Protein AF-A0A3A9F382-F1 (afdb_monomer_lite)

Radius of gyration: 26.16 Å; chains: 1; bounding box: 58×75×78 Å

Structure (mmCIF, N/CA/C/O backbone):
data_AF-A0A3A9F382-F1
#
_entry.id   AF-A0A3A9F382-F1
#
loop_
_atom_site.group_PDB
_atom_site.id
_atom_site.type_symbol
_atom_site.label_atom_id
_atom_site.label_alt_id
_atom_site.label_comp_id
_atom_site.label_asym_id
_atom_site.label_entity_id
_atom_site.label_seq_id
_atom_site.pdbx_PDB_ins_code
_atom_site.Cartn_x
_atom_site.Cartn_y
_atom_site.Cartn_z
_atom_site.occupancy
_atom_site.B_iso_or_equiv
_atom_site.auth_seq_id
_atom_site.auth_comp_id
_atom_site.auth_asym_id
_atom_site.auth_atom_id
_atom_site.pdbx_PDB_model_num
ATOM 1 N N . MET A 1 1 ? 11.138 -53.926 -37.192 1.00 39.09 1 MET A N 1
ATOM 2 C CA . MET A 1 1 ? 11.124 -53.086 -35.972 1.00 39.09 1 MET A CA 1
ATOM 3 C C . MET A 1 1 ? 12.358 -52.190 -35.957 1.00 39.09 1 MET A C 1
ATOM 5 O O . MET A 1 1 ? 13.451 -52.668 -35.675 1.00 39.09 1 MET A O 1
ATOM 9 N N . ARG A 1 2 ? 12.206 -50.919 -36.352 1.00 31.75 2 ARG A N 1
ATOM 10 C CA . ARG A 1 2 ? 13.275 -49.907 -36.337 1.00 31.75 2 ARG A CA 1
ATOM 11 C C . ARG A 1 2 ? 13.433 -49.368 -34.910 1.00 31.75 2 ARG A C 1
ATOM 13 O O . ARG A 1 2 ? 12.451 -48.949 -34.311 1.00 31.75 2 ARG A O 1
ATOM 20 N N . LYS A 1 3 ? 14.656 -49.398 -34.372 1.00 33.12 3 LYS A N 1
ATOM 21 C CA . LYS A 1 3 ? 15.021 -48.751 -33.103 1.00 33.12 3 LYS A CA 1
ATOM 22 C C . LYS A 1 3 ? 15.317 -47.274 -33.376 1.00 33.12 3 LYS A C 1
ATOM 24 O O . LYS A 1 3 ? 16.364 -46.959 -33.934 1.00 33.12 3 LYS A O 1
ATOM 29 N N . GLU A 1 4 ? 14.416 -46.381 -32.983 1.00 32.94 4 GLU A N 1
ATOM 30 C CA . GLU A 1 4 ? 14.684 -44.941 -32.945 1.00 32.94 4 GLU A CA 1
ATOM 31 C C . GLU A 1 4 ? 15.533 -44.599 -31.712 1.00 32.94 4 GLU A C 1
ATOM 33 O O . GLU A 1 4 ? 15.104 -44.751 -30.568 1.00 32.94 4 GLU A O 1
ATOM 38 N N . LYS A 1 5 ? 16.764 -44.131 -31.943 1.00 34.81 5 LYS A N 1
ATOM 39 C CA . LYS A 1 5 ? 17.595 -43.487 -30.919 1.00 34.81 5 LYS A CA 1
ATOM 40 C C . LYS A 1 5 ? 17.147 -42.029 -30.779 1.00 34.81 5 LYS A C 1
ATOM 42 O O . LYS A 1 5 ? 17.460 -41.208 -31.636 1.00 34.81 5 LYS A O 1
ATOM 47 N N . LYS A 1 6 ? 16.464 -41.689 -29.682 1.00 36.97 6 LYS A N 1
ATOM 48 C CA . LYS A 1 6 ? 16.246 -40.291 -29.275 1.00 36.97 6 LYS A CA 1
ATOM 49 C C . LYS A 1 6 ? 17.584 -39.665 -28.857 1.00 36.97 6 LYS A C 1
ATOM 51 O O . LYS A 1 6 ? 18.116 -39.980 -27.796 1.00 36.97 6 LYS A O 1
ATOM 56 N N . GLN A 1 7 ? 18.130 -38.780 -29.692 1.00 31.56 7 GLN A N 1
ATOM 57 C CA . GLN A 1 7 ? 19.218 -37.873 -29.317 1.00 31.56 7 GLN A CA 1
ATOM 58 C C . GLN A 1 7 ? 18.668 -36.780 -28.392 1.00 31.56 7 GLN A C 1
ATOM 60 O O . GLN A 1 7 ? 18.007 -35.845 -28.838 1.00 31.56 7 GLN A O 1
ATOM 65 N N . TYR A 1 8 ? 18.972 -36.864 -27.099 1.00 33.50 8 TYR A N 1
ATOM 66 C CA . TYR A 1 8 ? 18.832 -35.725 -26.196 1.00 33.50 8 TYR A CA 1
ATOM 67 C C . TYR A 1 8 ? 20.001 -34.756 -26.435 1.00 33.50 8 TYR A C 1
ATOM 69 O O . TYR A 1 8 ? 21.132 -35.020 -26.027 1.00 33.50 8 TYR A O 1
ATOM 77 N N . LYS A 1 9 ? 19.740 -33.618 -27.097 1.00 33.84 9 LYS A N 1
ATOM 78 C CA . LYS A 1 9 ? 20.671 -32.478 -27.138 1.00 33.84 9 LYS A CA 1
ATOM 79 C C . LYS A 1 9 ? 20.792 -31.888 -25.730 1.00 33.84 9 LYS A C 1
ATOM 81 O O . LYS A 1 9 ? 19.919 -31.157 -25.268 1.00 33.84 9 LYS A O 1
ATOM 86 N N . LYS A 1 10 ? 21.888 -32.205 -25.044 1.00 35.81 10 LYS A N 1
ATOM 87 C CA . LYS A 1 10 ? 22.281 -31.599 -23.768 1.00 35.81 10 LYS A CA 1
ATOM 88 C C . LYS A 1 10 ? 22.707 -30.146 -24.048 1.00 35.81 10 LYS A C 1
ATOM 90 O O . LYS A 1 10 ? 23.798 -29.922 -24.562 1.00 35.81 10 LYS A O 1
ATOM 95 N N . LYS A 1 11 ? 21.841 -29.156 -23.779 1.00 40.72 11 LYS A N 1
ATOM 96 C CA . LYS A 1 11 ? 22.229 -27.729 -23.788 1.00 40.72 11 LYS A CA 1
ATOM 97 C C . LYS A 1 11 ? 23.266 -27.521 -22.677 1.00 40.72 11 LYS A C 1
ATOM 99 O O . LYS A 1 11 ? 22.921 -27.576 -21.499 1.00 40.72 11 LYS A O 1
ATOM 104 N N . VAL A 1 12 ? 24.529 -27.339 -23.057 1.00 43.97 12 VAL A N 1
ATOM 105 C CA . VAL A 1 12 ? 25.628 -27.005 -22.141 1.00 43.97 12 VAL A CA 1
ATOM 106 C C . VAL A 1 12 ? 25.361 -25.604 -21.587 1.00 43.97 12 VAL A C 1
ATOM 108 O O . VAL A 1 12 ? 25.237 -24.653 -22.353 1.00 43.97 12 VAL A O 1
ATOM 111 N N . ARG A 1 13 ? 25.195 -25.487 -20.265 1.00 46.59 13 ARG A N 1
ATOM 112 C CA . ARG A 1 13 ? 25.086 -24.201 -19.564 1.00 46.59 13 ARG A CA 1
ATOM 113 C C . ARG A 1 13 ? 26.490 -23.791 -19.130 1.00 46.59 13 ARG A C 1
ATOM 115 O O . ARG A 1 13 ? 27.157 -24.577 -18.464 1.00 46.59 13 ARG A O 1
ATOM 122 N N . ILE A 1 14 ? 26.918 -22.596 -19.519 1.00 59.16 14 ILE A N 1
ATOM 123 C CA . ILE A 1 14 ? 28.206 -22.017 -19.125 1.00 59.16 14 ILE A CA 1
ATOM 124 C C . ILE A 1 14 ? 27.934 -21.105 -17.923 1.00 59.16 14 ILE A C 1
ATOM 126 O O . ILE A 1 14 ? 27.094 -20.208 -18.015 1.00 59.16 14 ILE A O 1
ATOM 130 N N . GLY A 1 15 ? 28.574 -21.388 -16.787 1.00 50.38 15 GLY A N 1
ATOM 131 C CA . GLY A 1 15 ? 28.553 -20.518 -15.606 1.00 50.38 15 GLY A CA 1
ATOM 132 C C . GLY A 1 15 ? 29.630 -19.436 -15.711 1.00 50.38 15 GLY A C 1
ATOM 133 O O . GLY A 1 15 ? 30.665 -19.673 -16.329 1.00 50.38 15 GLY A O 1
ATOM 134 N N . MET A 1 16 ? 29.383 -18.258 -15.134 1.00 63.12 16 MET A N 1
ATOM 135 C CA . MET A 1 16 ? 30.290 -17.104 -15.222 1.00 63.12 16 MET A CA 1
ATOM 136 C C . MET A 1 16 ? 31.222 -16.988 -14.006 1.00 63.12 16 MET A C 1
ATOM 138 O O . MET A 1 16 ? 30.769 -17.132 -12.870 1.00 63.12 16 MET A O 1
ATOM 142 N N . ASP A 1 17 ? 32.487 -16.631 -14.247 1.00 66.00 17 ASP A N 1
ATOM 143 C CA . ASP A 1 17 ? 33.391 -16.011 -13.261 1.00 66.00 17 ASP A CA 1
ATOM 144 C C . ASP A 1 17 ? 33.376 -14.467 -13.393 1.00 66.00 17 ASP A C 1
ATOM 146 O O . ASP A 1 17 ? 32.700 -13.926 -14.269 1.00 66.00 17 ASP A O 1
ATOM 150 N N . LYS A 1 18 ? 34.102 -13.734 -12.530 1.00 62.97 18 LYS A N 1
ATOM 151 C CA . LYS A 1 18 ? 34.102 -12.252 -12.530 1.00 62.97 18 LYS A CA 1
ATOM 152 C C . LYS A 1 18 ? 34.530 -11.633 -13.872 1.00 62.97 18 LYS A C 1
ATOM 154 O O . LYS A 1 18 ? 33.854 -10.730 -14.344 1.00 62.97 18 LYS A O 1
ATOM 159 N N . SER A 1 19 ? 35.582 -12.146 -14.517 1.00 66.62 19 SER A N 1
ATOM 160 C CA . SER A 1 19 ? 36.062 -11.615 -15.807 1.00 66.62 19 SER A CA 1
ATOM 161 C C . SER A 1 19 ? 35.053 -11.835 -16.938 1.00 66.62 19 SER A C 1
ATOM 163 O O . SER A 1 19 ? 34.968 -11.026 -17.861 1.00 66.62 19 SER A O 1
ATOM 165 N N . ASN A 1 20 ? 34.282 -12.922 -16.874 1.00 77.12 20 ASN A N 1
ATOM 166 C CA . ASN A 1 20 ? 33.217 -13.206 -17.831 1.00 77.12 20 ASN A CA 1
ATOM 167 C C . ASN A 1 20 ? 31.971 -12.329 -17.608 1.00 77.12 20 ASN A C 1
ATOM 169 O O . ASN A 1 20 ? 31.192 -12.137 -18.541 1.00 77.12 20 ASN A O 1
ATOM 173 N N . ILE A 1 21 ? 31.771 -11.783 -16.400 1.00 81.25 21 ILE A N 1
ATOM 174 C CA . ILE A 1 21 ? 30.672 -10.850 -16.086 1.00 81.25 21 ILE A CA 1
ATOM 175 C C . ILE A 1 21 ? 30.902 -9.488 -16.726 1.00 81.25 21 ILE A C 1
ATOM 177 O O . ILE A 1 21 ? 30.007 -8.988 -17.404 1.00 81.25 21 ILE A O 1
ATOM 181 N N . ASP A 1 22 ? 32.102 -8.934 -16.606 1.00 82.75 22 ASP A N 1
ATOM 182 C CA . ASP A 1 22 ? 32.398 -7.622 -17.185 1.00 82.75 22 ASP A CA 1
ATOM 183 C C . ASP A 1 22 ? 32.289 -7.658 -18.719 1.00 82.75 22 ASP A C 1
ATOM 185 O O . ASP A 1 22 ? 31.658 -6.797 -19.333 1.00 82.75 22 ASP A O 1
ATOM 189 N N . GLN A 1 23 ? 32.807 -8.718 -19.352 1.00 84.38 23 GLN A N 1
ATOM 190 C CA . GLN A 1 23 ? 32.670 -8.921 -20.800 1.00 84.38 23 GLN A CA 1
ATOM 191 C C . GLN A 1 23 ? 31.211 -9.060 -21.244 1.00 84.38 23 GLN A C 1
ATOM 193 O O . GLN A 1 23 ? 30.838 -8.562 -22.307 1.00 84.38 23 GLN A O 1
ATOM 198 N N . TYR A 1 24 ? 30.380 -9.717 -20.436 1.00 88.94 24 TYR A N 1
ATOM 199 C CA . TYR A 1 24 ? 28.956 -9.860 -20.708 1.00 88.94 24 TYR A CA 1
ATOM 200 C C . TYR A 1 24 ? 28.228 -8.512 -20.707 1.00 88.94 24 TYR A C 1
ATOM 202 O O . TYR A 1 24 ? 27.457 -8.235 -21.626 1.00 88.94 24 TYR A O 1
ATOM 210 N N . TYR A 1 25 ? 28.505 -7.652 -19.725 1.00 89.12 25 TYR A N 1
ATOM 211 C CA . TYR A 1 25 ? 27.927 -6.308 -19.682 1.00 89.12 25 TYR A CA 1
ATOM 212 C C . TYR A 1 25 ? 28.421 -5.417 -20.814 1.00 89.12 25 TYR A C 1
ATOM 214 O O . TYR A 1 25 ? 27.612 -4.730 -21.432 1.00 89.12 25 TYR A O 1
ATOM 222 N N . ILE A 1 26 ? 29.709 -5.486 -21.158 1.00 89.94 26 ILE A N 1
ATOM 223 C CA . ILE A 1 26 ? 30.255 -4.771 -22.319 1.00 89.94 26 ILE A CA 1
ATOM 224 C C . ILE A 1 26 ? 29.498 -5.169 -23.592 1.00 89.94 26 ILE A C 1
ATOM 226 O O . ILE A 1 26 ? 29.071 -4.304 -24.352 1.00 89.94 26 ILE A O 1
ATOM 230 N N . GLN A 1 27 ? 29.282 -6.468 -23.818 1.00 91.88 27 GLN A N 1
ATOM 231 C CA . GLN A 1 27 ? 28.540 -6.936 -24.991 1.00 91.88 27 GLN A CA 1
ATOM 232 C C . GLN A 1 27 ? 27.078 -6.473 -24.978 1.00 91.88 27 GLN A C 1
ATOM 234 O O . GLN A 1 27 ? 26.568 -6.074 -26.023 1.00 91.88 27 GLN A O 1
ATOM 239 N N . LEU A 1 28 ? 26.413 -6.481 -23.819 1.00 93.31 28 LEU A N 1
ATOM 240 C CA . LEU A 1 28 ? 25.053 -5.951 -23.684 1.00 93.31 28 LEU A CA 1
ATOM 241 C C . LEU A 1 28 ? 24.973 -4.454 -23.995 1.00 93.31 28 LEU A C 1
ATOM 243 O O . LEU A 1 28 ? 24.086 -4.052 -24.744 1.00 93.31 28 LEU A O 1
ATOM 247 N N . ASN A 1 29 ? 25.905 -3.655 -23.475 1.00 92.75 29 ASN A N 1
ATOM 248 C CA . ASN A 1 29 ? 25.962 -2.216 -23.733 1.00 92.75 29 ASN A CA 1
ATOM 249 C C . ASN A 1 29 ? 26.204 -1.932 -25.219 1.00 92.75 29 ASN A C 1
ATOM 251 O O . ASN A 1 29 ? 25.512 -1.107 -25.797 1.00 92.75 29 ASN A O 1
ATOM 255 N N . ILE A 1 30 ? 27.093 -2.686 -25.879 1.00 92.31 30 ILE A N 1
ATOM 256 C CA . ILE A 1 30 ? 27.321 -2.555 -27.328 1.00 92.31 30 ILE A CA 1
ATOM 257 C C . ILE A 1 30 ? 26.041 -2.841 -28.125 1.00 92.31 30 ILE A C 1
ATOM 259 O O . ILE A 1 30 ? 25.757 -2.153 -29.106 1.00 92.31 30 ILE A O 1
ATOM 263 N N . VAL A 1 31 ? 25.281 -3.875 -27.746 1.00 93.00 31 VAL A N 1
ATOM 264 C CA . VAL A 1 31 ? 24.005 -4.193 -28.409 1.00 93.00 31 VAL A CA 1
ATOM 265 C C . VAL A 1 31 ? 22.984 -3.079 -28.182 1.00 93.00 31 VAL A C 1
ATOM 267 O O . VAL A 1 31 ? 22.268 -2.721 -29.111 1.00 93.00 31 VAL A O 1
ATOM 270 N N . GLU A 1 32 ? 22.924 -2.529 -26.971 1.00 94.00 32 GLU A N 1
ATOM 271 C CA . GLU A 1 32 ? 22.009 -1.447 -26.611 1.00 94.00 32 GLU A CA 1
ATOM 272 C C . GLU A 1 32 ? 22.332 -0.124 -27.316 1.00 94.00 32 GLU A C 1
ATOM 274 O O . GLU A 1 32 ? 21.436 0.498 -27.878 1.00 94.00 32 GLU A O 1
ATOM 279 N N . GLU A 1 33 ? 23.598 0.292 -27.338 1.00 92.69 33 GLU A N 1
ATOM 280 C CA . GLU A 1 33 ? 24.049 1.520 -28.007 1.00 92.69 33 GLU A CA 1
ATOM 281 C C . GLU A 1 33 ? 23.762 1.479 -29.510 1.00 92.69 33 GLU A C 1
ATOM 283 O O . GLU A 1 33 ? 23.368 2.477 -30.108 1.00 92.69 33 GLU A O 1
ATOM 288 N N . LYS A 1 34 ? 23.915 0.301 -30.122 1.00 92.81 34 LYS A N 1
ATOM 289 C CA . LYS A 1 34 ? 23.673 0.092 -31.554 1.00 92.81 34 LYS A CA 1
ATOM 290 C C . LYS A 1 34 ? 22.247 -0.343 -31.858 1.00 92.81 34 LYS A C 1
ATOM 292 O O . LYS A 1 34 ? 21.963 -0.721 -32.994 1.00 92.81 34 LYS A O 1
ATOM 297 N N . LEU A 1 35 ? 21.347 -0.329 -30.874 1.00 91.75 35 LEU A N 1
ATOM 298 C CA . LEU A 1 35 ? 20.021 -0.908 -31.038 1.00 91.75 35 LEU A CA 1
ATOM 299 C C . LEU A 1 35 ? 19.233 -0.212 -32.146 1.00 91.75 35 LEU A C 1
ATOM 301 O O . LEU A 1 35 ? 18.530 -0.901 -32.873 1.00 91.75 35 LEU A O 1
ATOM 305 N N . GLU A 1 36 ? 19.377 1.104 -32.323 1.00 88.50 36 GLU A N 1
ATOM 306 C CA . GLU A 1 36 ? 18.728 1.874 -33.397 1.00 88.50 36 GLU A CA 1
ATOM 307 C C . GLU A 1 36 ? 19.277 1.527 -34.791 1.00 88.50 36 GLU A C 1
ATOM 309 O O . GLU A 1 36 ? 18.514 1.395 -35.749 1.00 88.50 36 GLU A O 1
ATOM 314 N N . GLU A 1 37 ? 20.578 1.260 -34.892 1.00 89.62 37 GLU A N 1
ATOM 315 C CA . GLU A 1 37 ? 21.277 0.971 -36.152 1.00 89.62 37 GLU A CA 1
ATOM 316 C C . GLU A 1 37 ? 21.161 -0.498 -36.583 1.00 89.62 37 GLU A C 1
ATOM 318 O O . GLU A 1 37 ? 21.146 -0.813 -37.773 1.00 89.62 37 GLU A O 1
ATOM 323 N N . LEU A 1 38 ? 21.087 -1.420 -35.620 1.00 89.81 38 LEU A N 1
ATOM 324 C CA . LEU A 1 38 ? 21.036 -2.854 -35.884 1.00 89.81 38 LEU A CA 1
ATOM 325 C C . LEU A 1 38 ? 19.691 -3.269 -36.485 1.00 89.81 38 LEU A C 1
ATOM 327 O O . LEU A 1 38 ? 18.623 -2.897 -35.999 1.00 89.81 38 LEU A O 1
ATOM 331 N N . ASP A 1 39 ? 19.734 -4.135 -37.493 1.00 92.06 39 ASP A N 1
ATOM 332 C CA . ASP A 1 39 ? 18.554 -4.885 -37.916 1.00 92.06 39 ASP A CA 1
ATOM 333 C C . ASP A 1 39 ? 17.955 -5.694 -36.737 1.00 92.06 39 ASP A C 1
ATOM 335 O O . ASP A 1 39 ? 18.671 -6.181 -35.853 1.00 92.06 39 ASP A O 1
ATOM 339 N N . LYS A 1 40 ? 16.623 -5.840 -36.738 1.00 91.81 40 LYS A N 1
ATOM 340 C CA . LYS A 1 40 ? 15.856 -6.509 -35.677 1.00 91.81 40 LYS A CA 1
ATOM 341 C C . LYS A 1 40 ? 16.264 -7.975 -35.524 1.00 91.81 40 LYS A C 1
ATOM 343 O O . LYS A 1 40 ? 16.400 -8.450 -34.395 1.00 91.81 40 LYS A O 1
ATOM 348 N N . GLU A 1 41 ? 16.474 -8.704 -36.621 1.00 92.25 41 GLU A N 1
ATOM 349 C CA . GLU A 1 41 ? 16.884 -10.113 -36.559 1.00 92.25 41 GLU A CA 1
ATOM 350 C C . GLU A 1 41 ? 18.291 -10.240 -35.978 1.00 92.25 41 GLU A C 1
ATOM 352 O O . GLU A 1 41 ? 18.541 -11.083 -35.111 1.00 92.25 41 GLU A O 1
ATOM 357 N N . ARG A 1 42 ? 19.207 -9.359 -36.393 1.00 92.81 42 ARG A N 1
ATOM 358 C CA . ARG A 1 42 ? 20.579 -9.352 -35.889 1.00 92.81 42 ARG A CA 1
ATOM 359 C C . ARG A 1 42 ? 20.646 -9.035 -34.397 1.00 92.81 42 ARG A C 1
ATOM 361 O O . ARG A 1 42 ? 21.372 -9.720 -33.674 1.00 92.81 42 ARG A O 1
ATOM 368 N N . ALA A 1 43 ? 19.889 -8.044 -33.929 1.00 93.56 43 ALA A N 1
ATOM 369 C CA . ALA A 1 43 ? 19.806 -7.708 -32.509 1.00 93.56 43 ALA A CA 1
ATOM 370 C C . ALA A 1 43 ? 19.263 -8.887 -31.681 1.00 93.56 43 ALA A C 1
ATOM 372 O O . ALA A 1 43 ? 19.840 -9.232 -30.648 1.00 93.56 43 ALA A O 1
ATOM 373 N N . ASN A 1 44 ? 18.222 -9.571 -32.172 1.00 94.38 44 ASN A N 1
ATOM 374 C CA . ASN A 1 44 ? 17.693 -10.777 -31.530 1.00 94.38 44 ASN A CA 1
ATOM 375 C C . ASN A 1 44 ? 18.729 -11.896 -31.436 1.00 94.38 44 ASN A C 1
ATOM 377 O O . ASN A 1 44 ? 18.917 -12.454 -30.362 1.00 94.38 44 ASN A O 1
ATOM 381 N N . GLN A 1 45 ? 19.444 -12.193 -32.524 1.00 94.69 45 GLN A N 1
ATOM 382 C CA . GLN A 1 45 ? 20.474 -13.236 -32.520 1.00 94.69 45 GLN A CA 1
ATOM 383 C C . GLN A 1 45 ? 21.574 -12.964 -31.487 1.00 94.69 45 GLN A C 1
ATOM 385 O O . GLN A 1 45 ? 22.014 -13.886 -30.800 1.00 94.69 45 GLN A O 1
ATOM 390 N N . LEU A 1 46 ? 22.021 -11.709 -31.371 1.00 94.56 46 LEU A N 1
ATOM 391 C CA . LEU A 1 46 ? 23.030 -11.315 -30.385 1.00 94.56 46 LEU A CA 1
ATOM 392 C C . LEU A 1 46 ? 22.493 -11.460 -28.956 1.00 94.56 46 LEU A C 1
ATOM 394 O O . LEU A 1 46 ? 23.166 -12.039 -28.102 1.00 94.56 46 LEU A O 1
ATOM 398 N N . LEU A 1 47 ? 21.260 -11.012 -28.699 1.00 95.50 47 LEU A N 1
ATOM 399 C CA . LEU A 1 47 ? 20.628 -11.186 -27.392 1.00 95.50 47 LEU A CA 1
ATOM 400 C C . LEU A 1 47 ? 20.401 -12.662 -27.051 1.00 95.50 47 LEU A C 1
ATOM 402 O O . LEU A 1 47 ? 20.656 -13.050 -25.916 1.00 95.50 47 LEU A O 1
ATOM 406 N N . ASP A 1 48 ? 19.998 -13.506 -27.997 1.00 94.81 48 ASP A N 1
ATOM 407 C CA . ASP A 1 48 ? 19.803 -14.942 -27.768 1.00 94.81 48 ASP A CA 1
ATOM 408 C C . ASP A 1 48 ? 21.111 -15.648 -27.394 1.00 94.81 48 ASP A C 1
ATOM 410 O O . ASP A 1 48 ? 21.129 -16.508 -26.509 1.00 94.81 48 ASP A O 1
ATOM 414 N N . GLN A 1 49 ? 22.224 -15.263 -28.026 1.00 93.19 49 GLN A N 1
ATOM 415 C CA . GLN A 1 49 ? 23.554 -15.755 -27.661 1.00 93.19 49 GLN A CA 1
ATOM 416 C C . GLN A 1 49 ? 23.912 -15.354 -26.228 1.00 93.19 49 GLN A C 1
ATOM 418 O O . GLN A 1 49 ? 24.302 -16.206 -25.428 1.00 93.19 49 GLN A O 1
ATOM 423 N N . LEU A 1 50 ? 23.706 -14.083 -25.877 1.00 93.38 50 LEU A N 1
ATOM 424 C CA . LEU A 1 50 ? 23.944 -13.572 -24.527 1.00 93.38 50 LEU A CA 1
ATOM 425 C C . LEU A 1 50 ? 23.017 -14.229 -23.495 1.00 93.38 50 LEU A C 1
ATOM 427 O O . LEU A 1 50 ? 23.437 -14.541 -22.384 1.00 93.38 50 LEU A O 1
ATOM 431 N N . PHE A 1 51 ? 21.770 -14.533 -23.851 1.00 93.25 51 PHE A N 1
ATOM 432 C CA . PHE A 1 51 ? 20.818 -15.178 -22.948 1.00 93.25 51 PHE A CA 1
ATOM 433 C C . PHE A 1 51 ? 21.275 -16.569 -22.496 1.00 93.25 51 PHE A C 1
ATOM 435 O O . PHE A 1 51 ? 20.882 -17.038 -21.422 1.00 93.25 51 PHE A O 1
ATOM 442 N N . MET A 1 52 ? 22.083 -17.264 -23.301 1.00 91.81 52 MET A N 1
ATOM 443 C CA . MET A 1 52 ? 22.594 -18.596 -22.966 1.00 91.81 52 MET A CA 1
ATOM 444 C C . MET A 1 52 ? 23.591 -18.581 -21.800 1.00 91.81 52 MET A C 1
ATOM 446 O O . MET A 1 52 ? 23.770 -19.616 -21.151 1.00 91.81 52 MET A O 1
ATOM 450 N N . ILE A 1 53 ? 24.184 -17.425 -21.502 1.00 87.94 53 ILE A N 1
ATOM 451 C CA . ILE A 1 53 ? 25.093 -17.217 -20.376 1.00 87.94 53 ILE A CA 1
ATOM 452 C C . ILE A 1 53 ? 24.256 -17.026 -19.101 1.00 87.94 53 ILE A C 1
ATOM 454 O O . ILE A 1 53 ? 23.335 -16.208 -19.071 1.00 87.94 53 ILE A O 1
ATOM 458 N N . LYS A 1 54 ? 24.520 -17.823 -18.053 1.00 86.62 54 LYS A N 1
ATOM 459 C CA . LYS A 1 54 ? 23.714 -17.836 -16.817 1.00 86.62 54 LYS A CA 1
ATOM 460 C C . LYS A 1 54 ? 24.555 -17.481 -15.578 1.00 86.62 54 LYS A C 1
ATOM 462 O O . LYS A 1 54 ? 25.697 -17.932 -15.486 1.00 86.62 54 LYS A O 1
ATOM 467 N N . PRO A 1 55 ? 23.976 -16.773 -14.584 1.00 88.38 55 PRO A N 1
ATOM 468 C CA . PRO A 1 55 ? 22.596 -16.263 -14.531 1.00 88.38 55 PRO A CA 1
ATOM 469 C C . PRO A 1 55 ? 22.365 -15.063 -15.468 1.00 88.38 55 PRO A C 1
ATOM 471 O O . PRO A 1 55 ? 23.271 -14.268 -15.690 1.00 88.38 55 PRO A O 1
ATOM 474 N N . VAL A 1 56 ? 21.146 -14.930 -16.007 1.00 90.81 56 VAL A N 1
ATOM 475 C CA . VAL A 1 56 ? 20.780 -13.784 -16.865 1.00 90.81 56 VAL A CA 1
ATOM 476 C C . VAL A 1 56 ? 20.647 -12.545 -15.994 1.00 90.81 56 VAL A C 1
ATOM 478 O O . VAL A 1 56 ? 19.925 -12.577 -14.997 1.00 90.81 56 VAL A O 1
ATOM 481 N N . ARG A 1 57 ? 21.332 -11.465 -16.367 1.00 91.38 57 ARG A N 1
ATOM 482 C CA . ARG A 1 57 ? 21.310 -10.204 -15.617 1.00 91.38 57 ARG A CA 1
ATOM 483 C C . ARG A 1 57 ? 20.123 -9.341 -16.026 1.00 91.38 57 ARG A C 1
ATOM 485 O O . ARG A 1 57 ? 19.645 -9.440 -17.154 1.00 91.38 57 ARG A O 1
ATOM 492 N N . LEU A 1 58 ? 19.693 -8.459 -15.123 1.00 94.12 58 LEU A N 1
ATOM 493 C CA . LEU A 1 58 ? 18.590 -7.520 -15.353 1.00 94.12 58 LEU A CA 1
ATOM 494 C C . LEU A 1 58 ? 18.785 -6.713 -16.644 1.00 94.12 58 LEU A C 1
ATOM 496 O O . LEU A 1 58 ? 17.863 -6.615 -17.449 1.00 94.12 58 LEU A O 1
ATOM 500 N N . LYS A 1 59 ? 20.018 -6.256 -16.896 1.00 94.31 59 LYS A N 1
ATOM 501 C CA . LYS A 1 59 ? 20.401 -5.532 -18.114 1.00 94.31 59 LYS A CA 1
ATOM 502 C C . LYS A 1 59 ? 19.959 -6.228 -19.403 1.00 94.31 59 LYS A C 1
ATOM 504 O O . LYS A 1 59 ? 19.448 -5.568 -20.298 1.00 94.31 59 LYS A O 1
ATOM 509 N N . TRP A 1 60 ? 20.074 -7.555 -19.497 1.00 96.12 60 TRP A N 1
ATOM 510 C CA . TRP A 1 60 ? 19.629 -8.286 -20.690 1.00 96.12 60 TRP A CA 1
ATOM 511 C C . TRP A 1 60 ? 18.133 -8.090 -20.957 1.00 96.12 60 TRP A C 1
ATOM 513 O O . TRP A 1 60 ? 17.735 -7.838 -22.094 1.00 96.12 60 TRP A O 1
ATOM 523 N N . TYR A 1 61 ? 17.306 -8.159 -19.908 1.00 97.06 61 TYR A N 1
ATOM 524 C CA . TYR A 1 61 ? 15.863 -7.949 -20.025 1.00 97.06 61 TYR A CA 1
ATOM 525 C C . TYR A 1 61 ? 15.543 -6.508 -20.436 1.00 97.06 61 TYR A C 1
ATOM 527 O O . TYR A 1 61 ? 14.654 -6.302 -21.255 1.00 97.06 61 TYR A O 1
ATOM 535 N N . LEU A 1 62 ? 16.303 -5.522 -19.953 1.00 96.62 62 LEU A N 1
ATOM 536 C CA . LEU A 1 62 ? 16.141 -4.122 -20.359 1.00 96.62 62 LEU A CA 1
ATOM 537 C C . LEU A 1 62 ? 16.417 -3.921 -21.849 1.00 96.62 62 LEU A C 1
ATOM 539 O O . LEU A 1 62 ? 15.576 -3.372 -22.561 1.00 96.62 62 LEU A O 1
ATOM 543 N N . VAL A 1 63 ? 17.548 -4.433 -22.346 1.00 96.56 63 VAL A N 1
ATOM 544 C CA . VAL A 1 63 ? 17.899 -4.331 -23.771 1.00 96.56 63 VAL A CA 1
ATOM 545 C C . VAL A 1 63 ? 16.880 -5.079 -24.635 1.00 96.56 63 VAL A C 1
ATOM 547 O O . VAL A 1 63 ? 16.459 -4.574 -25.676 1.00 96.56 63 VAL A O 1
ATOM 550 N N . LYS A 1 64 ? 16.401 -6.248 -24.185 1.00 97.44 64 LYS A N 1
ATOM 551 C CA . LYS A 1 64 ? 15.336 -6.977 -24.885 1.00 97.44 64 LYS A CA 1
ATOM 552 C C . LYS A 1 64 ? 14.010 -6.207 -24.892 1.00 97.44 64 LYS A C 1
ATOM 554 O O . LYS A 1 64 ? 13.346 -6.190 -25.924 1.00 97.44 64 LYS A O 1
ATOM 559 N N . GLY A 1 65 ? 13.645 -5.540 -23.798 1.00 97.00 65 GLY A N 1
ATOM 560 C CA . GLY A 1 65 ? 12.455 -4.688 -23.730 1.00 97.00 65 GLY A CA 1
ATOM 561 C C . GLY A 1 65 ? 12.530 -3.498 -24.694 1.00 97.00 65 GLY A C 1
ATOM 562 O O . GLY A 1 65 ? 11.576 -3.234 -25.423 1.00 97.00 65 GLY A O 1
ATOM 563 N N . LYS A 1 66 ? 13.693 -2.841 -24.791 1.00 96.06 66 LYS A N 1
ATOM 564 C CA . LYS A 1 66 ? 13.945 -1.794 -25.799 1.00 96.06 66 LYS A CA 1
ATOM 565 C C . LYS A 1 66 ? 13.834 -2.339 -27.227 1.00 96.06 66 LYS A C 1
ATOM 567 O O . LYS A 1 66 ? 13.207 -1.714 -28.080 1.00 96.06 66 LYS A O 1
ATOM 572 N N . LEU A 1 67 ? 14.361 -3.541 -27.486 1.00 96.88 67 LEU A N 1
ATOM 573 C CA . LEU A 1 67 ? 14.215 -4.196 -28.791 1.00 96.88 67 LEU A CA 1
ATOM 574 C C . LEU A 1 67 ? 12.747 -4.501 -29.115 1.00 96.88 67 LEU A C 1
ATOM 576 O O . LEU A 1 67 ? 12.328 -4.303 -30.250 1.00 96.88 67 LEU A O 1
ATOM 580 N N . MET A 1 68 ? 11.954 -4.937 -28.134 1.00 96.75 68 MET A N 1
ATOM 581 C CA . MET A 1 68 ? 10.518 -5.173 -28.317 1.00 96.75 68 MET A CA 1
ATOM 582 C C . MET A 1 68 ? 9.773 -3.894 -28.729 1.00 96.75 68 MET A C 1
ATOM 584 O O . MET A 1 68 ? 8.923 -3.953 -29.617 1.00 96.75 68 MET A O 1
ATOM 588 N N . LEU A 1 69 ? 10.119 -2.732 -28.161 1.00 94.38 69 LEU A N 1
ATOM 589 C CA . LEU A 1 69 ? 9.578 -1.449 -28.631 1.00 94.38 69 LEU A CA 1
ATOM 590 C C . LEU A 1 69 ? 9.959 -1.178 -30.089 1.00 94.38 69 LEU A C 1
ATOM 592 O O . LEU A 1 69 ? 9.091 -0.872 -30.903 1.00 94.38 69 LEU A O 1
ATOM 596 N N . LYS A 1 70 ? 11.237 -1.367 -30.449 1.00 93.56 70 LYS A N 1
ATOM 597 C CA . LYS A 1 70 ? 11.709 -1.229 -31.838 1.00 93.56 70 LYS A CA 1
ATOM 598 C C . LYS A 1 70 ? 10.987 -2.189 -32.793 1.00 93.56 70 LYS A C 1
ATOM 600 O O . LYS A 1 70 ? 10.729 -1.871 -33.957 1.00 93.56 70 LYS A O 1
ATOM 605 N N . GLU A 1 71 ? 10.642 -3.384 -32.324 1.00 94.38 71 GLU A N 1
ATOM 606 C CA . GLU A 1 71 ? 9.848 -4.369 -33.062 1.00 94.38 71 GLU A CA 1
ATOM 607 C C . GLU A 1 71 ? 8.387 -3.943 -33.273 1.00 94.38 71 GLU A C 1
ATOM 609 O O . GLU A 1 71 ? 7.709 -4.557 -34.094 1.00 94.38 71 GLU A O 1
ATOM 614 N N . GLY A 1 72 ? 7.921 -2.884 -32.606 1.00 93.38 72 GLY A N 1
ATOM 615 C CA . GLY A 1 72 ? 6.540 -2.408 -32.660 1.00 93.38 72 GLY A CA 1
ATOM 616 C C . GLY A 1 72 ? 5.610 -3.135 -31.689 1.00 93.38 72 GLY A C 1
ATOM 617 O O . GLY A 1 72 ? 4.397 -3.139 -31.892 1.00 93.38 72 GLY A O 1
ATOM 618 N N . LYS A 1 73 ? 6.148 -3.793 -30.652 1.00 96.25 73 LYS A N 1
ATOM 619 C CA . LYS A 1 73 ? 5.324 -4.338 -29.564 1.00 96.25 73 LYS A CA 1
ATOM 620 C C . LYS A 1 73 ? 4.691 -3.193 -28.775 1.00 96.25 73 LYS A C 1
ATOM 622 O O . LYS A 1 73 ? 5.289 -2.131 -28.622 1.00 96.25 73 LYS A O 1
ATOM 627 N N . SER A 1 74 ? 3.483 -3.423 -28.263 1.00 95.69 74 SER A N 1
ATOM 628 C CA . SER A 1 74 ? 2.816 -2.456 -27.392 1.00 95.69 74 SER A CA 1
ATOM 629 C C . SER A 1 74 ? 3.604 -2.267 -26.097 1.00 95.69 74 SER A C 1
ATOM 631 O O . SER A 1 74 ? 4.263 -3.192 -25.619 1.00 95.69 74 SER A O 1
ATOM 633 N N . VAL A 1 75 ? 3.488 -1.081 -25.495 1.00 94.88 75 VAL A N 1
ATOM 634 C CA . VAL A 1 75 ? 4.105 -0.803 -24.191 1.00 94.88 75 VAL A CA 1
ATOM 635 C C . VAL A 1 75 ? 3.631 -1.799 -23.129 1.00 94.88 75 VAL A C 1
ATOM 637 O O . VAL A 1 75 ? 4.444 -2.270 -22.344 1.00 94.88 75 VAL A O 1
ATOM 640 N N . ASP A 1 76 ? 2.356 -2.196 -23.155 1.00 92.62 76 ASP A N 1
ATOM 641 C CA . ASP A 1 76 ? 1.816 -3.210 -22.240 1.00 92.62 76 ASP A CA 1
ATOM 642 C C . ASP A 1 76 ? 2.535 -4.552 -22.343 1.00 92.62 76 ASP A C 1
ATOM 644 O O . ASP A 1 76 ? 2.936 -5.108 -21.325 1.00 92.62 76 ASP A O 1
ATOM 648 N N . ALA A 1 77 ? 2.800 -5.027 -23.562 1.00 95.31 77 ALA A N 1
ATOM 649 C CA . ALA A 1 77 ? 3.544 -6.267 -23.761 1.00 95.31 77 ALA A CA 1
ATOM 650 C C . ALA A 1 77 ? 4.997 -6.160 -23.261 1.00 95.31 77 ALA A C 1
ATOM 652 O O . ALA A 1 77 ? 5.580 -7.150 -22.819 1.00 95.31 77 ALA A O 1
ATOM 653 N N . VAL A 1 78 ? 5.601 -4.969 -23.335 1.00 96.69 78 VAL A N 1
ATOM 654 C CA . VAL A 1 78 ? 6.951 -4.724 -22.804 1.00 96.69 78 VAL A CA 1
ATOM 655 C C . VAL A 1 78 ? 6.942 -4.690 -21.275 1.00 96.69 78 VAL A C 1
ATOM 657 O O . VAL A 1 78 ? 7.803 -5.313 -20.658 1.00 96.69 78 VAL A O 1
ATOM 660 N N . MET A 1 79 ? 5.970 -4.015 -20.656 1.00 92.44 79 MET A N 1
ATOM 661 C CA . MET A 1 79 ? 5.832 -3.976 -19.196 1.00 92.44 79 MET A CA 1
ATOM 662 C C . MET A 1 79 ? 5.544 -5.366 -18.619 1.00 92.44 79 MET A C 1
ATOM 664 O O . MET A 1 79 ? 6.203 -5.771 -17.666 1.00 92.44 79 MET A O 1
ATOM 668 N N . GLU A 1 80 ? 4.647 -6.135 -19.241 1.00 93.06 80 GLU A N 1
ATOM 669 C CA . GLU A 1 80 ? 4.355 -7.522 -18.855 1.00 93.06 80 GLU A CA 1
ATOM 670 C C . GLU A 1 80 ? 5.607 -8.411 -18.946 1.00 93.06 80 GLU A C 1
ATOM 672 O O . GLU A 1 80 ? 5.891 -9.204 -18.050 1.00 93.06 80 GLU A O 1
ATOM 677 N N . PHE A 1 81 ? 6.425 -8.237 -19.989 1.00 95.81 81 PHE A N 1
ATOM 678 C CA . PHE A 1 81 ? 7.695 -8.956 -20.126 1.00 95.81 81 PHE A CA 1
ATOM 679 C C . PHE A 1 81 ? 8.698 -8.626 -19.004 1.00 95.81 81 PHE A C 1
ATOM 681 O O . PHE A 1 81 ? 9.428 -9.511 -18.535 1.00 95.81 81 PHE A O 1
ATOM 688 N N . LEU A 1 82 ? 8.741 -7.362 -18.578 1.00 95.06 82 LEU A N 1
ATOM 689 C CA . LEU A 1 82 ? 9.620 -6.870 -17.514 1.00 95.06 82 LEU A CA 1
ATOM 690 C C . LEU A 1 82 ? 9.112 -7.188 -16.099 1.00 95.06 82 LEU A C 1
ATOM 692 O O . LEU A 1 82 ? 9.896 -7.097 -15.148 1.00 95.06 82 LEU A O 1
ATOM 696 N N . LEU A 1 83 ? 7.848 -7.597 -15.956 1.00 88.44 83 LEU A N 1
ATOM 697 C CA . LEU A 1 83 ? 7.243 -7.954 -14.676 1.00 88.44 83 LEU A CA 1
ATOM 698 C C . LEU A 1 83 ? 8.076 -9.031 -13.960 1.00 88.44 83 LEU A C 1
ATOM 700 O O . LEU A 1 83 ? 8.575 -9.980 -14.580 1.00 88.44 83 LEU A O 1
ATOM 704 N N . ASP A 1 84 ? 8.280 -8.857 -12.655 1.00 85.25 84 ASP A N 1
ATOM 705 C CA . ASP A 1 84 ? 9.056 -9.751 -11.782 1.00 85.25 84 ASP A CA 1
ATOM 706 C C . ASP A 1 84 ? 10.525 -9.981 -12.195 1.00 85.25 84 ASP A C 1
ATOM 708 O O . ASP A 1 84 ? 11.168 -10.928 -11.736 1.00 85.25 84 ASP A O 1
ATOM 712 N N . LYS A 1 85 ? 11.091 -9.150 -13.085 1.00 92.19 85 LYS A N 1
ATOM 713 C CA . LYS A 1 85 ? 12.519 -9.232 -13.464 1.00 92.19 85 LYS A CA 1
ATOM 714 C C . LYS A 1 85 ? 13.422 -8.392 -12.566 1.00 92.19 85 LYS A C 1
ATOM 716 O O . LYS A 1 85 ? 14.625 -8.647 -12.509 1.00 92.19 85 LYS A O 1
ATOM 721 N N . CYS A 1 86 ? 12.850 -7.424 -11.858 1.00 90.88 86 CYS A N 1
ATOM 722 C CA . CYS A 1 86 ? 13.532 -6.591 -10.878 1.00 90.88 86 CYS A CA 1
ATOM 723 C C . CYS A 1 86 ? 13.066 -6.954 -9.466 1.00 90.88 86 CYS A C 1
ATOM 725 O O . CYS A 1 86 ? 11.875 -7.151 -9.233 1.00 90.88 86 CYS A O 1
ATOM 727 N N . ALA A 1 87 ? 14.007 -7.012 -8.530 1.00 86.94 87 ALA A N 1
ATOM 728 C CA . ALA A 1 87 ? 13.732 -7.168 -7.113 1.00 86.94 87 ALA A CA 1
ATOM 729 C C . ALA A 1 87 ? 13.984 -5.805 -6.439 1.00 86.94 87 ALA A C 1
ATOM 731 O O . ALA A 1 87 ? 15.131 -5.509 -6.105 1.00 86.94 87 ALA A O 1
ATOM 732 N N . PRO A 1 88 ? 12.958 -4.952 -6.253 1.00 81.50 88 PRO A N 1
ATOM 733 C CA . PRO A 1 88 ? 13.138 -3.545 -5.881 1.00 81.50 88 PRO A CA 1
ATOM 734 C C . PRO A 1 88 ? 13.559 -3.331 -4.416 1.00 81.50 88 PRO A C 1
ATOM 736 O O . PRO A 1 88 ? 13.463 -2.230 -3.903 1.00 81.50 88 PRO A O 1
ATOM 739 N N . TRP A 1 89 ? 14.025 -4.371 -3.730 1.00 84.19 89 TRP A N 1
ATOM 740 C CA . TRP A 1 89 ? 14.400 -4.349 -2.314 1.00 84.19 89 TRP A CA 1
ATOM 741 C C . TRP A 1 89 ? 15.800 -3.775 -2.082 1.00 84.19 89 TRP A C 1
ATOM 743 O O . TRP A 1 89 ? 16.083 -3.264 -1.004 1.00 84.19 89 TRP A O 1
ATOM 753 N N . TYR A 1 90 ? 16.674 -3.853 -3.092 1.00 85.00 90 TYR A N 1
ATOM 754 C CA . TYR A 1 90 ? 18.075 -3.445 -3.002 1.00 85.00 90 TYR A CA 1
ATOM 755 C C . TYR A 1 90 ? 18.522 -2.735 -4.273 1.00 85.00 90 TYR A C 1
ATOM 757 O O . TYR A 1 90 ? 18.054 -3.037 -5.372 1.00 85.00 90 TYR A O 1
ATOM 765 N N . LEU A 1 91 ? 19.500 -1.844 -4.133 1.00 87.69 91 LEU A N 1
ATOM 766 C CA . LEU A 1 91 ? 20.143 -1.215 -5.275 1.00 87.69 91 LEU A CA 1
ATOM 767 C C . LEU A 1 91 ? 21.265 -2.113 -5.818 1.00 87.69 91 LEU A C 1
ATOM 769 O O . LEU A 1 91 ? 22.299 -2.295 -5.177 1.00 87.69 91 LEU A O 1
ATOM 773 N N . TYR A 1 92 ? 21.054 -2.679 -7.006 1.00 89.25 92 TYR A N 1
ATOM 774 C CA . TYR A 1 92 ? 22.046 -3.469 -7.738 1.00 89.25 92 TYR A CA 1
ATOM 775 C C . TYR A 1 92 ? 22.090 -3.063 -9.215 1.00 89.25 92 TYR A C 1
ATOM 777 O O . TYR A 1 92 ? 21.278 -2.273 -9.701 1.00 89.25 92 TYR A O 1
ATOM 785 N N . GLU A 1 93 ? 23.068 -3.597 -9.941 1.00 87.69 93 GLU A N 1
ATOM 786 C CA . GLU A 1 93 ? 23.311 -3.257 -11.340 1.00 87.69 93 GLU A CA 1
ATOM 787 C C . GLU A 1 93 ? 22.073 -3.478 -12.230 1.00 87.69 93 GLU A C 1
ATOM 789 O O . GLU A 1 93 ? 21.486 -4.563 -12.273 1.00 87.69 93 GLU A O 1
ATOM 794 N N . GLY A 1 94 ? 21.678 -2.424 -12.949 1.00 89.75 94 GLY A N 1
ATOM 795 C CA . GLY A 1 94 ? 20.497 -2.397 -13.813 1.00 89.75 94 GLY A CA 1
ATOM 796 C C . GLY A 1 94 ? 19.192 -1.962 -13.133 1.00 89.75 94 GLY A C 1
ATOM 797 O O . GLY A 1 94 ? 18.232 -1.692 -13.844 1.00 89.75 94 GLY A O 1
ATOM 798 N N . VAL A 1 95 ? 19.123 -1.844 -11.798 1.00 93.25 95 VAL A N 1
ATOM 799 C CA . VAL A 1 95 ? 17.895 -1.385 -11.106 1.00 93.25 95 VAL A CA 1
ATOM 800 C C . VAL A 1 95 ? 17.564 0.065 -11.454 1.00 93.25 95 VAL A C 1
ATOM 802 O O . VAL A 1 95 ? 16.404 0.391 -11.695 1.00 93.25 95 VAL A O 1
ATOM 805 N N . GLU A 1 96 ? 18.575 0.933 -11.528 1.00 93.25 96 GLU A N 1
ATOM 806 C CA . GLU A 1 96 ? 18.355 2.337 -11.887 1.00 93.25 96 GLU A CA 1
ATOM 807 C C . GLU A 1 96 ? 17.779 2.480 -13.296 1.00 93.25 96 GLU A C 1
ATOM 809 O O . GLU A 1 96 ? 16.749 3.123 -13.492 1.00 93.25 96 GLU A O 1
ATOM 814 N N . GLU A 1 97 ? 18.413 1.815 -14.261 1.00 94.62 97 GLU A N 1
ATOM 815 C CA . GLU A 1 97 ? 17.968 1.791 -15.651 1.00 94.62 97 GLU A CA 1
ATOM 816 C C . GLU A 1 97 ? 16.578 1.161 -15.795 1.00 94.62 97 GLU A C 1
ATOM 818 O O . GLU A 1 97 ? 15.790 1.600 -16.628 1.00 94.62 97 GLU A O 1
ATOM 823 N N . PHE A 1 98 ? 16.253 0.157 -14.972 1.00 95.75 98 PHE A N 1
ATOM 824 C CA . PHE A 1 98 ? 14.932 -0.464 -14.948 1.00 95.75 98 PHE A CA 1
ATOM 825 C C . PHE A 1 98 ? 13.849 0.541 -14.562 1.00 95.75 98 PHE A C 1
ATOM 827 O O . PHE A 1 98 ? 12.882 0.701 -15.304 1.00 95.75 98 PHE A O 1
ATOM 834 N N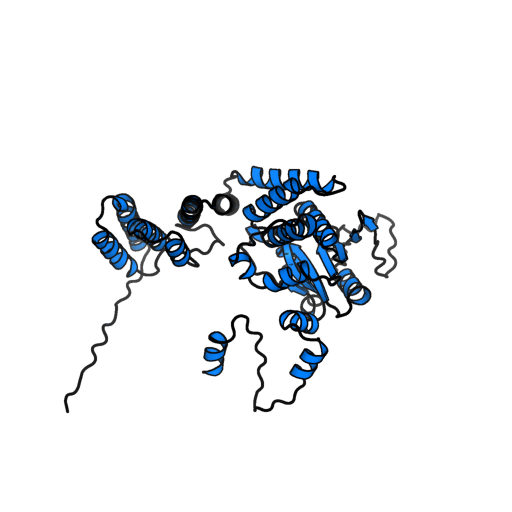 . PHE A 1 99 ? 14.024 1.272 -13.459 1.00 95.00 99 PHE A N 1
ATOM 835 C CA . PHE A 1 99 ? 13.045 2.278 -13.040 1.00 95.00 99 PHE A CA 1
ATOM 836 C C . PHE A 1 99 ? 12.956 3.465 -14.002 1.00 95.00 99 PHE A C 1
ATOM 838 O O . PHE A 1 99 ? 11.855 3.938 -14.280 1.00 95.00 99 PHE A O 1
ATOM 845 N N . GLN A 1 100 ? 14.085 3.912 -14.561 1.00 95.44 100 GLN A N 1
ATOM 846 C CA . GLN A 1 100 ? 14.090 4.934 -15.612 1.00 95.44 100 GLN A CA 1
ATOM 847 C C . GLN A 1 100 ? 13.316 4.467 -16.847 1.00 95.44 100 GLN A C 1
ATOM 849 O O . GLN A 1 100 ? 12.519 5.221 -17.402 1.00 95.44 100 GLN A O 1
ATOM 854 N N . PHE A 1 101 ? 13.507 3.214 -17.264 1.00 96.25 101 PHE A N 1
ATOM 855 C CA . PHE A 1 101 ? 12.808 2.678 -18.422 1.00 96.25 101 PHE A CA 1
ATOM 856 C C . PHE A 1 101 ? 11.305 2.533 -18.164 1.00 96.25 101 PHE A C 1
ATOM 858 O O . PHE A 1 101 ? 10.519 2.953 -19.006 1.00 96.25 101 PHE A O 1
ATOM 865 N N . LEU A 1 102 ? 10.887 2.032 -16.995 1.00 95.94 102 LEU A N 1
ATOM 866 C CA . LEU A 1 102 ? 9.466 1.969 -16.629 1.00 95.94 102 LEU A CA 1
ATOM 867 C C . LEU A 1 102 ? 8.805 3.356 -16.570 1.00 95.94 102 LEU A C 1
ATOM 869 O O . LEU A 1 102 ? 7.662 3.510 -17.003 1.00 95.94 102 LEU A O 1
ATOM 873 N N . SER A 1 103 ? 9.526 4.373 -16.090 1.00 95.94 103 SER A N 1
ATOM 874 C CA . SER A 1 103 ? 9.075 5.769 -16.114 1.00 95.94 103 SER A CA 1
ATOM 875 C C . SER A 1 103 ? 8.816 6.251 -17.549 1.00 95.94 103 SER A C 1
ATOM 877 O O . SER A 1 103 ? 7.707 6.693 -17.848 1.00 95.94 103 SER A O 1
ATOM 879 N N . VAL A 1 104 ? 9.762 6.039 -18.470 1.00 95.94 104 VAL A N 1
ATOM 880 C CA . VAL A 1 104 ? 9.601 6.375 -19.898 1.00 95.94 104 VAL A CA 1
ATOM 881 C C . VAL A 1 104 ? 8.438 5.610 -20.546 1.00 95.94 104 VAL A C 1
ATOM 883 O O . VAL A 1 104 ? 7.637 6.195 -21.273 1.00 95.94 104 VAL A O 1
ATOM 886 N N . LEU A 1 105 ? 8.306 4.307 -20.270 1.00 95.75 105 LEU A N 1
ATOM 887 C CA . LEU A 1 105 ? 7.187 3.495 -20.765 1.00 95.75 105 LEU A CA 1
ATOM 888 C C . LEU A 1 105 ? 5.833 4.043 -20.288 1.00 95.75 105 LEU A C 1
ATOM 890 O O . LEU A 1 105 ? 4.888 4.113 -21.072 1.00 95.75 105 LEU A O 1
ATOM 894 N N . SER A 1 106 ? 5.748 4.467 -19.028 1.00 94.88 106 SER A N 1
ATOM 895 C CA . SER A 1 106 ? 4.526 5.043 -18.455 1.00 94.88 106 SER A CA 1
ATOM 896 C C . SER A 1 106 ? 4.149 6.357 -19.143 1.00 94.88 106 SER A C 1
ATOM 898 O O . SER A 1 106 ? 2.989 6.554 -19.506 1.00 94.88 106 SER A O 1
ATOM 900 N N . GLU A 1 107 ? 5.129 7.220 -19.424 1.00 95.25 107 GLU A N 1
ATOM 901 C CA . GLU A 1 107 ? 4.913 8.469 -20.169 1.00 95.25 107 GLU A CA 1
ATOM 902 C C . GLU A 1 107 ? 4.449 8.224 -21.605 1.00 95.25 107 GLU A C 1
ATOM 904 O O . GLU A 1 107 ? 3.536 8.908 -22.067 1.00 95.25 107 GLU A O 1
ATOM 909 N N . TYR A 1 108 ? 4.983 7.207 -22.292 1.00 92.88 108 TYR A N 1
ATOM 910 C CA . TYR A 1 108 ? 4.496 6.833 -23.625 1.00 92.88 108 TYR A CA 1
ATOM 911 C C . TYR A 1 108 ? 3.013 6.444 -23.639 1.00 92.88 108 TYR A C 1
ATOM 913 O O . TYR A 1 108 ? 2.349 6.618 -24.660 1.00 92.88 108 TYR A O 1
ATOM 921 N N . LYS A 1 109 ? 2.479 5.938 -22.521 1.00 91.06 109 LYS A N 1
ATOM 922 C CA . LYS A 1 109 ? 1.048 5.637 -22.362 1.00 91.06 109 LYS A CA 1
ATOM 923 C C . LYS A 1 109 ? 0.220 6.821 -21.849 1.00 91.06 109 LYS A C 1
ATOM 925 O O . LYS A 1 109 ? -0.989 6.674 -21.692 1.00 91.06 109 LYS A O 1
ATOM 930 N N . GLY A 1 110 ? 0.844 7.966 -21.571 1.00 92.38 110 GLY A N 1
ATOM 931 C CA . GLY A 1 110 ? 0.201 9.124 -20.947 1.00 92.38 110 GLY A CA 1
ATOM 932 C C . GLY A 1 110 ? -0.021 8.984 -19.436 1.00 92.38 110 GLY A C 1
ATOM 933 O O . GLY A 1 110 ? -0.721 9.806 -18.849 1.00 92.38 110 GLY A O 1
ATOM 934 N N . ASP A 1 111 ? 0.568 7.976 -18.785 1.00 92.94 111 ASP A N 1
ATOM 935 C CA . ASP A 1 111 ? 0.447 7.754 -17.341 1.00 92.94 111 ASP A CA 1
ATOM 936 C C . ASP A 1 111 ? 1.579 8.454 -16.572 1.00 92.94 111 ASP A C 1
ATOM 938 O O . ASP A 1 111 ? 2.514 7.846 -16.042 1.00 92.94 111 ASP A O 1
ATOM 942 N N . PHE A 1 112 ? 1.501 9.784 -16.528 1.00 93.94 112 PHE A N 1
ATOM 943 C CA . PHE A 1 112 ? 2.507 10.618 -15.865 1.00 93.94 112 PHE A CA 1
ATOM 944 C C . PHE A 1 112 ? 2.568 10.391 -14.352 1.00 93.94 112 PHE A C 1
ATOM 946 O O . PHE A 1 112 ? 3.624 10.562 -13.742 1.00 93.94 112 PHE A O 1
ATOM 953 N N . LEU A 1 113 ? 1.452 9.997 -13.731 1.00 93.00 113 LEU A N 1
ATOM 954 C CA . LEU A 1 113 ? 1.408 9.723 -12.298 1.00 93.00 113 LEU A CA 1
ATOM 955 C C . LEU A 1 113 ? 2.235 8.473 -11.954 1.00 93.00 113 LEU A C 1
ATOM 957 O O . LEU A 1 113 ? 2.995 8.485 -10.984 1.00 93.00 113 LEU A O 1
ATOM 961 N N . GLU A 1 114 ? 2.153 7.433 -12.784 1.00 93.62 114 GLU A N 1
ATOM 962 C CA . GLU A 1 114 ? 2.981 6.233 -12.652 1.00 93.62 114 GLU A CA 1
ATOM 963 C C . GLU A 1 114 ? 4.463 6.517 -12.924 1.00 93.62 114 GLU A C 1
ATOM 965 O O . GLU A 1 114 ? 5.331 6.087 -12.160 1.00 93.62 114 GLU A O 1
ATOM 970 N N . SER A 1 115 ? 4.767 7.344 -13.931 1.00 95.12 115 SER A N 1
ATOM 971 C CA . SER A 1 115 ? 6.145 7.803 -14.169 1.00 95.12 115 SER A CA 1
ATOM 972 C C . SER A 1 115 ? 6.743 8.503 -12.940 1.00 95.12 115 SER A C 1
ATOM 974 O O . SER A 1 115 ? 7.869 8.206 -12.515 1.00 95.12 115 SER A O 1
ATOM 976 N N . ARG A 1 116 ? 5.968 9.393 -12.300 1.00 94.81 116 ARG A N 1
ATOM 977 C CA . ARG A 1 116 ? 6.385 10.084 -11.069 1.00 94.81 116 ARG A CA 1
ATOM 978 C C . ARG A 1 116 ? 6.627 9.112 -9.919 1.00 94.81 116 ARG A C 1
ATOM 980 O O . ARG A 1 116 ? 7.604 9.286 -9.192 1.00 94.81 116 ARG A O 1
ATOM 987 N N . ARG A 1 117 ? 5.786 8.087 -9.765 1.00 93.69 117 ARG A N 1
ATOM 988 C CA . ARG A 1 117 ? 5.970 7.036 -8.757 1.00 93.69 117 ARG A CA 1
ATOM 989 C C . ARG A 1 117 ? 7.281 6.270 -8.968 1.00 93.69 117 ARG A C 1
ATOM 991 O O . ARG A 1 117 ? 8.056 6.142 -8.022 1.00 93.69 117 ARG A O 1
ATOM 998 N N . TYR A 1 118 ? 7.574 5.819 -10.192 1.00 93.75 118 TYR A N 1
ATOM 999 C CA . TYR A 1 118 ? 8.844 5.140 -10.495 1.00 93.75 118 TYR A CA 1
ATOM 1000 C C . TYR A 1 118 ? 10.061 6.026 -10.221 1.00 93.75 118 TYR A C 1
ATOM 1002 O O . TYR A 1 118 ? 11.053 5.563 -9.656 1.00 93.75 118 TYR A O 1
ATOM 1010 N N . THR A 1 119 ? 9.966 7.314 -10.554 1.00 92.88 119 THR A N 1
ATOM 1011 C CA . THR A 1 119 ? 11.017 8.296 -10.258 1.00 92.88 119 THR A CA 1
ATOM 1012 C C . THR A 1 119 ? 11.223 8.477 -8.750 1.00 92.88 119 THR A C 1
ATOM 1014 O O . THR A 1 119 ? 12.363 8.487 -8.283 1.00 92.88 119 THR A O 1
ATOM 1017 N N . PHE A 1 120 ? 10.139 8.582 -7.973 1.00 92.88 120 PHE A N 1
ATOM 1018 C CA . PHE A 1 120 ? 10.200 8.683 -6.511 1.00 92.88 120 PHE A CA 1
ATOM 1019 C C . PHE A 1 120 ? 10.866 7.442 -5.892 1.00 92.88 120 PHE A C 1
ATOM 1021 O O . PHE A 1 120 ? 11.782 7.563 -5.076 1.00 92.88 120 PHE A O 1
ATOM 1028 N N . TRP A 1 121 ? 10.475 6.243 -6.337 1.00 90.62 121 TRP A N 1
ATOM 1029 C CA . TRP A 1 121 ? 11.051 4.975 -5.870 1.00 90.62 121 TRP A CA 1
ATOM 1030 C C . TRP A 1 121 ? 12.544 4.864 -6.173 1.00 90.62 121 TRP A C 1
ATOM 1032 O O . TRP A 1 121 ? 13.322 4.499 -5.291 1.00 90.62 121 TRP A O 1
ATOM 1042 N N . LEU A 1 122 ? 12.961 5.236 -7.385 1.00 91.25 122 LEU A N 1
ATOM 1043 C CA . LEU A 1 122 ? 14.373 5.259 -7.758 1.00 91.25 122 LEU A CA 1
ATOM 1044 C C . LEU A 1 122 ? 15.185 6.189 -6.851 1.00 91.25 122 LEU A C 1
ATOM 1046 O O . LEU A 1 122 ? 16.235 5.800 -6.343 1.00 91.25 122 LEU A O 1
ATOM 1050 N N . ASN A 1 123 ? 14.697 7.407 -6.624 1.00 90.25 123 ASN A N 1
ATOM 1051 C CA . ASN A 1 123 ? 15.365 8.351 -5.734 1.00 90.25 123 ASN A CA 1
ATOM 1052 C C . ASN A 1 123 ? 15.427 7.816 -4.297 1.00 90.25 123 ASN A C 1
ATOM 1054 O O . ASN A 1 123 ? 16.453 7.964 -3.643 1.00 90.25 123 ASN A O 1
ATOM 1058 N N . ARG A 1 124 ? 14.377 7.126 -3.828 1.00 89.19 124 ARG A N 1
ATOM 1059 C CA . ARG A 1 124 ? 14.325 6.582 -2.463 1.00 89.19 124 ARG A CA 1
ATOM 1060 C C . ARG A 1 124 ? 15.352 5.468 -2.280 1.00 89.19 124 ARG A C 1
ATOM 1062 O O . ARG A 1 124 ? 16.043 5.426 -1.269 1.00 89.19 124 ARG A O 1
ATOM 1069 N N . LEU A 1 125 ? 15.508 4.612 -3.290 1.00 89.06 125 LEU A N 1
ATOM 1070 C CA . LEU A 1 125 ? 16.568 3.605 -3.327 1.00 89.06 125 LEU A CA 1
ATOM 1071 C C . LEU A 1 125 ? 17.962 4.244 -3.264 1.00 89.06 125 LEU A C 1
ATOM 1073 O O . LEU A 1 125 ? 18.812 3.796 -2.497 1.00 89.06 125 LEU A O 1
ATOM 1077 N N . LYS A 1 126 ? 18.205 5.311 -4.031 1.00 88.94 126 LYS A N 1
ATOM 1078 C CA . LYS A 1 126 ? 19.489 6.033 -4.009 1.00 88.94 126 LYS A CA 1
ATOM 1079 C C . LYS A 1 126 ? 19.766 6.691 -2.659 1.00 88.94 126 LYS A C 1
ATOM 1081 O O . LYS A 1 126 ? 20.884 6.606 -2.159 1.00 88.94 126 LYS A O 1
ATOM 1086 N N . GLU A 1 127 ? 18.756 7.292 -2.042 1.00 88.50 127 GLU A N 1
ATOM 1087 C CA . GLU A 1 127 ? 18.858 7.883 -0.705 1.00 88.50 127 GLU A CA 1
ATOM 1088 C C . GLU A 1 127 ? 19.285 6.843 0.330 1.00 88.50 127 GLU A C 1
ATOM 1090 O O . GLU A 1 127 ? 20.240 7.061 1.070 1.00 88.50 127 GLU A O 1
ATOM 1095 N N . VAL A 1 128 ? 18.617 5.690 0.337 1.00 87.19 128 VAL A N 1
ATOM 1096 C CA . VAL A 1 128 ? 18.835 4.638 1.337 1.00 87.19 128 VAL A CA 1
ATOM 1097 C C . VAL A 1 128 ? 20.173 3.929 1.139 1.00 87.19 128 VAL A C 1
ATOM 1099 O O . VAL A 1 128 ? 20.896 3.705 2.106 1.00 87.19 128 VAL A O 1
ATOM 1102 N N . PHE A 1 129 ? 20.526 3.580 -0.102 1.00 87.44 129 PHE A N 1
ATOM 1103 C CA . PHE A 1 129 ? 21.693 2.733 -0.378 1.00 87.44 129 PHE A CA 1
ATOM 1104 C C . PHE A 1 129 ? 22.963 3.504 -0.757 1.00 87.44 129 PHE A C 1
ATOM 1106 O O . PHE A 1 129 ? 24.058 2.961 -0.623 1.00 87.44 129 PHE A O 1
ATOM 1113 N N . GLN A 1 130 ? 22.847 4.746 -1.234 1.00 87.06 130 GLN A N 1
ATOM 1114 C CA . GLN A 1 130 ? 23.991 5.579 -1.636 1.00 87.06 130 GLN A CA 1
ATOM 1115 C C . GLN A 1 130 ? 24.104 6.874 -0.815 1.00 87.06 130 GLN A C 1
ATOM 1117 O O . GLN A 1 130 ? 25.091 7.592 -0.961 1.00 87.06 130 GLN A O 1
ATOM 1122 N N . GLY A 1 131 ? 23.119 7.206 0.031 1.00 83.25 131 GLY A N 1
ATOM 1123 C CA . GLY A 1 131 ? 23.105 8.458 0.796 1.00 83.25 131 GLY A CA 1
ATOM 1124 C C . GLY A 1 131 ? 22.894 9.711 -0.063 1.00 83.25 131 GLY A C 1
ATOM 1125 O O . GLY A 1 131 ? 23.095 10.828 0.415 1.00 83.25 131 GLY A O 1
ATOM 1126 N N . ILE A 1 132 ? 22.513 9.551 -1.335 1.00 80.06 132 ILE A N 1
ATOM 1127 C CA . ILE A 1 132 ? 22.300 10.666 -2.261 1.00 80.06 132 ILE A CA 1
ATOM 1128 C C . ILE A 1 132 ? 20.906 11.229 -2.011 1.00 80.06 132 ILE A C 1
ATOM 1130 O O . ILE A 1 132 ? 19.926 10.626 -2.436 1.00 80.06 132 ILE A O 1
ATOM 1134 N N . ARG A 1 133 ? 20.812 12.387 -1.346 1.00 73.19 133 ARG A N 1
ATOM 1135 C CA . ARG A 1 133 ? 19.530 13.090 -1.177 1.00 73.19 133 ARG A CA 1
ATOM 1136 C C . ARG A 1 133 ? 18.983 13.540 -2.528 1.00 73.19 133 ARG A C 1
ATOM 1138 O O . ARG A 1 133 ? 19.668 14.247 -3.271 1.00 73.19 133 ARG A O 1
ATOM 1145 N N . GLY A 1 134 ? 17.771 13.099 -2.850 1.00 66.00 134 GLY A N 1
ATOM 1146 C CA . GLY A 1 134 ? 17.090 13.397 -4.100 1.00 66.00 134 GLY A CA 1
ATOM 1147 C C . GLY A 1 134 ? 15.985 14.438 -3.939 1.00 66.00 134 GLY A C 1
ATOM 1148 O O . GLY A 1 134 ? 15.883 15.149 -2.945 1.00 66.00 134 GLY A O 1
ATOM 1149 N N . LYS A 1 135 ? 15.112 14.512 -4.949 1.00 70.12 135 LYS A N 1
ATOM 1150 C CA . LYS A 1 135 ? 13.911 15.366 -4.933 1.00 70.12 135 LYS A CA 1
ATOM 1151 C C . LYS A 1 135 ? 12.762 14.787 -4.092 1.00 70.12 135 LYS A C 1
ATOM 1153 O O . LYS A 1 135 ? 11.672 15.351 -4.101 1.00 70.12 135 LYS A O 1
ATOM 1158 N N . ASN A 1 136 ? 12.965 13.662 -3.404 1.00 78.81 136 ASN A N 1
ATOM 1159 C CA . ASN A 1 136 ? 11.907 13.042 -2.608 1.00 78.81 136 ASN A CA 1
ATOM 1160 C C . ASN A 1 136 ? 11.520 13.893 -1.409 1.00 78.81 136 ASN A C 1
ATOM 1162 O O . ASN A 1 136 ? 10.333 13.951 -1.101 1.00 78.81 136 ASN A O 1
ATOM 1166 N N . ASP A 1 137 ? 12.490 14.587 -0.805 1.00 78.38 137 ASP A N 1
ATOM 1167 C CA . ASP A 1 137 ? 12.253 15.512 0.305 1.00 78.38 137 ASP A CA 1
ATOM 1168 C C . ASP A 1 137 ? 11.137 16.509 -0.056 1.00 78.38 137 ASP A C 1
ATOM 1170 O O . ASP A 1 137 ? 10.193 16.663 0.708 1.00 78.38 137 ASP A O 1
ATOM 1174 N N . GLN A 1 138 ? 11.135 17.051 -1.282 1.00 85.31 138 GLN A N 1
ATOM 1175 C CA . GLN A 1 138 ? 10.095 17.979 -1.750 1.00 85.31 138 GLN A CA 1
ATOM 1176 C C . GLN A 1 138 ? 8.702 17.340 -1.831 1.00 85.31 138 GLN A C 1
ATOM 1178 O O . GLN A 1 138 ? 7.720 17.966 -1.453 1.00 85.31 138 GLN A O 1
ATOM 1183 N N . ILE A 1 139 ? 8.591 16.101 -2.324 1.00 90.19 139 ILE A N 1
ATOM 1184 C CA . ILE A 1 139 ? 7.295 15.402 -2.436 1.00 90.19 139 ILE A CA 1
ATOM 1185 C C . ILE A 1 139 ? 6.771 15.013 -1.049 1.00 90.19 139 ILE A C 1
ATOM 1187 O O . ILE A 1 139 ? 5.569 15.088 -0.792 1.00 90.19 139 ILE A O 1
ATOM 1191 N N . VAL A 1 140 ? 7.661 14.590 -0.148 1.00 89.69 140 VAL A N 1
ATOM 1192 C CA . VAL A 1 140 ? 7.310 14.245 1.235 1.00 89.69 140 VAL A CA 1
ATOM 1193 C C . VAL A 1 140 ? 6.897 15.494 2.016 1.00 89.69 140 VAL A C 1
ATOM 1195 O O . VAL A 1 140 ? 5.899 15.455 2.737 1.00 89.69 140 VAL A O 1
ATOM 1198 N N . GLU A 1 141 ? 7.613 16.606 1.844 1.00 90.38 141 GLU A N 1
ATOM 1199 C CA . GLU A 1 141 ? 7.250 17.915 2.391 1.00 90.38 141 GLU A CA 1
ATOM 1200 C C . GLU A 1 141 ? 5.895 18.377 1.849 1.00 90.38 141 GLU A C 1
ATOM 1202 O O . GLU A 1 141 ? 5.003 18.647 2.649 1.00 90.38 141 GLU A O 1
ATOM 1207 N N . GLU A 1 142 ? 5.691 18.348 0.526 1.00 93.06 142 GLU A N 1
ATOM 1208 C CA . GLU A 1 142 ? 4.417 18.698 -0.118 1.00 93.06 142 GLU A CA 1
ATOM 1209 C C . GLU A 1 142 ? 3.261 17.863 0.455 1.00 93.06 142 GLU A C 1
ATOM 1211 O O . GLU A 1 142 ? 2.233 18.418 0.841 1.00 93.06 142 GLU A O 1
ATOM 1216 N N . LYS A 1 143 ? 3.433 16.538 0.598 1.00 94.69 143 LYS A N 1
ATOM 1217 C CA . LYS A 1 143 ? 2.444 15.648 1.236 1.00 94.69 143 LYS A CA 1
ATOM 1218 C C . LYS A 1 143 ? 2.127 16.076 2.664 1.00 94.69 143 LYS A C 1
ATOM 1220 O O . LYS A 1 143 ? 0.957 16.141 3.038 1.00 94.69 143 LYS A O 1
ATOM 1225 N N . ASN A 1 144 ? 3.148 16.357 3.468 1.00 93.06 144 ASN A N 1
ATOM 1226 C CA . ASN A 1 144 ? 2.966 16.709 4.872 1.00 93.06 144 ASN A CA 1
ATOM 1227 C C . ASN A 1 144 ? 2.326 18.095 5.042 1.00 93.06 144 ASN A C 1
ATOM 1229 O O . ASN A 1 144 ? 1.474 18.266 5.913 1.00 93.06 144 ASN A O 1
ATOM 1233 N N . GLU A 1 145 ? 2.698 19.075 4.219 1.00 93.75 145 GLU A N 1
ATOM 1234 C CA . GLU A 1 145 ? 2.074 20.401 4.191 1.00 93.75 145 GLU A CA 1
ATOM 1235 C C . GLU A 1 145 ? 0.604 20.312 3.784 1.00 93.75 145 GLU A C 1
ATOM 1237 O O . GLU A 1 145 ? -0.262 20.864 4.468 1.00 93.75 145 GLU A O 1
ATOM 1242 N N . TRP A 1 146 ? 0.306 19.552 2.727 1.00 94.06 146 TRP A N 1
ATOM 1243 C CA . TRP A 1 146 ? -1.068 19.334 2.282 1.00 94.06 146 TRP A CA 1
ATOM 1244 C C . TRP A 1 146 ? -1.899 18.612 3.342 1.00 94.06 146 TRP A C 1
ATOM 1246 O O . TRP A 1 146 ? -3.037 18.993 3.614 1.00 94.06 146 TRP A O 1
ATOM 1256 N N . GLY A 1 147 ? -1.306 17.617 4.001 1.00 93.81 147 GLY A N 1
ATOM 1257 C CA . GLY A 1 147 ? -1.931 16.898 5.099 1.00 93.81 147 GLY A CA 1
ATOM 1258 C C . GLY A 1 147 ? -2.279 17.795 6.287 1.00 93.81 147 GLY A C 1
ATOM 1259 O O . GLY A 1 147 ? -3.406 17.752 6.776 1.00 93.81 147 GLY A O 1
ATOM 1260 N N . LYS A 1 148 ? -1.355 18.666 6.714 1.00 94.31 148 LYS A N 1
ATOM 1261 C CA . LYS A 1 148 ? -1.615 19.662 7.771 1.00 94.31 148 LYS A CA 1
ATOM 1262 C C . LYS A 1 148 ? -2.740 20.614 7.382 1.00 94.31 148 LYS A C 1
ATOM 1264 O O . LYS A 1 148 ? -3.665 20.801 8.168 1.00 94.31 148 LYS A O 1
ATOM 1269 N N . LYS A 1 149 ? -2.690 21.148 6.155 1.00 93.81 149 LYS A N 1
ATOM 1270 C CA . LYS A 1 149 ? -3.733 22.024 5.610 1.00 93.81 149 LYS A CA 1
ATOM 1271 C C . LYS A 1 149 ? -5.104 21.352 5.698 1.00 93.81 149 LYS A C 1
ATOM 1273 O O . LYS A 1 149 ? -6.047 21.974 6.168 1.00 93.81 149 LYS A O 1
ATOM 1278 N N . ILE A 1 150 ? -5.208 20.085 5.287 1.00 92.81 150 ILE A N 1
ATOM 1279 C CA . ILE A 1 150 ? -6.460 19.323 5.353 1.00 92.81 150 ILE A CA 1
ATOM 1280 C C . ILE A 1 150 ? -6.913 19.167 6.804 1.00 92.81 150 ILE A C 1
ATOM 1282 O O . ILE A 1 150 ? -8.052 19.506 7.096 1.00 92.81 150 ILE A O 1
ATOM 1286 N N . LEU A 1 151 ? -6.039 18.741 7.726 1.00 91.75 151 LEU A N 1
ATOM 1287 C CA . LEU A 1 151 ? -6.362 18.537 9.152 1.00 91.75 151 LEU A CA 1
ATOM 1288 C C . LEU A 1 151 ? -6.945 19.778 9.855 1.00 91.75 151 LEU A C 1
ATOM 1290 O O . LEU A 1 151 ? -7.727 19.638 10.806 1.00 91.75 151 LEU A O 1
ATOM 1294 N N . GLU A 1 152 ? -6.604 20.976 9.384 1.00 91.50 152 GLU A N 1
ATOM 1295 C CA . GLU A 1 152 ? -7.140 22.254 9.866 1.00 91.50 152 GLU A CA 1
ATOM 1296 C C . GLU A 1 152 ? -8.546 22.571 9.328 1.00 91.50 152 GLU A C 1
ATOM 1298 O O . GLU A 1 152 ? -9.273 23.355 9.940 1.00 91.50 152 GLU A O 1
ATOM 1303 N N . MET A 1 153 ? -8.979 21.925 8.242 1.00 89.56 153 MET A N 1
ATOM 1304 C CA . MET A 1 153 ? -10.306 22.120 7.657 1.00 89.56 153 MET A CA 1
ATOM 1305 C C . MET A 1 153 ? -11.420 21.513 8.526 1.00 89.56 153 MET A C 1
ATOM 1307 O O . MET A 1 153 ? -11.211 20.588 9.320 1.00 89.56 153 MET A O 1
ATOM 1311 N N . ASN A 1 154 ? -12.636 22.035 8.364 1.00 84.75 154 ASN A N 1
ATOM 1312 C CA . ASN A 1 154 ? -13.850 21.450 8.950 1.00 84.75 154 ASN A CA 1
ATOM 1313 C C . ASN A 1 154 ? -14.513 20.446 8.002 1.00 84.75 154 ASN A C 1
ATOM 1315 O O . ASN A 1 154 ? -15.025 19.426 8.455 1.00 84.75 154 ASN A O 1
ATOM 1319 N N . THR A 1 155 ? -14.451 20.735 6.705 1.00 85.44 155 THR A N 1
ATOM 1320 C CA . THR A 1 155 ? -14.952 19.900 5.615 1.00 85.44 155 THR A CA 1
ATOM 1321 C C . THR A 1 155 ? -13.839 19.784 4.589 1.00 85.44 155 THR A C 1
ATOM 1323 O O . THR A 1 155 ? -13.126 20.758 4.348 1.00 85.44 155 THR A O 1
ATOM 1326 N N . ILE A 1 156 ? -13.659 18.595 4.029 1.00 85.00 156 ILE A N 1
ATOM 1327 C CA . ILE A 1 156 ? -12.640 18.354 3.012 1.00 85.00 156 ILE A CA 1
ATOM 1328 C C . ILE A 1 156 ? -13.229 18.750 1.658 1.00 85.00 156 ILE A C 1
ATOM 1330 O O . ILE A 1 156 ? -14.420 18.572 1.419 1.00 85.00 156 ILE A O 1
ATOM 1334 N N . GLU A 1 157 ? -12.411 19.312 0.781 1.00 87.38 157 GLU A N 1
ATOM 1335 C CA . GLU A 1 157 ? -12.818 19.711 -0.564 1.00 87.38 157 GLU A CA 1
ATOM 1336 C C . GLU A 1 157 ? -12.314 18.684 -1.608 1.00 87.38 157 GLU A C 1
ATOM 1338 O O . GLU A 1 157 ? -11.293 18.018 -1.388 1.00 87.38 157 GLU A O 1
ATOM 1343 N N . PRO A 1 158 ? -12.984 18.529 -2.769 1.00 87.88 158 PRO A N 1
ATOM 1344 C CA . PRO A 1 158 ? -12.617 17.521 -3.773 1.00 87.88 158 PRO A CA 1
ATOM 1345 C C . PRO A 1 158 ? -11.184 17.647 -4.307 1.00 87.88 158 PRO A C 1
ATOM 1347 O O . PRO A 1 158 ? -10.529 16.645 -4.601 1.00 87.88 158 PRO A O 1
ATOM 1350 N N . LEU A 1 159 ? -10.700 18.883 -4.464 1.00 89.62 159 LEU A N 1
ATOM 1351 C CA . LEU A 1 159 ? -9.362 19.167 -4.986 1.00 89.62 159 LEU A CA 1
ATOM 1352 C C . LEU A 1 159 ? -8.279 18.663 -4.024 1.00 89.62 159 LEU A C 1
ATOM 1354 O O . LEU A 1 159 ? -7.283 18.075 -4.445 1.00 89.62 159 LEU A O 1
ATOM 1358 N N . GLU A 1 160 ? -8.493 18.871 -2.730 1.00 91.44 160 GLU A N 1
ATOM 1359 C CA . GLU A 1 160 ? -7.621 18.432 -1.653 1.00 91.44 160 GLU A CA 1
ATOM 1360 C C . GLU A 1 160 ? -7.501 16.911 -1.618 1.00 91.44 160 GLU A C 1
ATOM 1362 O O . GLU A 1 160 ? -6.387 16.401 -1.498 1.00 91.44 160 GLU A O 1
ATOM 1367 N N . ILE A 1 161 ? -8.617 16.198 -1.795 1.00 90.56 161 ILE A N 1
ATOM 1368 C CA . ILE A 1 161 ? -8.639 14.731 -1.866 1.00 90.56 161 ILE A CA 1
ATOM 1369 C C . ILE A 1 161 ? -7.861 14.237 -3.077 1.00 90.56 161 ILE A C 1
ATOM 1371 O O . ILE A 1 161 ? -7.020 13.350 -2.931 1.00 90.56 161 ILE A O 1
ATOM 1375 N N . GLU A 1 162 ? -8.099 14.813 -4.260 1.00 90.62 162 GLU A N 1
ATOM 1376 C CA . GLU A 1 162 ? -7.403 14.388 -5.477 1.00 90.62 162 GLU A CA 1
ATOM 1377 C C . GLU A 1 162 ? -5.890 14.563 -5.328 1.00 90.62 162 GLU A C 1
ATOM 1379 O O . GLU A 1 162 ? -5.120 13.634 -5.577 1.00 90.62 162 GLU A O 1
ATOM 1384 N N . LYS A 1 163 ? -5.467 15.725 -4.826 1.00 93.06 163 LYS A N 1
ATOM 1385 C CA . LYS A 1 163 ? -4.053 16.028 -4.625 1.00 93.06 163 LYS A CA 1
ATOM 1386 C C . LYS A 1 163 ? -3.408 15.121 -3.575 1.00 93.06 163 LYS A C 1
ATOM 1388 O O . LYS A 1 163 ? -2.309 14.615 -3.798 1.00 93.06 163 LYS A O 1
ATOM 1393 N N . LEU A 1 164 ? -4.077 14.894 -2.443 1.00 93.62 164 LEU A N 1
ATOM 1394 C CA . LEU A 1 164 ? -3.569 14.029 -1.378 1.00 93.62 164 LEU A CA 1
ATOM 1395 C C . LEU A 1 164 ? -3.450 12.572 -1.850 1.00 93.62 164 LEU A C 1
ATOM 1397 O O . LEU A 1 164 ? -2.429 11.922 -1.619 1.00 93.62 164 LEU A O 1
ATOM 1401 N N . LYS A 1 165 ? -4.459 12.080 -2.574 1.00 92.81 165 LYS A N 1
ATOM 1402 C CA . LYS A 1 165 ? -4.463 10.751 -3.187 1.00 92.81 165 LYS A CA 1
ATOM 1403 C C . LYS A 1 165 ? -3.281 10.565 -4.142 1.00 92.81 165 LYS A C 1
ATOM 1405 O O . LYS A 1 165 ? -2.577 9.561 -4.041 1.00 92.81 165 LYS A O 1
ATOM 1410 N N . GLU A 1 166 ? -3.036 11.513 -5.048 1.00 94.00 166 GLU A N 1
ATOM 1411 C CA . GLU A 1 166 ? -1.885 11.461 -5.961 1.00 94.00 166 GLU A CA 1
ATOM 1412 C C . GLU A 1 166 ? -0.552 11.372 -5.202 1.00 94.00 166 GLU A C 1
ATOM 1414 O O . GLU A 1 166 ? 0.317 10.576 -5.561 1.00 94.00 166 GLU A O 1
ATOM 1419 N N . LEU A 1 167 ? -0.394 12.147 -4.124 1.00 95.56 167 LEU A N 1
ATOM 1420 C CA . LEU A 1 167 ? 0.820 12.134 -3.303 1.00 95.56 167 LEU A CA 1
ATOM 1421 C C . LEU A 1 167 ? 1.011 10.794 -2.578 1.00 95.56 167 LEU A C 1
ATOM 1423 O O . LEU A 1 167 ? 2.126 10.267 -2.550 1.00 95.56 167 LEU A O 1
ATOM 1427 N N . TYR A 1 168 ? -0.056 10.185 -2.056 1.00 95.62 168 TYR A N 1
ATOM 1428 C CA . TYR A 1 168 ? 0.023 8.832 -1.493 1.00 95.62 168 TYR A CA 1
ATOM 1429 C C . TYR A 1 168 ? 0.347 7.771 -2.541 1.00 95.62 168 TYR A C 1
ATOM 1431 O O . TYR A 1 168 ? 1.115 6.847 -2.268 1.00 95.62 168 TYR A O 1
ATOM 1439 N N . TYR A 1 169 ? -0.173 7.922 -3.759 1.00 94.69 169 TYR A N 1
ATOM 1440 C CA . TYR A 1 169 ? 0.157 7.025 -4.857 1.00 94.69 169 TYR A CA 1
ATOM 1441 C C . TYR A 1 169 ? 1.646 7.073 -5.213 1.00 94.69 169 TYR A C 1
ATOM 1443 O O . TYR A 1 169 ? 2.297 6.030 -5.314 1.00 94.69 169 TYR A O 1
ATOM 1451 N N . ILE A 1 170 ? 2.188 8.286 -5.375 1.00 94.56 170 ILE A N 1
ATOM 1452 C CA . ILE A 1 170 ? 3.593 8.516 -5.730 1.00 94.56 170 ILE A CA 1
ATOM 1453 C C . ILE A 1 170 ? 4.523 8.004 -4.628 1.00 94.56 170 ILE A C 1
ATOM 1455 O O . ILE A 1 170 ? 5.520 7.350 -4.928 1.00 94.56 170 ILE A O 1
ATOM 1459 N N . THR A 1 171 ? 4.188 8.260 -3.360 1.00 92.62 171 THR A N 1
ATOM 1460 C CA . THR A 1 171 ? 5.018 7.844 -2.215 1.00 92.62 171 THR A CA 1
ATOM 1461 C C . THR A 1 171 ? 4.951 6.342 -1.920 1.00 92.62 171 THR A C 1
ATOM 1463 O O . THR A 1 171 ? 5.721 5.833 -1.109 1.00 92.62 171 THR A O 1
ATOM 1466 N N . GLY A 1 172 ? 4.083 5.599 -2.615 1.00 91.12 172 GLY A N 1
ATOM 1467 C CA . GLY A 1 172 ? 3.925 4.155 -2.448 1.00 91.12 172 GLY A CA 1
ATOM 1468 C C . GLY A 1 172 ? 3.015 3.757 -1.286 1.00 91.12 172 GLY A C 1
ATOM 1469 O O . GLY A 1 172 ? 2.858 2.567 -1.032 1.00 91.12 172 GLY A O 1
ATOM 1470 N N . ASN A 1 173 ? 2.352 4.708 -0.624 1.00 93.25 173 ASN A N 1
ATOM 1471 C CA . ASN A 1 173 ? 1.409 4.436 0.459 1.00 93.25 173 ASN A CA 1
ATOM 1472 C C . ASN A 1 173 ? 0.031 4.040 -0.113 1.00 93.25 173 ASN A C 1
ATOM 1474 O O . ASN A 1 173 ? -0.970 4.754 -0.023 1.00 93.25 173 ASN A O 1
ATOM 1478 N N . ILE A 1 174 ? 0.005 2.889 -0.790 1.00 92.06 174 ILE A N 1
ATOM 1479 C CA . ILE A 1 174 ? -1.105 2.432 -1.640 1.00 92.06 174 ILE A CA 1
ATOM 1480 C C . ILE A 1 174 ? -2.429 2.236 -0.890 1.00 92.06 174 ILE A C 1
ATOM 1482 O O . ILE A 1 174 ? -3.491 2.410 -1.484 1.00 92.06 174 ILE A O 1
ATOM 1486 N N . TYR A 1 175 ? -2.391 1.899 0.400 1.00 94.00 175 TYR A N 1
ATOM 1487 C CA . TYR A 1 175 ? -3.601 1.697 1.199 1.00 94.00 175 TYR A CA 1
ATOM 1488 C C . TYR A 1 175 ? -4.241 3.032 1.585 1.00 94.00 175 TYR A C 1
ATOM 1490 O O . TYR A 1 175 ? -5.465 3.141 1.577 1.00 94.00 175 TYR A O 1
ATOM 1498 N N . LEU A 1 176 ? -3.436 4.076 1.818 1.00 95.69 176 LEU A N 1
ATOM 1499 C CA . LEU A 1 176 ? -3.954 5.436 1.961 1.00 95.69 176 LEU A CA 1
ATOM 1500 C C . LEU A 1 176 ? -4.458 5.985 0.625 1.00 95.69 176 LEU A C 1
ATOM 1502 O O . LEU A 1 176 ? -5.512 6.611 0.598 1.00 95.69 176 LEU A O 1
ATOM 1506 N N . TYR A 1 177 ? -3.781 5.689 -0.489 1.00 95.19 177 TYR A N 1
ATOM 1507 C CA . TYR A 1 177 ? -4.312 5.996 -1.821 1.00 95.19 177 TYR A CA 1
ATOM 1508 C C . TYR A 1 177 ? -5.709 5.386 -2.029 1.00 95.19 177 TYR A C 1
ATOM 1510 O O . TYR A 1 177 ? -6.627 6.110 -2.401 1.00 95.19 177 TYR A O 1
ATOM 1518 N N . LEU A 1 178 ? -5.891 4.088 -1.748 1.00 94.06 178 LEU A N 1
ATOM 1519 C CA . LEU A 1 178 ? -7.191 3.414 -1.881 1.00 94.06 178 LEU A CA 1
ATOM 1520 C C . LEU A 1 178 ? -8.261 4.024 -0.972 1.00 94.06 178 LEU A C 1
ATOM 1522 O O . LEU A 1 178 ? -9.400 4.197 -1.396 1.00 94.06 178 LEU A O 1
ATOM 1526 N N . LEU A 1 179 ? -7.894 4.352 0.268 1.00 95.50 179 LEU A N 1
ATOM 1527 C CA . LEU A 1 179 ? -8.792 4.989 1.224 1.00 95.50 179 LEU A CA 1
ATOM 1528 C C . LEU A 1 179 ? -9.295 6.342 0.705 1.00 95.50 179 LEU A C 1
ATOM 1530 O O . LEU A 1 179 ? -10.499 6.581 0.684 1.00 95.50 179 LEU A O 1
ATOM 1534 N N . TRP A 1 180 ? -8.392 7.207 0.243 1.00 94.25 180 TRP A N 1
ATOM 1535 C CA . TRP A 1 180 ? -8.750 8.537 -0.258 1.00 94.25 180 TRP A CA 1
ATOM 1536 C C . TRP A 1 180 ? -9.437 8.511 -1.628 1.00 94.25 180 TRP A C 1
ATOM 1538 O O . TRP A 1 180 ? -10.305 9.342 -1.887 1.00 94.25 180 TRP A O 1
ATOM 1548 N N . GLU A 1 181 ? -9.108 7.541 -2.485 1.00 93.00 181 GLU A N 1
ATOM 1549 C CA . GLU A 1 181 ? -9.862 7.255 -3.712 1.00 93.00 181 GLU A CA 1
ATOM 1550 C C . GLU A 1 181 ? -11.327 6.930 -3.387 1.00 93.00 181 GLU A C 1
ATOM 1552 O O . GLU A 1 181 ? -12.229 7.468 -4.026 1.00 93.00 181 GLU A O 1
ATOM 1557 N N . GLU A 1 182 ? -11.576 6.109 -2.363 1.00 92.56 182 GLU A N 1
ATOM 1558 C CA . GLU A 1 182 ? -12.937 5.742 -1.965 1.00 92.56 182 GLU A CA 1
ATOM 1559 C C . GLU A 1 182 ? -13.700 6.906 -1.317 1.00 92.56 182 GLU A C 1
ATOM 1561 O O . GLU A 1 182 ? -14.873 7.112 -1.626 1.00 92.56 182 GLU A O 1
ATOM 1566 N N . VAL A 1 183 ? -13.035 7.731 -0.499 1.00 91.88 183 VAL A N 1
ATOM 1567 C CA . VAL A 1 183 ? -13.624 8.986 0.012 1.00 91.88 183 VAL A CA 1
ATOM 1568 C C . VAL A 1 183 ? -14.068 9.882 -1.146 1.00 91.88 183 VAL A C 1
ATOM 1570 O O . VAL A 1 183 ? -15.193 10.379 -1.146 1.00 91.88 183 VAL A O 1
ATOM 1573 N N . GLY A 1 184 ? -13.214 10.052 -2.161 1.00 90.25 184 GLY A N 1
ATOM 1574 C CA . GLY A 1 184 ? -13.530 10.846 -3.348 1.00 90.25 184 GLY A CA 1
ATOM 1575 C C . GLY A 1 184 ? -14.754 10.332 -4.116 1.00 90.25 184 GLY A C 1
ATOM 1576 O O . GLY A 1 184 ? -15.569 11.132 -4.578 1.00 90.25 184 GLY A O 1
ATOM 1577 N N . ARG A 1 185 ? -14.910 9.006 -4.220 1.00 88.50 185 ARG A N 1
ATOM 1578 C CA . ARG A 1 185 ? -16.061 8.363 -4.876 1.00 88.50 185 ARG A CA 1
ATOM 1579 C C . ARG A 1 185 ? -17.360 8.575 -4.109 1.00 88.50 185 ARG A C 1
ATOM 1581 O O . ARG A 1 185 ? -18.355 8.956 -4.716 1.00 88.50 185 ARG A O 1
ATOM 1588 N N . GLN A 1 186 ? -17.355 8.325 -2.799 1.00 85.81 186 GLN A N 1
ATOM 1589 C CA . GLN A 1 186 ? -18.583 8.343 -1.999 1.00 85.81 186 GLN A CA 1
ATOM 1590 C C . GLN A 1 186 ? -19.082 9.754 -1.702 1.00 85.81 186 GLN A C 1
ATOM 1592 O O . GLN A 1 186 ? -20.286 9.985 -1.722 1.00 85.81 186 GLN A O 1
ATOM 1597 N N . LEU A 1 187 ? -18.179 10.701 -1.436 1.00 81.06 187 LEU A N 1
ATOM 1598 C CA . LEU A 1 187 ? -18.580 12.058 -1.065 1.00 81.06 187 LEU A CA 1
ATOM 1599 C C . LEU A 1 187 ? -18.888 12.958 -2.269 1.00 81.06 187 LEU A C 1
ATOM 1601 O O . LEU A 1 187 ? -19.644 13.915 -2.117 1.00 81.06 187 LEU A O 1
ATOM 1605 N N . TYR A 1 188 ? -18.314 12.682 -3.448 1.00 75.50 188 TYR A N 1
ATOM 1606 C CA . TYR A 1 188 ? -18.393 13.597 -4.599 1.00 75.50 188 TYR A CA 1
ATOM 1607 C C . TYR A 1 188 ? -18.769 12.924 -5.923 1.00 75.50 188 TYR A C 1
ATOM 1609 O O . TYR A 1 188 ? -18.571 13.526 -6.977 1.00 75.50 188 TYR A O 1
ATOM 1617 N N . GLU A 1 189 ? -19.281 11.688 -5.881 1.00 70.31 189 GLU A N 1
ATOM 1618 C CA . GLU A 1 189 ? -19.810 10.945 -7.042 1.00 70.31 189 GLU A CA 1
ATOM 1619 C C . GLU A 1 189 ? -18.849 10.894 -8.244 1.00 70.31 189 GLU A C 1
ATOM 1621 O O . GLU A 1 189 ? -19.253 10.848 -9.408 1.00 70.31 189 GLU A O 1
ATOM 1626 N N . LYS A 1 190 ? -17.540 10.919 -7.979 1.00 68.00 190 LYS A N 1
ATOM 1627 C CA . LYS A 1 190 ? -16.529 10.925 -9.034 1.00 68.00 190 LYS A CA 1
ATOM 1628 C C . LYS A 1 190 ? -16.365 9.511 -9.589 1.00 68.00 190 LYS A C 1
ATOM 1630 O O . LYS A 1 190 ? -16.167 8.567 -8.822 1.00 68.00 190 LYS A O 1
ATOM 1635 N N . GLU A 1 191 ? -16.372 9.366 -10.917 1.00 62.97 191 GLU A N 1
ATOM 1636 C CA . GLU A 1 191 ? -15.913 8.135 -11.570 1.00 62.97 191 GLU A CA 1
ATOM 1637 C C . GLU A 1 191 ? -14.435 7.926 -11.231 1.00 62.97 191 GLU A C 1
ATOM 1639 O O . GLU A 1 191 ? -13.532 8.533 -11.806 1.00 62.97 191 GLU A O 1
ATOM 1644 N N . GLY A 1 192 ? -14.188 7.097 -10.226 1.00 59.50 192 GLY A N 1
ATOM 1645 C CA . GLY A 1 192 ? -12.845 6.722 -9.844 1.00 59.50 192 GLY A CA 1
ATOM 1646 C C . GLY A 1 192 ? -12.317 5.594 -10.726 1.00 59.50 192 GLY A C 1
ATOM 1647 O O . GLY A 1 192 ? -13.031 4.629 -11.017 1.00 59.50 192 GLY A O 1
ATOM 1648 N N . GLN A 1 193 ? -11.027 5.627 -11.048 1.00 63.81 193 GLN A N 1
ATOM 1649 C CA . GLN A 1 193 ? -10.312 4.491 -11.631 1.00 63.81 193 GLN A CA 1
ATOM 1650 C C . GLN A 1 193 ? -9.287 3.974 -10.623 1.00 63.81 193 GLN A C 1
ATOM 1652 O O . GLN A 1 193 ? -8.128 4.389 -10.617 1.00 63.81 193 GLN A O 1
ATOM 1657 N N . THR A 1 194 ? -9.710 3.042 -9.766 1.00 73.25 194 THR A N 1
ATOM 1658 C CA . THR A 1 194 ? -8.773 2.260 -8.963 1.00 73.25 194 THR A CA 1
ATOM 1659 C C . THR A 1 194 ? -7.916 1.469 -9.933 1.00 73.25 194 THR A C 1
ATOM 1661 O O . THR A 1 194 ? -8.430 0.723 -10.768 1.00 73.25 194 THR A O 1
ATOM 1664 N N . ARG A 1 195 ? -6.600 1.630 -9.827 1.00 83.56 195 ARG A N 1
ATOM 1665 C CA . ARG A 1 195 ? -5.657 0.909 -10.679 1.00 83.56 195 ARG A CA 1
ATOM 1666 C C . ARG A 1 195 ? -5.762 -0.597 -10.382 1.00 83.56 195 ARG A C 1
ATOM 1668 O O . ARG A 1 195 ? -5.511 -0.975 -9.235 1.00 83.56 195 ARG A O 1
ATOM 1675 N N . PRO A 1 196 ? -6.114 -1.452 -11.368 1.00 83.69 196 PRO A N 1
ATOM 1676 C CA . PRO A 1 196 ? -6.456 -2.859 -11.122 1.00 83.69 196 PRO A CA 1
ATOM 1677 C C . PRO A 1 196 ? -5.386 -3.633 -10.349 1.00 83.69 196 PRO A C 1
ATOM 1679 O O . PRO A 1 196 ? -5.700 -4.331 -9.388 1.00 83.69 196 PRO A O 1
ATOM 1682 N N . TRP A 1 197 ? -4.116 -3.401 -10.687 1.00 86.00 197 TRP A N 1
ATOM 1683 C CA . TRP A 1 1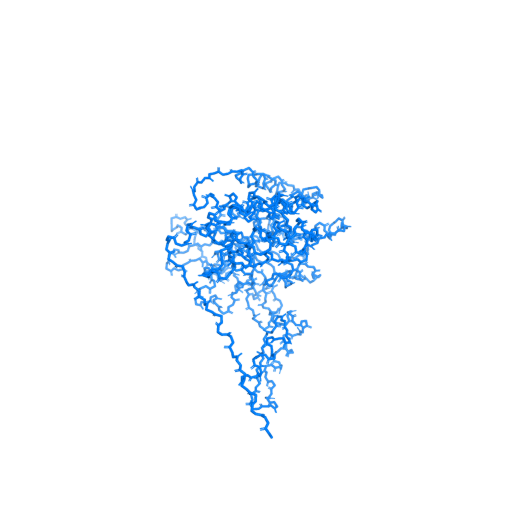97 ? -2.969 -4.066 -10.069 1.00 86.00 197 TRP A CA 1
ATOM 1684 C C . TRP A 1 197 ? -2.874 -3.841 -8.545 1.00 86.00 197 TRP A C 1
ATOM 1686 O O . TRP A 1 197 ? -2.301 -4.659 -7.829 1.00 86.00 197 TRP A O 1
ATOM 1696 N N . ILE A 1 198 ? -3.446 -2.751 -8.010 1.00 89.00 198 ILE A N 1
ATOM 1697 C CA . ILE A 1 198 ? -3.461 -2.509 -6.559 1.00 89.00 198 ILE A CA 1
ATOM 1698 C C . ILE A 1 198 ? -4.382 -3.517 -5.869 1.00 89.00 198 ILE A C 1
ATOM 1700 O O . ILE A 1 198 ? -4.035 -4.025 -4.806 1.00 89.00 198 ILE A O 1
ATOM 1704 N N . LEU A 1 199 ? -5.534 -3.832 -6.465 1.00 86.75 199 LEU A N 1
ATOM 1705 C CA . LEU A 1 199 ? -6.487 -4.795 -5.906 1.00 86.75 199 LEU A CA 1
ATOM 1706 C C . LEU A 1 199 ? -5.992 -6.244 -6.027 1.00 86.75 199 LEU A C 1
ATOM 1708 O O . LEU A 1 199 ? -6.416 -7.096 -5.249 1.00 86.75 199 LEU A O 1
ATOM 1712 N N . GLU A 1 200 ? -5.058 -6.504 -6.944 1.00 86.50 200 GLU A N 1
ATOM 1713 C CA . GLU A 1 200 ? -4.366 -7.791 -7.097 1.00 86.50 200 GLU A CA 1
ATOM 1714 C C . GLU A 1 200 ? -3.325 -8.043 -5.990 1.00 86.50 200 GLU A C 1
ATOM 1716 O O . GLU A 1 200 ? -2.889 -9.180 -5.794 1.00 86.50 200 GLU A O 1
ATOM 1721 N N . LYS A 1 201 ? -2.941 -7.020 -5.208 1.00 86.44 201 LYS A N 1
ATOM 1722 C CA . LYS A 1 201 ? -2.048 -7.213 -4.058 1.00 86.44 201 LYS A CA 1
ATOM 1723 C C . LYS A 1 201 ? -2.700 -8.053 -2.961 1.00 86.44 201 LYS A C 1
ATOM 1725 O O . LYS A 1 201 ? -3.910 -8.032 -2.720 1.00 86.44 201 LYS A O 1
ATOM 1730 N N . VAL A 1 202 ? -1.843 -8.755 -2.221 1.00 84.81 202 VAL A N 1
ATOM 1731 C CA . VAL A 1 202 ? -2.216 -9.594 -1.078 1.00 84.81 202 VAL A CA 1
ATOM 1732 C C . VAL A 1 202 ? -3.094 -8.802 -0.094 1.00 84.81 202 VAL A C 1
ATOM 1734 O O . VAL A 1 202 ? -2.659 -7.829 0.509 1.00 84.81 202 VAL A O 1
ATOM 1737 N N . ASN A 1 203 ? -4.345 -9.241 0.053 1.00 85.50 203 ASN A N 1
ATOM 1738 C CA . ASN A 1 203 ? -5.397 -8.722 0.940 1.00 85.50 203 ASN A CA 1
ATOM 1739 C C . ASN A 1 203 ? -5.855 -7.285 0.684 1.00 85.50 203 ASN A C 1
ATOM 1741 O O . ASN A 1 203 ? -6.660 -6.777 1.464 1.00 85.50 203 ASN A O 1
ATOM 1745 N N . ALA A 1 204 ? -5.478 -6.682 -0.446 1.00 89.62 204 ALA A N 1
ATOM 1746 C CA . ALA A 1 204 ? -6.021 -5.389 -0.853 1.00 89.62 204 ALA A CA 1
ATOM 1747 C C . ALA A 1 204 ? -7.546 -5.448 -1.050 1.00 89.62 204 ALA A C 1
ATOM 1749 O O . ALA A 1 204 ? -8.254 -4.560 -0.582 1.00 89.62 204 ALA A O 1
ATOM 1750 N N . GLY A 1 205 ? -8.060 -6.533 -1.644 1.00 88.69 205 GLY A N 1
ATOM 1751 C CA . GLY A 1 205 ? -9.502 -6.756 -1.802 1.00 88.69 205 GLY A CA 1
ATOM 1752 C C . GLY A 1 205 ? -10.273 -6.787 -0.477 1.00 88.69 205 GLY A C 1
ATOM 1753 O O . GLY A 1 205 ? -11.309 -6.144 -0.377 1.00 88.69 205 GLY A O 1
ATOM 1754 N N . TYR A 1 206 ? -9.740 -7.444 0.564 1.00 90.31 206 TYR A N 1
ATOM 1755 C CA . TYR A 1 206 ? -10.364 -7.442 1.895 1.00 90.31 206 TYR A CA 1
ATOM 1756 C C . TYR A 1 206 ? -10.464 -6.016 2.441 1.00 90.31 206 TYR A C 1
ATOM 1758 O O . TYR A 1 206 ? -11.542 -5.582 2.831 1.00 90.31 206 TYR A O 1
ATOM 1766 N N . PHE A 1 207 ? -9.358 -5.266 2.432 1.00 93.56 207 PHE A N 1
ATOM 1767 C CA . PHE A 1 207 ? -9.366 -3.882 2.903 1.00 93.56 207 PHE A CA 1
ATOM 1768 C C . PHE A 1 207 ? -10.376 -3.034 2.122 1.00 93.56 207 PHE A C 1
ATOM 1770 O O . PHE A 1 207 ? -11.196 -2.354 2.734 1.00 93.56 207 PHE A O 1
ATOM 1777 N N . TYR A 1 208 ? -10.377 -3.144 0.791 1.00 92.19 208 TYR A N 1
ATOM 1778 C CA . TYR A 1 208 ? -11.307 -2.422 -0.071 1.00 92.19 208 TYR A CA 1
ATOM 1779 C C . TYR A 1 208 ? -12.774 -2.757 0.237 1.00 92.19 208 TYR A C 1
ATOM 1781 O O . TYR A 1 208 ? -13.581 -1.849 0.416 1.00 92.19 208 TYR A O 1
ATOM 1789 N N . GLU A 1 209 ? -13.119 -4.037 0.409 1.00 91.00 209 GLU A N 1
ATOM 1790 C CA . GLU A 1 209 ? -14.472 -4.456 0.803 1.00 91.00 209 GLU A CA 1
ATOM 1791 C C . GLU A 1 209 ? -14.897 -3.859 2.155 1.00 91.00 209 GLU A C 1
ATOM 1793 O O . GLU A 1 209 ? -16.040 -3.422 2.313 1.00 91.00 209 GLU A O 1
ATOM 1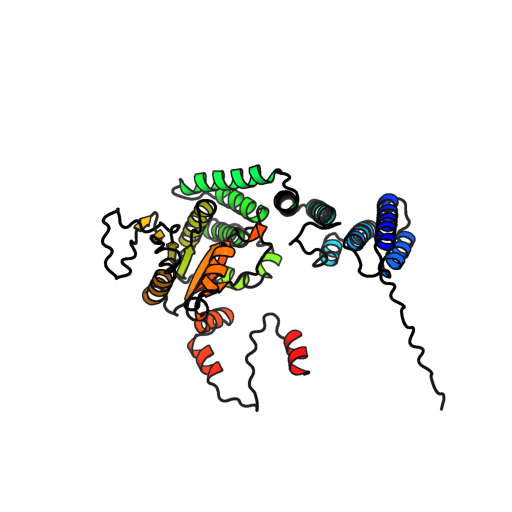798 N N . ARG A 1 210 ? -13.976 -3.768 3.125 1.00 92.62 210 ARG A N 1
ATOM 1799 C CA . ARG A 1 210 ? -14.253 -3.134 4.424 1.00 92.62 210 ARG A CA 1
ATOM 1800 C C . ARG A 1 210 ? -14.477 -1.625 4.306 1.00 92.62 210 ARG A C 1
ATOM 1802 O O . ARG A 1 210 ? -15.253 -1.103 5.105 1.00 92.62 210 ARG A O 1
ATOM 1809 N N . LEU A 1 211 ? -13.841 -0.945 3.345 1.00 93.19 211 LEU A N 1
ATOM 1810 C CA . LEU A 1 211 ? -14.048 0.484 3.066 1.00 93.19 211 LEU A CA 1
ATOM 1811 C C . LEU A 1 211 ? -15.416 0.759 2.426 1.00 93.19 211 LEU A C 1
ATOM 1813 O O . LEU A 1 211 ? -16.130 1.653 2.880 1.00 93.19 211 LEU A O 1
ATOM 1817 N N . ILE A 1 212 ? -15.805 -0.023 1.415 1.00 91.00 212 ILE A N 1
ATOM 1818 C CA . ILE A 1 212 ? -17.053 0.199 0.659 1.00 91.00 212 ILE A CA 1
ATOM 1819 C C . ILE A 1 212 ? -18.303 -0.339 1.364 1.00 91.00 212 ILE A C 1
ATOM 1821 O O . ILE A 1 212 ? -19.424 0.070 1.055 1.00 91.00 212 ILE A O 1
ATOM 1825 N N . SER A 1 213 ? -18.127 -1.271 2.306 1.00 89.62 213 SER A N 1
ATOM 1826 C CA . SER A 1 213 ? -19.231 -1.848 3.072 1.00 89.62 213 SER A CA 1
ATOM 1827 C C . SER A 1 213 ? -19.998 -0.767 3.836 1.00 89.62 213 SER A C 1
ATOM 1829 O O . SER A 1 213 ? -19.404 0.091 4.484 1.00 89.62 213 SER A O 1
ATOM 1831 N N . GLN A 1 214 ? -21.327 -0.835 3.790 1.00 86.44 214 GLN A N 1
ATOM 1832 C CA . GLN A 1 214 ? -22.218 0.069 4.527 1.00 86.44 214 GLN A CA 1
ATOM 1833 C C . GLN A 1 214 ? -22.349 -0.309 6.011 1.00 86.44 214 GLN A C 1
ATOM 1835 O O . GLN A 1 214 ? -23.012 0.384 6.779 1.00 86.44 214 GLN A O 1
ATOM 1840 N N . GLU A 1 215 ? -21.736 -1.417 6.429 1.00 85.06 215 GLU A N 1
ATOM 1841 C CA . GLU A 1 215 ? -21.678 -1.794 7.834 1.00 85.06 215 GLU A CA 1
ATOM 1842 C C . GLU A 1 215 ? -20.737 -0.861 8.606 1.00 85.06 215 GLU A C 1
ATOM 1844 O O . GLU A 1 215 ? -19.696 -0.429 8.098 1.00 85.06 215 GLU A O 1
ATOM 1849 N N . GLU A 1 216 ? -21.084 -0.593 9.867 1.00 83.12 216 GLU A N 1
ATOM 1850 C CA . GLU A 1 216 ? -20.260 0.180 10.801 1.00 83.12 216 GLU A CA 1
ATOM 1851 C C . GLU A 1 216 ? -19.050 -0.657 11.260 1.00 83.12 216 GLU A C 1
ATOM 1853 O O . GLU A 1 216 ? -18.947 -1.128 12.394 1.00 83.12 216 GLU A O 1
ATOM 1858 N N . ASN A 1 217 ? -18.132 -0.896 10.331 1.00 91.25 217 ASN A N 1
ATOM 1859 C CA . ASN A 1 217 ? -16.919 -1.660 10.562 1.00 91.25 217 ASN A CA 1
ATOM 1860 C C . ASN A 1 217 ? -15.982 -0.902 11.504 1.00 91.25 217 ASN A C 1
ATOM 1862 O O . ASN A 1 217 ? -15.790 0.307 11.361 1.00 91.25 217 ASN A O 1
ATOM 1866 N N . VAL A 1 218 ? -15.364 -1.627 12.439 1.00 96.00 218 VAL A N 1
ATOM 1867 C CA . VAL A 1 218 ? -14.397 -1.049 13.376 1.00 96.00 218 VAL A CA 1
ATOM 1868 C C . VAL A 1 218 ? -13.006 -1.023 12.759 1.00 96.00 218 VAL A C 1
ATOM 1870 O O . VAL A 1 218 ? -12.458 -2.061 12.369 1.00 96.00 218 VAL A O 1
ATOM 1873 N N . PHE A 1 219 ? -12.430 0.174 12.731 1.00 97.88 219 PHE A N 1
ATOM 1874 C CA . PHE A 1 219 ? -11.055 0.438 12.347 1.00 97.88 219 PHE A CA 1
ATOM 1875 C C . PHE A 1 219 ? -10.267 1.005 13.524 1.00 97.88 219 PHE A C 1
ATOM 1877 O O . PHE A 1 219 ? -10.749 1.858 14.270 1.00 97.88 219 PHE A O 1
ATOM 1884 N N . ILE A 1 220 ? -9.030 0.542 13.667 1.00 97.81 220 ILE A N 1
ATOM 1885 C CA . ILE A 1 220 ? -8.097 1.004 14.689 1.00 97.81 220 ILE A CA 1
ATOM 1886 C C . ILE A 1 220 ? -6.849 1.513 13.978 1.00 97.81 220 ILE A C 1
ATOM 1888 O O . ILE A 1 220 ? -6.167 0.742 13.311 1.00 97.81 220 ILE A O 1
ATOM 1892 N N . VAL A 1 221 ? -6.561 2.804 14.098 1.00 98.00 221 VAL A N 1
ATOM 1893 C CA . VAL A 1 221 ? -5.394 3.451 13.492 1.00 98.00 221 VAL A CA 1
ATOM 1894 C C . VAL A 1 221 ? -4.367 3.715 14.587 1.00 98.00 221 VAL A C 1
ATOM 1896 O O . VAL A 1 221 ? -4.708 4.290 15.618 1.00 98.00 221 VAL A O 1
ATOM 1899 N N . MET A 1 222 ? -3.124 3.285 14.395 1.00 96.62 222 MET A N 1
ATOM 1900 C CA . MET A 1 222 ? -2.076 3.349 15.413 1.00 96.62 222 MET A CA 1
ATOM 1901 C C . MET A 1 222 ? -0.939 4.252 14.963 1.00 96.62 222 MET A C 1
ATOM 1903 O O . MET A 1 222 ? -0.260 3.954 13.983 1.00 96.62 222 MET A O 1
ATOM 1907 N N . ILE A 1 223 ? -0.706 5.320 15.723 1.00 94.69 223 ILE A N 1
ATOM 1908 C CA . ILE A 1 223 ? 0.446 6.193 15.524 1.00 94.69 223 ILE A CA 1
ATOM 1909 C C . ILE A 1 223 ? 1.669 5.523 16.154 1.00 94.69 223 ILE A C 1
ATOM 1911 O O . ILE A 1 223 ? 1.674 5.178 17.342 1.00 94.69 223 ILE A O 1
ATOM 1915 N N . THR A 1 224 ? 2.717 5.346 15.357 1.00 88.06 224 THR A N 1
ATOM 1916 C CA . THR A 1 224 ? 3.998 4.789 15.803 1.00 88.06 224 THR A CA 1
ATOM 1917 C C . THR A 1 224 ? 4.889 5.885 16.375 1.00 88.06 224 THR A C 1
ATOM 1919 O O . THR A 1 224 ? 5.515 5.712 17.419 1.00 88.06 224 THR A O 1
ATOM 1922 N N . SER A 1 225 ? 4.948 7.023 15.688 1.00 86.25 225 SER A N 1
ATOM 1923 C CA . SER A 1 225 ? 5.944 8.068 15.879 1.00 86.25 225 SER A CA 1
ATOM 1924 C C . SER A 1 225 ? 5.405 9.441 15.444 1.00 86.25 225 SER A C 1
ATOM 1926 O O . SER A 1 225 ? 4.217 9.626 15.211 1.00 86.25 225 SER A O 1
ATOM 1928 N N . ILE A 1 226 ? 6.280 10.445 15.367 1.00 85.62 226 ILE A N 1
ATOM 1929 C CA . ILE A 1 226 ? 5.910 11.771 14.849 1.00 85.62 226 ILE A CA 1
ATOM 1930 C C . ILE A 1 226 ? 5.823 11.763 13.313 1.00 85.62 226 ILE A C 1
ATOM 1932 O O . ILE A 1 226 ? 5.073 12.556 12.749 1.00 85.62 226 ILE A O 1
ATOM 1936 N N . SER A 1 227 ? 6.570 10.892 12.622 1.00 84.44 227 SER A N 1
ATOM 1937 C CA . SER A 1 227 ? 6.629 10.905 11.153 1.00 84.44 227 SER A CA 1
ATOM 1938 C C . SER A 1 227 ? 5.338 10.407 10.499 1.00 84.44 227 SER A C 1
ATOM 1940 O O . SER A 1 227 ? 4.968 10.916 9.445 1.00 84.44 227 SER A O 1
ATOM 1942 N N . ASP A 1 228 ? 4.624 9.480 11.139 1.00 90.50 228 ASP A N 1
ATOM 1943 C CA . ASP A 1 228 ? 3.358 8.903 10.669 1.00 90.50 228 ASP A CA 1
ATOM 1944 C C . ASP A 1 228 ? 2.113 9.544 11.309 1.00 90.50 228 ASP A C 1
ATOM 1946 O O . ASP A 1 228 ? 0.988 9.190 10.956 1.00 90.50 228 ASP A O 1
ATOM 1950 N N . GLU A 1 229 ? 2.281 10.515 12.215 1.00 92.75 229 GLU A N 1
ATOM 1951 C CA . GLU A 1 229 ? 1.178 11.146 12.953 1.00 92.75 229 GLU A CA 1
ATOM 1952 C C . GLU A 1 229 ? 0.141 11.790 12.017 1.00 92.75 229 GLU A C 1
ATOM 1954 O O . GLU A 1 229 ? -1.059 11.550 12.163 1.00 92.75 229 GLU A O 1
ATOM 1959 N N . ILE A 1 230 ? 0.599 12.564 11.026 1.00 94.38 230 ILE A N 1
ATOM 1960 C CA . ILE A 1 230 ? -0.276 13.232 10.048 1.00 94.38 230 ILE A CA 1
ATOM 1961 C C . ILE A 1 230 ? -1.040 12.195 9.221 1.00 94.38 230 ILE A C 1
ATOM 1963 O O . ILE A 1 230 ? -2.256 12.300 9.073 1.00 94.38 230 ILE A O 1
ATOM 1967 N N . ASP A 1 231 ? -0.343 11.175 8.719 1.00 96.06 231 ASP A N 1
ATOM 1968 C CA . ASP A 1 231 ? -0.934 10.136 7.872 1.00 96.06 231 ASP A CA 1
ATOM 1969 C C . ASP A 1 231 ? -1.987 9.319 8.632 1.00 96.06 231 ASP A C 1
ATOM 1971 O O . ASP A 1 231 ? -3.064 9.047 8.101 1.00 96.06 231 ASP A O 1
ATOM 1975 N N . CYS A 1 232 ? -1.731 8.999 9.901 1.00 96.88 232 CYS A N 1
ATOM 1976 C CA . CYS A 1 232 ? -2.688 8.310 10.764 1.00 96.88 232 CYS A CA 1
ATOM 1977 C C . CYS A 1 232 ? -3.918 9.169 11.085 1.00 96.88 232 CYS A C 1
ATOM 1979 O O . CYS A 1 232 ? -5.045 8.674 11.051 1.00 96.88 232 CYS A O 1
ATOM 1981 N N . GLN A 1 233 ? -3.732 10.459 11.382 1.00 95.38 233 GLN A N 1
ATOM 1982 C CA . GLN A 1 233 ? -4.850 11.374 11.640 1.00 95.38 233 GLN A CA 1
ATOM 1983 C C . GLN A 1 233 ? -5.731 11.545 10.396 1.00 95.38 233 GLN A C 1
ATOM 1985 O O . GLN A 1 233 ? -6.959 11.513 10.497 1.00 95.38 233 GLN A O 1
ATOM 1990 N N . LEU A 1 234 ? -5.110 11.666 9.222 1.00 95.88 234 LEU A N 1
ATOM 1991 C CA . LEU A 1 234 ? -5.796 11.722 7.933 1.00 95.88 234 LEU A CA 1
ATOM 1992 C C . LEU A 1 234 ? -6.548 10.424 7.631 1.00 95.88 234 LEU A C 1
ATOM 1994 O O . LEU A 1 234 ? -7.714 10.479 7.248 1.00 95.88 234 LEU A O 1
ATOM 1998 N N . ALA A 1 235 ? -5.927 9.263 7.856 1.00 97.25 235 ALA A N 1
ATOM 1999 C CA . ALA A 1 235 ? -6.581 7.970 7.681 1.00 97.25 235 ALA A CA 1
ATOM 2000 C C . ALA A 1 235 ? -7.804 7.823 8.596 1.00 97.25 235 ALA A C 1
ATOM 2002 O O . ALA A 1 235 ? -8.871 7.400 8.151 1.00 97.25 235 ALA A O 1
ATOM 2003 N N . ALA A 1 236 ? -7.668 8.213 9.866 1.00 96.75 236 ALA A N 1
ATOM 2004 C CA . ALA A 1 236 ? -8.759 8.155 10.827 1.00 96.75 236 ALA A CA 1
ATOM 2005 C C . ALA A 1 236 ? -9.936 9.051 10.414 1.00 96.75 236 ALA A C 1
ATOM 2007 O O . ALA A 1 236 ? -11.092 8.642 10.521 1.00 96.75 236 ALA A O 1
ATOM 2008 N N . TRP A 1 237 ? -9.650 10.249 9.897 1.00 94.44 237 TRP A N 1
ATOM 2009 C CA . TRP A 1 237 ? -10.689 11.134 9.383 1.00 94.44 237 TRP A CA 1
ATOM 2010 C C . TRP A 1 237 ? -11.353 10.571 8.125 1.00 94.44 237 TRP A C 1
ATOM 2012 O O . TRP A 1 237 ? -12.575 10.458 8.100 1.00 94.44 237 TRP A O 1
ATOM 2022 N N . ALA A 1 238 ? -10.581 10.128 7.134 1.00 94.94 238 ALA A N 1
ATOM 2023 C CA . ALA A 1 238 ? -11.117 9.518 5.919 1.00 94.94 238 ALA A CA 1
ATOM 2024 C C . ALA A 1 238 ? -12.047 8.329 6.220 1.00 94.94 238 ALA A C 1
ATOM 2026 O O . ALA A 1 238 ? -13.150 8.248 5.688 1.00 94.94 238 ALA A O 1
ATOM 2027 N N . LEU A 1 239 ? -11.649 7.438 7.132 1.00 95.94 239 LEU A N 1
ATOM 2028 C CA . LEU A 1 239 ? -12.482 6.312 7.565 1.00 95.94 239 LEU A CA 1
ATOM 2029 C C . LEU A 1 239 ? -13.790 6.772 8.225 1.00 95.94 239 LEU A C 1
ATOM 2031 O O . LEU A 1 239 ? -14.844 6.191 7.974 1.00 95.94 239 LEU A O 1
ATOM 2035 N N . LYS A 1 240 ? -13.740 7.827 9.041 1.00 93.31 240 LYS A N 1
ATOM 2036 C CA . LYS A 1 240 ? -14.930 8.411 9.669 1.00 93.31 240 LYS A CA 1
ATOM 2037 C C . LYS A 1 240 ? -15.864 9.054 8.634 1.00 93.31 240 LYS A C 1
ATOM 2039 O O . LYS A 1 240 ? -17.076 8.911 8.762 1.00 93.31 240 LYS A O 1
ATOM 2044 N N . GLU A 1 241 ? -15.336 9.691 7.588 1.00 91.69 241 GLU A N 1
ATOM 2045 C CA . GLU A 1 241 ? -16.151 10.197 6.468 1.00 91.69 241 GLU A CA 1
ATOM 2046 C C . GLU A 1 241 ? -16.811 9.066 5.658 1.00 91.69 241 GLU A C 1
ATOM 2048 O O . GLU A 1 241 ? -17.930 9.224 5.184 1.00 91.69 241 GLU A O 1
ATOM 2053 N N . LEU A 1 242 ? -16.187 7.884 5.588 1.00 92.88 242 LEU A N 1
ATOM 2054 C CA . LEU A 1 242 ? -16.788 6.661 5.028 1.00 92.88 242 LEU A CA 1
ATOM 2055 C C . LEU A 1 242 ? -17.784 5.964 5.983 1.00 92.88 242 LEU A C 1
ATOM 2057 O O . LEU A 1 242 ? -18.136 4.795 5.777 1.00 92.88 242 LEU A O 1
ATOM 2061 N N . GLY A 1 243 ? -18.196 6.633 7.066 1.00 92.69 243 GLY A N 1
ATOM 2062 C CA . GLY A 1 243 ? -19.161 6.122 8.043 1.00 92.69 243 GLY A CA 1
ATOM 2063 C C . GLY A 1 243 ? -18.637 4.979 8.916 1.00 92.69 243 GLY A C 1
ATOM 2064 O O . GLY A 1 243 ? -19.429 4.213 9.464 1.00 92.69 243 GLY A O 1
ATOM 2065 N N . LYS A 1 244 ? -17.314 4.812 9.025 1.00 94.44 244 LYS A N 1
ATOM 2066 C CA . LYS A 1 244 ? -16.714 3.748 9.840 1.00 94.44 244 LYS A CA 1
ATOM 2067 C C . LYS A 1 244 ? -16.559 4.174 11.293 1.00 94.44 244 LYS A C 1
ATOM 2069 O O . LYS A 1 244 ? -16.405 5.355 11.600 1.00 94.44 244 LYS A O 1
ATOM 2074 N N . LYS A 1 245 ? -16.509 3.188 12.190 1.00 94.31 245 LYS A N 1
ATOM 2075 C CA . LYS A 1 245 ? -16.173 3.417 13.596 1.00 94.31 245 LYS A CA 1
ATOM 2076 C C . LYS A 1 245 ? -14.665 3.392 13.772 1.00 94.31 245 LYS A C 1
ATOM 2078 O O . LYS A 1 245 ? -14.036 2.367 13.521 1.00 94.31 245 LYS A O 1
ATOM 2083 N N . VAL A 1 246 ? -14.091 4.509 14.209 1.00 95.75 246 VAL A N 1
ATOM 2084 C CA . VAL A 1 246 ? -12.638 4.705 14.204 1.00 95.75 246 VAL A CA 1
ATOM 2085 C C . VAL A 1 246 ? -12.101 4.978 15.602 1.00 95.75 246 VAL A C 1
ATOM 2087 O O . VAL A 1 246 ? -12.566 5.884 16.295 1.00 95.75 246 VAL A O 1
ATOM 2090 N N . PHE A 1 247 ? -11.065 4.228 15.971 1.00 96.06 247 PHE A N 1
ATOM 2091 C CA . PHE A 1 247 ? -10.248 4.464 17.156 1.00 96.06 247 PHE A CA 1
ATOM 2092 C C . PHE A 1 247 ? -8.834 4.853 16.728 1.00 96.06 247 PHE A C 1
ATOM 2094 O O . PHE A 1 247 ? -8.193 4.116 15.983 1.00 96.06 247 PHE A O 1
ATOM 2101 N N . LEU A 1 248 ? -8.340 5.998 17.194 1.00 96.25 248 LEU A N 1
ATOM 2102 C CA . LEU A 1 248 ? -6.987 6.481 16.928 1.00 96.25 248 LEU A CA 1
ATOM 2103 C C . LEU A 1 248 ? -6.130 6.325 18.188 1.00 96.25 248 LEU A C 1
ATOM 2105 O O . LEU A 1 248 ? -6.330 7.025 19.179 1.00 96.25 248 LEU A O 1
ATOM 2109 N N . LEU A 1 249 ? -5.171 5.407 18.150 1.00 94.88 249 LEU A N 1
ATOM 2110 C CA . LEU A 1 249 ? -4.196 5.211 19.217 1.00 94.88 249 LEU A CA 1
ATOM 2111 C C . LEU A 1 249 ? -3.045 6.197 19.013 1.00 94.88 249 LEU A C 1
ATOM 2113 O O . LEU A 1 249 ? -2.373 6.179 17.980 1.00 94.88 249 LEU A O 1
ATOM 2117 N N . GLU A 1 250 ? -2.834 7.063 20.000 1.00 91.56 250 GLU A N 1
ATOM 2118 C CA . GLU A 1 250 ? -1.728 8.017 20.017 1.00 91.56 250 GLU A CA 1
ATOM 2119 C C . GLU A 1 250 ? -0.377 7.295 20.125 1.00 91.56 250 GLU A C 1
ATOM 2121 O O . GLU A 1 250 ? -0.294 6.125 20.514 1.00 91.56 250 GLU A O 1
ATOM 2126 N N . LYS A 1 251 ? 0.705 8.007 19.794 1.00 89.00 251 LYS A N 1
ATOM 2127 C CA . LYS A 1 251 ? 2.061 7.489 19.996 1.00 89.00 251 LYS A CA 1
ATOM 2128 C C . LYS A 1 251 ? 2.306 7.165 21.481 1.00 89.00 251 LYS A C 1
ATOM 2130 O O . LYS A 1 251 ? 1.754 7.864 22.338 1.00 89.00 251 LYS A O 1
ATOM 2135 N N . PRO A 1 252 ? 3.152 6.174 21.806 1.00 86.12 252 PRO A N 1
ATOM 2136 C CA . PRO A 1 252 ? 3.409 5.793 23.186 1.00 86.12 252 PRO A CA 1
ATOM 2137 C C . PRO A 1 252 ? 4.071 6.935 23.948 1.00 86.12 252 PRO A C 1
ATOM 2139 O O . PRO A 1 252 ? 4.973 7.605 23.438 1.00 86.12 252 PRO A O 1
ATOM 2142 N N . VAL A 1 253 ? 3.628 7.146 25.181 1.00 83.94 253 VAL A N 1
ATOM 2143 C CA . VAL A 1 253 ? 4.243 8.091 26.111 1.00 83.94 253 VAL A CA 1
ATOM 2144 C C . VAL A 1 253 ? 4.882 7.302 27.245 1.00 83.94 253 VAL A C 1
ATOM 2146 O O . VAL A 1 253 ? 4.208 6.499 27.890 1.00 83.94 253 VAL A O 1
ATOM 2149 N N . MET A 1 254 ? 6.173 7.552 27.489 1.00 76.94 254 MET A N 1
ATOM 2150 C CA . MET A 1 254 ? 6.911 6.939 28.595 1.00 76.94 254 MET A CA 1
ATOM 2151 C C . MET A 1 254 ? 6.234 7.249 29.926 1.00 76.94 254 MET A C 1
ATOM 2153 O O . MET A 1 254 ? 5.990 8.414 30.264 1.00 76.94 254 MET A O 1
ATOM 2157 N N . GLN A 1 255 ? 5.972 6.201 30.697 1.00 66.38 255 GLN A N 1
ATOM 2158 C CA . GLN A 1 255 ? 5.453 6.329 32.044 1.00 66.38 255 GLN A CA 1
ATOM 2159 C C . GLN A 1 255 ? 6.547 6.878 32.973 1.00 66.38 255 GLN A C 1
ATOM 2161 O O . GLN A 1 255 ? 7.467 6.172 33.373 1.00 66.38 255 GLN A O 1
ATOM 2166 N N . ASN A 1 256 ? 6.456 8.160 33.336 1.00 55.69 256 ASN A N 1
ATOM 2167 C CA . ASN A 1 256 ? 7.313 8.745 34.366 1.00 55.69 256 ASN A CA 1
ATOM 2168 C C . ASN A 1 256 ? 6.616 8.658 35.730 1.00 55.69 256 ASN A C 1
ATOM 2170 O O . ASN A 1 256 ? 5.639 9.369 35.970 1.00 55.69 256 ASN A O 1
ATOM 2174 N N . GLU A 1 257 ? 7.182 7.879 36.660 1.00 50.78 257 GLU A N 1
ATOM 2175 C CA . GLU A 1 257 ? 6.731 7.765 38.064 1.00 50.78 257 GLU A CA 1
ATOM 2176 C C . GLU A 1 257 ? 6.610 9.127 38.788 1.00 50.78 257 GLU A C 1
ATOM 2178 O O . GLU A 1 257 ? 5.897 9.258 39.780 1.00 50.78 257 GLU A O 1
ATOM 2183 N N . LYS A 1 258 ? 7.271 10.178 38.281 1.00 46.16 258 LYS A N 1
ATOM 2184 C CA . LYS A 1 258 ? 7.260 11.533 38.859 1.00 46.16 258 LYS A CA 1
ATOM 2185 C C . LYS A 1 258 ? 5.991 12.348 38.595 1.00 46.16 258 LYS A C 1
ATOM 2187 O O . LYS A 1 258 ? 5.808 13.367 39.255 1.00 46.16 258 LYS A O 1
ATOM 2192 N N . ASN A 1 259 ? 5.128 11.941 37.665 1.00 44.25 259 ASN A N 1
ATOM 2193 C CA . ASN A 1 259 ? 3.987 12.770 37.259 1.00 44.25 259 ASN A CA 1
ATOM 2194 C C . ASN A 1 259 ? 2.719 12.571 38.103 1.00 44.25 259 ASN A C 1
ATOM 2196 O O . ASN A 1 259 ? 1.708 13.197 37.807 1.00 44.25 259 ASN A O 1
ATOM 2200 N N . GLY A 1 260 ? 2.748 11.751 39.161 1.00 43.16 260 GLY A N 1
ATOM 2201 C CA . GLY A 1 260 ? 1.648 11.666 40.134 1.00 43.16 260 GLY A CA 1
ATOM 2202 C C . GLY A 1 260 ? 0.299 11.185 39.577 1.00 43.16 260 GLY A C 1
ATOM 2203 O O . GLY A 1 260 ? -0.682 11.161 40.317 1.00 43.16 260 GLY A O 1
ATOM 2204 N N . GLU A 1 261 ? 0.228 10.779 38.307 1.00 46.78 261 GLU A N 1
ATOM 2205 C CA . GLU A 1 261 ? -0.948 10.130 37.735 1.00 46.78 261 GLU A CA 1
ATOM 2206 C C . GLU A 1 261 ? -0.992 8.683 38.242 1.00 46.78 261 GLU A C 1
ATOM 2208 O O . GLU A 1 261 ? -0.436 7.761 37.649 1.00 46.78 261 GLU A O 1
ATOM 2213 N N . ILE A 1 262 ? -1.641 8.498 39.394 1.00 40.75 262 ILE A N 1
ATOM 2214 C CA . ILE A 1 262 ? -2.115 7.194 39.854 1.00 40.75 262 ILE A CA 1
ATOM 2215 C C . ILE A 1 262 ? -3.104 6.701 38.794 1.00 40.75 262 ILE A C 1
ATOM 2217 O O . ILE A 1 262 ? -4.217 7.220 38.691 1.00 40.75 262 ILE A O 1
ATOM 2221 N N . LEU A 1 263 ? -2.705 5.725 37.982 1.00 50.28 263 LEU A N 1
ATOM 2222 C CA . LEU A 1 263 ? -3.626 5.054 37.074 1.00 50.28 263 LEU A CA 1
ATOM 2223 C C . LEU A 1 263 ? -4.334 3.933 37.834 1.00 50.28 263 LEU A C 1
ATOM 2225 O O . LEU A 1 263 ? -3.713 3.011 38.357 1.00 50.28 263 LEU A O 1
ATOM 2229 N N . GLU A 1 264 ? -5.659 4.028 37.896 1.00 43.00 264 GLU A N 1
ATOM 2230 C CA . GLU A 1 264 ? -6.508 2.882 38.189 1.00 43.00 264 GLU A CA 1
ATOM 2231 C C . GLU A 1 264 ? -6.182 1.752 37.200 1.00 43.00 264 GLU A C 1
ATOM 2233 O O . GLU A 1 264 ? -6.182 1.975 35.994 1.00 43.00 264 GLU A O 1
ATOM 2238 N N . ASN A 1 265 ? -5.960 0.538 37.709 1.00 39.97 265 ASN A N 1
ATOM 2239 C CA . ASN A 1 265 ? -5.677 -0.701 36.962 1.00 39.97 265 ASN A CA 1
ATOM 2240 C C . ASN A 1 265 ? -6.838 -1.203 36.074 1.00 39.97 265 ASN A C 1
ATOM 2242 O O . ASN A 1 265 ? -6.948 -2.392 35.784 1.00 39.97 265 ASN A O 1
ATOM 2246 N N . SER A 1 266 ? -7.742 -0.321 35.669 1.00 40.91 266 SER A N 1
ATOM 2247 C CA . SER A 1 266 ? -8.710 -0.590 34.615 1.00 40.91 266 SER A CA 1
ATOM 2248 C C . SER A 1 266 ? -8.153 0.023 33.333 1.00 40.91 266 SER A C 1
ATOM 2250 O O . SER A 1 266 ? -7.514 1.075 33.420 1.00 40.91 266 SER A O 1
ATOM 2252 N N . PRO A 1 267 ? -8.408 -0.527 32.136 1.00 45.56 267 PRO A N 1
ATOM 2253 C CA . PRO A 1 267 ? -8.325 0.259 30.918 1.00 45.56 267 PRO A CA 1
ATOM 2254 C C . PRO A 1 267 ? -9.388 1.369 31.010 1.00 45.56 267 PRO A C 1
ATOM 2256 O O . PRO A 1 267 ? -10.416 1.342 30.340 1.00 45.56 267 PRO A O 1
ATOM 2259 N N . LYS A 1 268 ? -9.153 2.393 31.841 1.00 45.59 268 LYS A N 1
ATOM 2260 C CA . LYS A 1 268 ? -9.708 3.728 31.669 1.00 45.59 268 LYS A CA 1
ATOM 2261 C C . LYS A 1 268 ? -9.004 4.276 30.444 1.00 45.59 268 LYS A C 1
ATOM 2263 O O . LYS A 1 268 ? -8.115 5.119 30.522 1.00 45.59 268 LYS A O 1
ATOM 2268 N N . VAL A 1 269 ? -9.378 3.709 29.299 1.00 53.16 269 VAL A N 1
ATOM 2269 C CA . VAL A 1 269 ? -9.158 4.280 27.990 1.00 53.16 269 VAL A CA 1
ATOM 2270 C C . VAL A 1 269 ? -9.607 5.725 28.145 1.00 53.16 269 VAL A C 1
ATOM 2272 O O . VAL A 1 269 ? -10.786 5.989 28.380 1.00 53.16 269 VAL A O 1
ATOM 2275 N N . LEU A 1 270 ? -8.661 6.664 28.164 1.00 53.47 270 LEU A N 1
ATOM 2276 C CA . LEU A 1 270 ? -8.982 8.085 28.177 1.00 53.47 270 LEU A CA 1
ATOM 2277 C C . LEU A 1 270 ? -9.492 8.405 26.778 1.00 53.47 270 LEU A C 1
ATOM 2279 O O . LEU A 1 270 ? -8.751 8.911 25.942 1.00 53.47 270 LEU A O 1
ATOM 2283 N N . LEU A 1 271 ? -10.743 8.016 26.541 1.00 65.56 271 LEU A N 1
ATOM 2284 C CA . LEU A 1 271 ? -11.489 8.251 25.325 1.00 65.56 271 LEU A CA 1
ATOM 2285 C C . LEU A 1 271 ? -11.684 9.759 25.245 1.00 65.56 271 LEU A C 1
ATOM 2287 O O . LEU A 1 271 ? -12.488 10.340 25.976 1.00 65.56 271 LEU A O 1
ATOM 2291 N N . LYS A 1 272 ? -10.898 10.407 24.395 1.00 71.38 272 LYS A N 1
ATOM 2292 C CA . LYS A 1 272 ? -11.186 11.774 23.984 1.00 71.38 272 LYS A CA 1
ATOM 2293 C C . LYS A 1 272 ? -11.852 11.692 22.631 1.00 71.38 272 LYS A C 1
ATOM 2295 O O . LYS A 1 272 ? -11.374 10.995 21.751 1.00 71.38 272 LYS A O 1
ATOM 2300 N N . GLU A 1 273 ? -12.956 12.396 22.461 1.00 75.50 273 GLU A N 1
ATOM 2301 C CA . GLU A 1 273 ? -13.555 12.532 21.144 1.00 75.50 273 GLU A CA 1
ATOM 2302 C C . GLU A 1 273 ? -13.075 13.845 20.530 1.00 75.50 273 GLU A C 1
ATOM 2304 O O . GLU A 1 273 ? -13.263 14.922 21.101 1.00 75.50 273 GLU A O 1
ATOM 2309 N N . LYS A 1 274 ? -12.416 13.767 19.374 1.00 73.81 274 LYS A N 1
ATOM 2310 C CA . LYS A 1 274 ? -11.996 14.937 18.600 1.00 73.81 274 LYS A CA 1
ATOM 2311 C C . LYS A 1 274 ? -12.533 14.792 17.183 1.00 73.81 274 LYS A C 1
ATOM 2313 O O . LYS A 1 274 ? -12.188 13.843 16.491 1.00 73.81 274 LYS A O 1
ATOM 2318 N N . LYS A 1 275 ? -13.381 15.734 16.752 1.00 72.56 275 LYS A N 1
ATOM 2319 C CA . LYS A 1 275 ? -14.037 15.715 15.426 1.00 72.56 275 LYS A CA 1
ATOM 2320 C C . LYS A 1 275 ? -14.797 14.397 15.124 1.00 72.56 275 LYS A C 1
ATOM 2322 O O . LYS A 1 275 ? -14.847 13.967 13.975 1.00 72.56 275 LYS A O 1
ATOM 2327 N N . GLY A 1 276 ? -15.388 13.754 16.139 1.00 78.44 276 GLY A N 1
ATOM 2328 C CA . GLY A 1 276 ? -16.103 12.477 15.978 1.00 78.44 276 GLY A CA 1
ATOM 2329 C C . GLY A 1 276 ? -15.211 11.230 15.955 1.00 78.44 276 GLY A C 1
ATOM 2330 O O . GLY A 1 276 ? -15.697 10.139 15.677 1.00 78.44 276 GLY A O 1
ATOM 2331 N N . ILE A 1 277 ? -13.907 11.379 16.210 1.00 88.44 277 ILE A N 1
ATOM 2332 C CA . ILE A 1 277 ? -12.937 10.281 16.267 1.00 88.44 277 ILE A CA 1
ATOM 2333 C C . ILE A 1 277 ? -12.551 10.058 17.723 1.00 88.44 277 ILE A C 1
ATOM 2335 O O . ILE A 1 277 ? -12.205 11.007 18.433 1.00 88.44 277 ILE A O 1
ATOM 2339 N N . VAL A 1 278 ? -12.579 8.800 18.153 1.00 91.12 278 VAL A N 1
ATOM 2340 C CA . VAL A 1 278 ? -12.161 8.405 19.495 1.00 91.12 278 VAL A CA 1
ATOM 2341 C C . VAL A 1 278 ? -10.640 8.273 19.530 1.00 91.12 278 VAL A C 1
ATOM 2343 O O . VAL A 1 278 ? -10.085 7.339 18.955 1.00 91.12 278 VAL A O 1
ATOM 2346 N N . THR A 1 279 ? -9.954 9.183 20.216 1.00 90.50 279 THR A N 1
ATOM 2347 C CA . THR A 1 279 ? -8.520 9.093 20.500 1.00 90.50 279 THR A CA 1
ATOM 2348 C C . THR A 1 279 ? -8.239 8.415 21.832 1.00 90.50 279 THR A C 1
ATOM 2350 O O . THR A 1 279 ? -8.939 8.628 22.826 1.00 90.50 279 THR A O 1
ATOM 2353 N N . ILE A 1 280 ? -7.184 7.599 21.845 1.00 89.88 280 ILE A N 1
ATOM 2354 C CA . ILE A 1 280 ? -6.759 6.793 22.985 1.00 89.88 280 ILE A CA 1
ATOM 2355 C C . ILE A 1 280 ? -5.268 7.003 23.227 1.00 89.88 280 ILE A C 1
ATOM 2357 O O . ILE A 1 280 ? -4.449 6.783 22.337 1.00 89.88 280 ILE A O 1
ATOM 2361 N N . LYS A 1 281 ? -4.909 7.365 24.460 1.00 87.19 281 LYS A N 1
ATOM 2362 C CA . LYS A 1 281 ? -3.510 7.422 24.891 1.00 87.19 281 LYS A CA 1
ATOM 2363 C C . LYS A 1 281 ? -2.916 6.025 25.050 1.00 87.19 281 LYS A C 1
ATOM 2365 O O . LYS A 1 281 ? -3.511 5.174 25.713 1.00 87.19 281 LYS A O 1
ATOM 2370 N N . VAL A 1 282 ? -1.714 5.846 24.510 1.00 87.62 282 VAL A N 1
ATOM 2371 C CA . VAL A 1 282 ? -0.887 4.652 24.699 1.00 87.62 282 VAL A CA 1
ATOM 2372 C C . VAL A 1 282 ? 0.221 4.967 25.700 1.00 87.62 282 VAL A C 1
ATOM 2374 O O . VAL A 1 282 ? 0.915 5.977 25.576 1.00 87.62 282 VAL A O 1
ATOM 2377 N N . TRP A 1 283 ? 0.388 4.096 26.688 1.00 84.50 283 TRP A N 1
ATOM 2378 C CA . TRP A 1 283 ? 1.406 4.221 27.725 1.00 84.50 283 TRP A CA 1
ATOM 2379 C C . TRP A 1 283 ? 2.473 3.159 27.529 1.00 84.50 283 TRP A C 1
ATOM 2381 O O . TRP A 1 283 ? 2.144 1.976 27.461 1.00 84.50 283 TRP A O 1
ATOM 2391 N N . ASP A 1 284 ? 3.728 3.593 27.467 1.00 82.75 284 ASP A N 1
ATOM 2392 C CA . ASP A 1 284 ? 4.891 2.712 27.472 1.00 82.75 284 ASP A CA 1
ATOM 2393 C C . ASP A 1 284 ? 5.336 2.482 28.923 1.00 82.75 284 ASP A C 1
ATOM 2395 O O . ASP A 1 284 ? 5.721 3.429 29.621 1.00 82.75 284 ASP A O 1
ATOM 2399 N N . ARG A 1 285 ? 5.238 1.228 29.377 1.00 77.75 285 ARG A N 1
ATOM 2400 C CA . ARG A 1 285 ? 5.614 0.770 30.725 1.00 77.75 285 ARG A CA 1
ATOM 2401 C C . ARG A 1 285 ? 7.088 0.328 30.789 1.00 77.75 285 ARG A C 1
ATOM 2403 O O . ARG A 1 285 ? 7.537 -0.230 31.789 1.00 77.75 285 ARG A O 1
ATOM 2410 N N . GLY A 1 286 ? 7.868 0.608 29.743 1.00 72.31 286 GLY A N 1
ATOM 2411 C CA . GLY A 1 286 ? 9.297 0.329 29.646 1.00 72.31 286 GLY A CA 1
ATOM 2412 C C . GLY A 1 286 ? 9.615 -1.033 29.025 1.00 72.31 286 GLY A C 1
ATOM 2413 O O . GLY A 1 286 ? 8.743 -1.867 28.802 1.00 72.31 286 GLY A O 1
ATOM 2414 N N . GLU A 1 287 ? 10.906 -1.291 28.783 1.00 69.19 287 GLU A N 1
ATOM 2415 C CA . GLU A 1 287 ? 11.392 -2.409 27.947 1.00 69.19 287 GLU A CA 1
ATOM 2416 C C . GLU A 1 287 ? 10.880 -3.809 28.331 1.00 69.19 287 GLU A C 1
ATOM 2418 O O . GLU A 1 287 ? 10.803 -4.689 27.477 1.00 69.19 287 GLU A O 1
ATOM 2423 N N . LYS A 1 288 ? 10.567 -4.048 29.611 1.00 67.75 288 LYS A N 1
ATOM 2424 C CA . LYS A 1 288 ? 10.123 -5.368 30.092 1.00 67.75 288 LYS A CA 1
ATOM 2425 C C . LYS A 1 288 ? 8.627 -5.605 29.944 1.00 67.75 288 LYS A C 1
ATOM 2427 O O . LYS A 1 288 ? 8.228 -6.747 29.735 1.00 67.75 288 LYS A O 1
ATOM 2432 N N . GLU A 1 289 ? 7.826 -4.562 30.116 1.00 67.62 289 GLU A N 1
ATOM 2433 C CA . GLU A 1 289 ? 6.363 -4.653 30.109 1.00 67.62 289 GLU A CA 1
ATOM 2434 C C . GLU A 1 289 ? 5.771 -4.225 28.762 1.00 67.62 289 GLU A C 1
ATOM 2436 O O . GLU A 1 289 ? 4.667 -4.644 28.424 1.00 67.62 289 GLU A O 1
ATOM 2441 N N . GLY A 1 290 ? 6.524 -3.466 27.959 1.00 78.56 290 GLY A N 1
ATOM 2442 C CA . GLY A 1 290 ? 6.053 -2.914 26.697 1.00 78.56 290 GLY A CA 1
ATOM 2443 C C . GLY A 1 290 ? 4.978 -1.850 26.907 1.00 78.56 290 GLY A C 1
ATOM 2444 O O . GLY A 1 290 ? 4.877 -1.237 27.971 1.00 78.56 290 GLY A O 1
ATOM 2445 N N . ASP A 1 291 ? 4.164 -1.623 25.880 1.00 84.50 291 ASP A N 1
ATOM 2446 C CA . ASP A 1 291 ? 3.039 -0.697 25.957 1.00 84.50 291 ASP A CA 1
ATOM 2447 C C . ASP A 1 291 ? 1.692 -1.404 26.168 1.00 84.50 291 ASP A C 1
ATOM 2449 O O . ASP A 1 291 ? 1.544 -2.617 26.020 1.00 84.50 291 ASP A O 1
ATOM 2453 N N . ASN A 1 292 ? 0.670 -0.618 26.499 1.00 86.25 292 ASN A N 1
ATOM 2454 C CA . ASN A 1 292 ? -0.681 -1.120 26.735 1.00 86.25 292 ASN A CA 1
ATOM 2455 C C . ASN A 1 292 ? -1.533 -1.295 25.458 1.00 86.25 292 ASN A C 1
ATOM 2457 O O . ASN A 1 292 ? -2.754 -1.446 25.565 1.00 86.25 292 ASN A O 1
ATOM 2461 N N . ARG A 1 293 ? -0.956 -1.277 24.243 1.00 89.50 293 ARG A N 1
ATOM 2462 C CA . ARG A 1 293 ? -1.749 -1.395 23.002 1.00 89.50 293 ARG A CA 1
ATOM 2463 C C . ARG A 1 293 ? -2.497 -2.718 22.922 1.00 89.50 293 ARG A C 1
ATOM 2465 O O . ARG A 1 293 ? -3.631 -2.728 22.458 1.00 89.50 293 ARG A O 1
ATOM 2472 N N . GLY A 1 294 ? -1.901 -3.816 23.387 1.00 89.56 294 GLY A N 1
ATOM 2473 C CA . GLY A 1 294 ? -2.563 -5.125 23.408 1.00 89.56 294 GLY A CA 1
ATOM 2474 C C . GLY A 1 294 ? -3.861 -5.115 24.223 1.00 89.56 294 GLY A C 1
ATOM 2475 O O . GLY A 1 294 ? -4.905 -5.533 23.719 1.00 89.56 294 GLY A O 1
ATOM 2476 N N . GLU A 1 295 ? -3.811 -4.547 25.432 1.00 88.69 295 GLU A N 1
ATOM 2477 C CA . GLU A 1 295 ? -4.969 -4.373 26.324 1.00 88.69 295 GLU A CA 1
ATOM 2478 C C . GLU A 1 295 ? -6.046 -3.483 25.678 1.00 88.69 295 GLU A C 1
ATOM 2480 O O . GLU A 1 295 ? -7.237 -3.795 25.725 1.00 88.69 295 GLU A O 1
ATOM 2485 N N . ILE A 1 296 ? -5.631 -2.386 25.031 1.00 91.31 296 ILE A N 1
ATOM 2486 C CA . ILE A 1 296 ? -6.537 -1.466 24.326 1.00 91.31 296 ILE A CA 1
ATOM 2487 C C . ILE A 1 296 ? -7.230 -2.171 23.153 1.00 91.31 296 ILE A C 1
ATOM 2489 O O . ILE A 1 296 ? -8.443 -2.041 22.991 1.00 91.31 296 ILE A O 1
ATOM 2493 N N . LEU A 1 297 ? -6.483 -2.917 22.337 1.00 93.50 297 LEU A N 1
ATOM 2494 C CA . LEU A 1 297 ? -7.020 -3.639 21.183 1.00 93.50 297 LEU A CA 1
ATOM 2495 C C . LEU A 1 297 ? -8.045 -4.695 21.615 1.00 93.50 297 LEU A C 1
ATOM 2497 O O . LEU A 1 297 ? -9.125 -4.783 21.026 1.00 93.50 297 LEU A O 1
ATOM 2501 N N . GLU A 1 298 ? -7.745 -5.449 22.675 1.00 92.62 298 GLU A N 1
ATOM 2502 C CA . GLU A 1 298 ? -8.669 -6.427 23.255 1.00 92.62 298 GLU A CA 1
ATOM 2503 C C . GLU A 1 298 ? -9.940 -5.762 23.789 1.00 92.62 298 GLU A C 1
ATOM 2505 O O . GLU A 1 298 ? -11.051 -6.216 23.500 1.00 92.62 298 GLU A O 1
ATOM 2510 N N . TYR A 1 299 ? -9.794 -4.646 24.508 1.00 92.12 299 TYR A N 1
ATOM 2511 C CA . TYR A 1 299 ? -10.929 -3.864 24.982 1.00 92.12 299 TYR A CA 1
ATOM 2512 C C . TYR A 1 299 ? -11.809 -3.379 23.824 1.00 92.12 299 TYR A C 1
ATOM 2514 O O . TYR A 1 299 ? -13.031 -3.542 23.879 1.00 92.12 299 TYR A O 1
ATOM 2522 N N . ILE A 1 300 ? -11.213 -2.819 22.765 1.00 93.19 300 ILE A N 1
ATOM 2523 C CA . ILE A 1 300 ? -11.970 -2.307 21.618 1.00 93.19 300 ILE A CA 1
ATOM 2524 C C . ILE A 1 300 ? -12.756 -3.435 20.951 1.00 93.19 300 ILE A C 1
ATOM 2526 O O . ILE A 1 300 ? -13.959 -3.300 20.724 1.00 93.19 300 ILE A O 1
ATOM 2530 N N . VAL A 1 301 ? -12.101 -4.562 20.667 1.00 94.44 301 VAL A N 1
ATOM 2531 C CA . VAL A 1 301 ? -12.757 -5.693 20.009 1.00 94.44 301 VAL A CA 1
ATOM 2532 C C . VAL A 1 301 ? -13.912 -6.236 20.845 1.00 94.44 301 VAL A C 1
ATOM 2534 O O . VAL A 1 301 ? -15.017 -6.370 20.321 1.00 94.44 301 VAL A O 1
ATOM 2537 N N . ASN A 1 302 ? -13.708 -6.463 22.142 1.00 92.94 302 ASN A N 1
ATOM 2538 C CA . ASN A 1 302 ? -14.730 -7.061 23.005 1.00 92.94 302 ASN A CA 1
ATOM 2539 C C . ASN A 1 302 ? -15.957 -6.163 23.231 1.00 92.94 302 ASN A C 1
ATOM 2541 O O . ASN A 1 302 ? -17.036 -6.678 23.515 1.00 92.94 302 ASN A O 1
ATOM 2545 N N . ASN A 1 303 ? -15.806 -4.838 23.127 1.00 92.06 303 ASN A N 1
ATOM 2546 C CA . ASN A 1 303 ? -16.875 -3.890 23.459 1.00 92.06 303 ASN A CA 1
ATOM 2547 C C . ASN A 1 303 ? -17.512 -3.213 22.239 1.00 92.06 303 ASN A C 1
ATOM 2549 O O . ASN A 1 303 ? -18.637 -2.724 22.339 1.00 92.06 303 ASN A O 1
ATOM 2553 N N . TYR A 1 304 ? -16.817 -3.156 21.099 1.00 92.38 304 TYR A N 1
ATOM 2554 C CA . TYR A 1 304 ? -17.266 -2.372 19.943 1.00 92.38 304 TYR A CA 1
ATOM 2555 C C . TYR A 1 304 ? -17.408 -3.168 18.648 1.00 92.38 304 TYR A C 1
ATOM 2557 O O . TYR A 1 304 ? -17.895 -2.606 17.668 1.00 92.38 304 TYR A O 1
ATOM 2565 N N . THR A 1 305 ? -17.041 -4.451 18.627 1.00 92.44 305 THR A N 1
ATOM 2566 C CA . THR A 1 305 ? -17.249 -5.330 17.465 1.00 92.44 305 THR A CA 1
ATOM 2567 C C . THR A 1 305 ? -18.314 -6.379 17.776 1.00 92.44 305 THR A C 1
ATOM 2569 O O . THR A 1 305 ? -18.444 -6.820 18.916 1.00 92.44 305 THR A O 1
ATOM 2572 N N . LYS A 1 306 ? -19.105 -6.779 16.773 1.00 88.00 306 LYS A N 1
ATOM 2573 C CA . LYS A 1 306 ? -20.143 -7.818 16.942 1.00 88.00 306 LYS A CA 1
ATOM 2574 C C . LYS A 1 306 ? -19.589 -9.233 16.780 1.00 88.00 306 LYS A C 1
ATOM 2576 O O . LYS A 1 306 ? -20.082 -10.166 17.400 1.00 88.00 306 LYS A O 1
ATOM 2581 N N . ASP A 1 307 ? -18.597 -9.385 15.915 1.00 88.12 307 ASP A N 1
ATOM 2582 C CA . ASP A 1 307 ? -18.004 -10.652 15.488 1.00 88.12 307 ASP A CA 1
ATOM 2583 C C . ASP A 1 307 ? -16.623 -10.911 16.107 1.00 88.12 307 ASP A C 1
ATOM 2585 O O . ASP A 1 307 ? -16.046 -11.980 15.895 1.00 88.12 307 ASP A O 1
ATOM 2589 N N . GLY A 1 308 ? -16.114 -9.967 16.902 1.00 92.62 308 GLY A N 1
ATOM 2590 C CA . GLY A 1 308 ? -14.801 -10.060 17.520 1.00 92.62 308 GLY A CA 1
ATOM 2591 C C . GLY A 1 308 ? -13.660 -9.660 16.584 1.00 92.62 308 GLY A C 1
ATOM 2592 O O . GLY A 1 308 ? -12.539 -10.105 16.818 1.00 92.62 308 GLY A O 1
ATOM 2593 N N . LEU A 1 309 ? -13.907 -8.878 15.525 1.00 94.38 309 LEU A N 1
ATOM 2594 C CA . LEU A 1 309 ? -12.899 -8.515 14.525 1.00 94.38 309 LEU A CA 1
ATOM 2595 C C . LEU A 1 309 ? -12.798 -7.000 14.305 1.00 94.38 309 LEU A C 1
ATOM 2597 O O . LEU A 1 309 ? -13.780 -6.320 14.010 1.00 94.38 309 LEU A O 1
ATOM 2601 N N . ALA A 1 310 ? -11.570 -6.483 14.341 1.00 97.06 310 ALA A N 1
ATOM 2602 C CA . ALA A 1 310 ? -11.241 -5.121 13.932 1.00 97.06 310 ALA A CA 1
ATOM 2603 C C . ALA A 1 310 ? -10.192 -5.108 12.812 1.00 97.06 310 ALA A C 1
ATOM 2605 O O . ALA A 1 310 ? -9.302 -5.962 12.747 1.00 97.06 310 ALA A O 1
ATOM 2606 N N . THR A 1 311 ? -10.281 -4.107 11.933 1.00 97.56 311 THR A N 1
ATOM 2607 C CA . THR A 1 311 ? -9.237 -3.825 10.936 1.00 97.56 311 THR A CA 1
ATOM 2608 C C . THR A 1 311 ? -8.257 -2.814 11.516 1.00 97.56 311 THR A C 1
ATOM 2610 O O . THR A 1 311 ? -8.666 -1.785 12.045 1.00 97.56 311 THR A O 1
ATOM 2613 N N . VAL A 1 312 ? -6.965 -3.111 11.443 1.00 97.69 312 VAL A N 1
ATOM 2614 C CA . VAL A 1 312 ? -5.906 -2.308 12.061 1.00 97.69 312 VAL A CA 1
ATOM 2615 C C . VAL A 1 312 ? -5.074 -1.634 10.978 1.00 97.69 312 VAL A C 1
ATOM 2617 O O . VAL A 1 312 ? -4.697 -2.283 10.007 1.00 97.69 312 VAL A O 1
ATOM 2620 N N . LEU A 1 313 ? -4.788 -0.345 11.139 1.00 98.00 313 LEU A N 1
ATOM 2621 C CA . LEU A 1 313 ? -3.865 0.424 10.310 1.00 98.00 313 LEU A CA 1
ATOM 2622 C C . LEU A 1 313 ? -2.719 0.928 11.189 1.00 98.00 313 LEU A C 1
ATOM 2624 O O . LEU A 1 313 ? -2.944 1.439 12.283 1.00 98.00 313 LEU A O 1
ATOM 2628 N N . GLY A 1 314 ? -1.496 0.814 10.698 1.00 95.69 314 GLY A N 1
ATOM 2629 C CA . GLY A 1 314 ? -0.288 1.325 11.345 1.00 95.69 314 GLY A CA 1
ATOM 2630 C C . GLY A 1 314 ? 0.899 1.147 10.410 1.00 95.69 314 GLY A C 1
ATOM 2631 O O . GLY A 1 314 ? 0.734 0.562 9.340 1.00 95.69 314 GLY A O 1
ATOM 2632 N N . SER A 1 315 ? 2.084 1.630 10.781 1.00 94.81 315 SER A N 1
ATOM 2633 C CA . SER A 1 315 ? 3.283 1.326 9.988 1.00 94.81 315 SER A CA 1
ATOM 2634 C C . SER A 1 315 ? 3.484 -0.193 9.878 1.00 94.81 315 SER A C 1
ATOM 2636 O O . SER A 1 315 ? 3.156 -0.940 10.809 1.00 94.81 315 SER A O 1
ATOM 2638 N N . GLY A 1 316 ? 4.007 -0.662 8.744 1.00 93.38 316 GLY A N 1
ATOM 2639 C CA . GLY A 1 316 ? 4.326 -2.079 8.547 1.00 93.38 316 GLY A CA 1
ATOM 2640 C C . GLY A 1 316 ? 5.229 -2.624 9.653 1.00 93.38 316 GLY A C 1
ATOM 2641 O O . GLY A 1 316 ? 4.910 -3.650 10.260 1.00 93.38 316 GLY A O 1
ATOM 2642 N N . LEU A 1 317 ? 6.260 -1.853 10.016 1.00 91.50 317 LEU A N 1
ATOM 2643 C CA . LEU A 1 317 ? 7.153 -2.159 11.138 1.00 91.50 317 LEU A CA 1
ATOM 2644 C C . LEU A 1 317 ? 6.404 -2.355 12.462 1.00 91.50 317 LEU A C 1
ATOM 2646 O O . LEU A 1 317 ? 6.674 -3.325 13.169 1.00 91.50 317 LEU A O 1
ATOM 2650 N N . LEU A 1 318 ? 5.464 -1.467 12.808 1.00 91.62 318 LEU A N 1
ATOM 2651 C CA . LEU A 1 318 ? 4.715 -1.569 14.064 1.00 91.62 318 LEU A CA 1
ATOM 2652 C C . LEU A 1 318 ? 3.849 -2.830 14.101 1.00 91.62 318 LEU A C 1
ATOM 2654 O O . LEU A 1 318 ? 3.840 -3.540 15.107 1.00 91.62 318 LEU A O 1
ATOM 2658 N N . ILE A 1 319 ? 3.118 -3.114 13.018 1.00 94.12 319 ILE A N 1
ATOM 2659 C CA . ILE A 1 319 ? 2.242 -4.291 12.962 1.00 94.12 319 ILE A CA 1
ATOM 2660 C C . ILE A 1 319 ? 3.073 -5.568 13.103 1.00 94.12 319 ILE A C 1
ATOM 2662 O O . ILE A 1 319 ? 2.694 -6.447 13.880 1.00 94.12 319 ILE A O 1
ATOM 2666 N N . ASP A 1 320 ? 4.211 -5.656 12.415 1.00 91.88 320 ASP A N 1
ATOM 2667 C CA . ASP A 1 320 ? 5.090 -6.822 12.493 1.00 91.88 320 ASP A CA 1
ATOM 2668 C C . ASP A 1 320 ? 5.680 -6.990 13.898 1.00 91.88 320 ASP A C 1
ATOM 2670 O O . ASP A 1 320 ? 5.606 -8.080 14.469 1.00 91.88 320 ASP A O 1
ATOM 2674 N N . GLN A 1 321 ? 6.178 -5.909 14.508 1.00 89.69 321 GLN A N 1
ATOM 2675 C CA . GLN A 1 321 ? 6.686 -5.925 15.885 1.00 89.69 321 GLN A CA 1
ATOM 2676 C C . GLN A 1 321 ? 5.624 -6.402 16.881 1.00 89.69 321 GLN A C 1
ATOM 2678 O O . GLN A 1 321 ? 5.893 -7.267 17.717 1.00 89.69 321 GLN A O 1
ATOM 2683 N N . MET A 1 322 ? 4.400 -5.883 16.775 1.00 89.62 322 MET A N 1
ATOM 2684 C CA . MET A 1 322 ? 3.305 -6.291 17.650 1.00 89.62 322 MET A CA 1
ATOM 2685 C C . MET A 1 322 ? 2.912 -7.752 17.409 1.00 89.62 322 MET A C 1
ATOM 2687 O O . MET A 1 322 ? 2.722 -8.489 18.374 1.00 89.62 322 MET A O 1
ATOM 2691 N N . ALA A 1 323 ? 2.837 -8.205 16.153 1.00 89.56 323 ALA A N 1
ATOM 2692 C CA . ALA A 1 323 ? 2.470 -9.578 15.798 1.00 89.56 323 ALA A CA 1
ATOM 2693 C C . ALA A 1 323 ? 3.515 -10.626 16.233 1.00 89.56 323 ALA A C 1
ATOM 2695 O O . ALA A 1 323 ? 3.199 -11.814 16.338 1.00 89.56 323 ALA A O 1
ATOM 2696 N N . MET A 1 324 ? 4.752 -10.210 16.523 1.00 86.56 324 MET A N 1
ATOM 2697 C CA . MET A 1 324 ? 5.788 -11.091 17.068 1.00 86.56 324 MET A CA 1
ATOM 2698 C C . MET A 1 324 ? 5.581 -11.435 18.550 1.00 86.56 324 MET A C 1
ATOM 2700 O O . MET A 1 324 ? 6.115 -12.451 19.008 1.00 86.56 324 MET A O 1
ATOM 2704 N N . SER A 1 325 ? 4.815 -10.642 19.307 1.00 83.62 325 SER A N 1
ATOM 2705 C CA . SER A 1 325 ? 4.603 -10.908 20.733 1.00 83.62 325 SER A CA 1
ATOM 2706 C C . SER A 1 325 ? 3.697 -12.125 20.947 1.00 83.62 325 SER A C 1
ATOM 2708 O O . SER A 1 325 ? 2.763 -12.384 20.188 1.00 83.62 325 SER A O 1
ATOM 2710 N N . ARG A 1 326 ? 3.965 -12.912 21.998 1.00 79.81 326 ARG A N 1
ATOM 2711 C CA . ARG A 1 326 ? 3.250 -14.177 22.258 1.00 79.81 326 ARG A CA 1
ATOM 2712 C C . ARG A 1 326 ? 1.741 -13.981 22.424 1.00 79.81 326 ARG A C 1
ATOM 2714 O O . ARG A 1 326 ? 0.972 -14.842 22.004 1.00 79.81 326 ARG A O 1
ATOM 2721 N N . GLU A 1 327 ? 1.345 -12.878 23.046 1.00 82.38 327 GLU A N 1
ATOM 2722 C CA . GLU A 1 327 ? -0.052 -12.549 23.342 1.00 82.38 327 GLU A CA 1
ATOM 2723 C C . GLU A 1 327 ? -0.800 -12.071 22.097 1.00 82.38 327 GLU A C 1
ATOM 2725 O O . GLU A 1 327 ? -1.952 -12.449 21.877 1.00 82.38 327 GLU A O 1
ATOM 2730 N N . MET A 1 328 ? -0.127 -11.293 21.247 1.00 86.38 328 MET A N 1
ATOM 2731 C CA . MET A 1 328 ? -0.736 -10.699 20.060 1.00 86.38 328 MET A CA 1
ATOM 2732 C C . MET A 1 328 ? -0.714 -11.635 18.862 1.00 86.38 328 MET A C 1
ATOM 2734 O O . MET A 1 328 ? -1.682 -11.645 18.113 1.00 86.38 328 MET A O 1
ATOM 2738 N N . LYS A 1 329 ? 0.317 -12.470 18.699 1.00 84.38 329 LYS A N 1
ATOM 2739 C CA . LYS A 1 329 ? 0.491 -13.384 17.558 1.00 84.38 329 LYS A CA 1
ATOM 2740 C C . LYS A 1 329 ? -0.759 -14.168 17.117 1.00 84.38 329 LYS A C 1
ATOM 2742 O O . LYS A 1 329 ? -0.965 -14.291 15.913 1.00 84.38 329 LYS A O 1
ATOM 2747 N N . PRO A 1 330 ? -1.605 -14.732 18.006 1.00 86.31 330 PRO A N 1
ATOM 2748 C CA . PRO A 1 330 ? -2.818 -15.420 17.550 1.00 86.31 330 PRO A CA 1
ATOM 2749 C C . PRO A 1 330 ? -3.911 -14.461 17.040 1.00 86.31 330 PRO A C 1
ATOM 2751 O O . PRO A 1 330 ? -4.708 -14.829 16.174 1.00 86.31 330 PRO A O 1
ATOM 2754 N N . LYS A 1 331 ? -3.962 -13.233 17.567 1.00 91.75 331 LYS A N 1
ATOM 2755 C CA . LYS A 1 331 ? -5.049 -12.267 17.346 1.00 91.75 331 LYS A CA 1
ATOM 2756 C C . LYS A 1 331 ? -4.705 -11.211 16.297 1.00 91.75 331 LYS A C 1
ATOM 2758 O O . LYS A 1 331 ? -5.613 -10.782 15.595 1.00 91.75 331 LYS A O 1
ATOM 2763 N N . LEU A 1 332 ? -3.438 -10.823 16.175 1.00 94.62 332 LEU A N 1
ATOM 2764 C CA . LEU A 1 332 ? -2.926 -9.813 15.256 1.00 94.62 332 LEU A CA 1
ATOM 2765 C C . LEU A 1 332 ? -2.177 -10.464 14.095 1.00 94.62 332 LEU A C 1
ATOM 2767 O O . LEU A 1 332 ? -1.238 -11.228 14.305 1.00 94.62 332 LEU A O 1
ATOM 2771 N N . GLU A 1 333 ? -2.553 -10.109 12.874 1.00 92.19 333 GLU A N 1
ATOM 2772 C CA . GLU A 1 333 ? -1.850 -10.530 11.664 1.00 92.19 333 GLU A CA 1
ATOM 2773 C C . GLU A 1 333 ? -1.783 -9.370 10.677 1.00 92.19 333 GLU A C 1
ATOM 2775 O O . GLU A 1 333 ? -2.795 -8.711 10.411 1.00 92.19 333 GLU A O 1
ATOM 2780 N N . ARG A 1 334 ? -0.594 -9.139 10.116 1.00 93.19 334 ARG A N 1
ATOM 2781 C CA . ARG A 1 334 ? -0.423 -8.250 8.972 1.00 93.19 334 ARG A CA 1
ATOM 2782 C C . ARG A 1 334 ? -1.067 -8.890 7.749 1.00 93.19 334 ARG A C 1
ATOM 2784 O O . ARG A 1 334 ? -0.733 -10.006 7.367 1.00 93.19 334 ARG A O 1
ATOM 2791 N N . LEU A 1 335 ? -1.991 -8.169 7.129 1.00 92.25 335 LEU A N 1
ATOM 2792 C CA . LEU A 1 335 ? -2.684 -8.634 5.935 1.00 92.25 335 LEU A CA 1
ATOM 2793 C C . LEU A 1 335 ? -1.960 -8.213 4.658 1.00 92.25 335 LEU A C 1
ATOM 2795 O O . LEU A 1 335 ? -2.043 -8.917 3.653 1.00 92.25 335 LEU A O 1
ATOM 2799 N N . THR A 1 336 ? -1.259 -7.087 4.689 1.00 90.88 336 THR A N 1
ATOM 2800 C CA . THR A 1 336 ? -0.527 -6.556 3.539 1.00 90.88 336 THR A CA 1
ATOM 2801 C C . THR A 1 336 ? 0.808 -7.266 3.362 1.00 90.88 336 THR A C 1
ATOM 2803 O O . THR A 1 336 ? 1.448 -7.673 4.328 1.00 90.88 336 THR A O 1
ATOM 2806 N N . GLN A 1 337 ? 1.261 -7.405 2.118 1.00 85.94 337 GLN A N 1
ATOM 2807 C CA . GLN A 1 337 ? 2.597 -7.934 1.852 1.00 85.94 337 GLN A CA 1
ATOM 2808 C C . GLN A 1 337 ? 3.671 -7.004 2.444 1.00 85.94 337 GLN A C 1
ATOM 2810 O O . GLN A 1 337 ? 3.525 -5.781 2.382 1.00 85.94 337 GLN A O 1
ATOM 2815 N N . ALA A 1 338 ? 4.736 -7.588 2.995 1.00 83.94 338 ALA A N 1
ATOM 2816 C CA . ALA A 1 338 ? 5.949 -6.846 3.316 1.00 83.94 338 ALA A CA 1
ATOM 2817 C C . ALA A 1 338 ? 6.564 -6.281 2.023 1.00 83.94 338 ALA A C 1
ATOM 2819 O O . ALA A 1 338 ? 6.761 -7.002 1.039 1.00 83.94 338 ALA A O 1
ATOM 2820 N N . GLU A 1 339 ? 6.796 -4.979 2.023 1.00 82.94 339 GLU A N 1
ATOM 2821 C CA . GLU A 1 339 ? 7.539 -4.225 1.029 1.00 82.94 339 GLU A CA 1
ATOM 2822 C C . GLU A 1 339 ? 9.006 -4.073 1.484 1.00 82.94 339 GLU A C 1
ATOM 2824 O O . GLU A 1 339 ? 9.466 -4.736 2.413 1.00 82.94 339 GLU A O 1
ATOM 2829 N N . ALA A 1 340 ? 9.812 -3.342 0.716 1.00 83.00 340 ALA A N 1
ATOM 2830 C CA . ALA A 1 340 ? 11.218 -3.156 1.055 1.00 83.00 340 ALA A CA 1
ATOM 2831 C C . ALA A 1 340 ? 11.352 -2.382 2.361 1.00 83.00 340 ALA A C 1
ATOM 2833 O O . ALA A 1 340 ? 10.524 -1.518 2.621 1.00 83.00 340 ALA A O 1
ATOM 2834 N N . ASP A 1 341 ? 12.414 -2.629 3.134 1.00 82.38 341 ASP A N 1
ATOM 2835 C CA . ASP A 1 341 ? 12.616 -2.023 4.460 1.00 82.38 341 ASP A CA 1
ATOM 2836 C C . ASP A 1 341 ? 12.390 -0.498 4.465 1.00 82.38 341 ASP A C 1
ATOM 2838 O O . ASP A 1 341 ? 11.820 0.061 5.395 1.00 82.38 341 ASP A O 1
ATOM 2842 N N . TYR A 1 342 ? 12.768 0.189 3.382 1.00 80.75 342 TYR A N 1
ATOM 2843 C CA . TYR A 1 342 ? 12.607 1.639 3.229 1.00 80.75 342 TYR A CA 1
ATOM 2844 C C . TYR A 1 342 ? 11.173 2.124 2.928 1.00 80.75 342 TYR A C 1
ATOM 2846 O O . TYR A 1 342 ? 10.946 3.337 2.854 1.00 80.75 342 TYR A O 1
ATOM 2854 N N . LEU A 1 343 ? 10.240 1.197 2.704 1.00 84.44 343 LEU A N 1
ATOM 2855 C CA . LEU A 1 343 ? 8.798 1.393 2.524 1.00 84.44 343 LEU A CA 1
ATOM 2856 C C . LEU A 1 343 ? 7.994 0.889 3.728 1.00 84.44 343 LEU A C 1
ATOM 2858 O O . LEU A 1 343 ? 6.799 1.152 3.795 1.00 84.44 343 LEU A O 1
ATOM 2862 N N . GLU A 1 344 ? 8.618 0.210 4.690 1.00 88.50 344 GLU A N 1
ATOM 2863 C CA . GLU A 1 344 ? 7.926 -0.380 5.845 1.00 88.50 344 GLU A CA 1
ATOM 2864 C C . GLU A 1 344 ? 7.426 0.649 6.874 1.00 88.50 344 GLU A C 1
ATOM 2866 O O . GLU A 1 344 ? 6.653 0.327 7.779 1.00 88.50 344 GLU A O 1
ATOM 2871 N N . GLU A 1 345 ? 7.802 1.916 6.696 1.00 86.81 345 GLU A N 1
ATOM 2872 C CA . GLU A 1 345 ? 7.207 3.059 7.393 1.00 86.81 345 GLU A CA 1
ATOM 2873 C C . GLU A 1 345 ? 5.827 3.450 6.825 1.00 86.81 345 GLU A C 1
ATOM 2875 O O . GLU A 1 345 ? 5.071 4.155 7.494 1.00 86.81 345 GLU A O 1
ATOM 2880 N N . ASN A 1 346 ? 5.466 2.991 5.617 1.00 91.75 346 ASN A N 1
ATOM 2881 C CA . ASN A 1 346 ? 4.134 3.213 5.053 1.00 91.75 346 ASN A CA 1
ATOM 2882 C C . ASN A 1 346 ? 3.058 2.473 5.856 1.00 91.75 346 ASN A C 1
ATOM 2884 O O . ASN A 1 346 ? 3.322 1.488 6.551 1.00 91.75 346 ASN A O 1
ATOM 2888 N N . ILE A 1 347 ? 1.809 2.928 5.712 1.00 94.50 347 ILE A N 1
ATOM 2889 C CA . ILE A 1 347 ? 0.679 2.295 6.384 1.00 94.50 347 ILE A CA 1
ATOM 2890 C C . ILE A 1 347 ? 0.440 0.910 5.786 1.00 94.50 347 ILE A C 1
ATOM 2892 O O . ILE A 1 347 ? 0.165 0.750 4.596 1.00 94.50 347 ILE A O 1
ATOM 2896 N N . ALA A 1 348 ? 0.498 -0.086 6.656 1.00 95.12 348 ALA A N 1
ATOM 2897 C CA . ALA A 1 348 ? 0.060 -1.443 6.432 1.00 95.12 348 ALA A CA 1
ATOM 2898 C C . ALA A 1 348 ? -1.330 -1.660 7.045 1.00 95.12 348 ALA A C 1
ATOM 2900 O O . ALA A 1 348 ? -1.780 -0.936 7.936 1.00 95.12 348 ALA A O 1
ATOM 2901 N N . VAL A 1 349 ? -2.005 -2.698 6.558 1.00 96.44 349 VAL A N 1
ATOM 2902 C CA . VAL A 1 349 ? -3.311 -3.142 7.048 1.00 96.44 349 VAL A CA 1
ATOM 2903 C C . VAL A 1 349 ? -3.133 -4.493 7.728 1.00 96.44 349 VAL A C 1
ATOM 2905 O O . VAL A 1 349 ? -2.496 -5.400 7.191 1.00 96.44 349 VAL A O 1
ATOM 2908 N N . GLY A 1 350 ? -3.720 -4.638 8.906 1.00 95.69 350 GLY A N 1
ATOM 2909 C CA . GLY A 1 350 ? -3.785 -5.873 9.668 1.00 95.69 350 GLY A CA 1
ATOM 2910 C C . GLY A 1 350 ? -5.206 -6.195 10.113 1.00 95.69 350 GLY A C 1
ATOM 2911 O O . GLY A 1 350 ? -6.131 -5.392 9.970 1.00 95.69 350 GLY A O 1
ATOM 2912 N N . ARG A 1 351 ? -5.374 -7.380 10.691 1.00 95.19 351 ARG A N 1
ATOM 2913 C CA . ARG A 1 351 ? -6.570 -7.759 11.451 1.00 95.19 351 ARG A CA 1
ATOM 2914 C C . ARG A 1 351 ? -6.203 -7.984 12.901 1.00 95.19 351 ARG A C 1
ATOM 2916 O O . ARG A 1 351 ? -5.180 -8.607 13.167 1.00 95.19 351 ARG A O 1
ATOM 2923 N N . TYR A 1 352 ? -7.057 -7.531 13.810 1.00 96.75 352 TYR A N 1
ATOM 2924 C CA . TYR A 1 352 ? -6.989 -7.895 15.218 1.00 96.75 352 TYR A CA 1
ATOM 2925 C C . TYR A 1 352 ? -8.289 -8.574 15.655 1.00 96.75 352 TYR A C 1
ATOM 2927 O O . TYR A 1 352 ? -9.374 -8.052 15.399 1.00 96.75 352 TYR A O 1
ATOM 2935 N N . GLY A 1 353 ? -8.169 -9.723 16.321 1.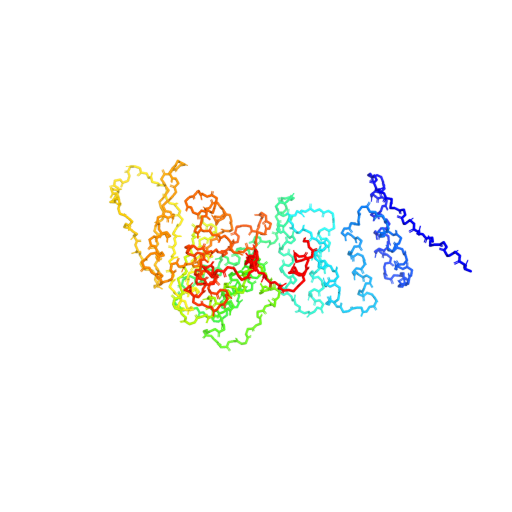00 94.50 353 GLY A N 1
ATOM 2936 C CA . GLY A 1 353 ? -9.287 -10.455 16.907 1.00 94.50 353 GLY A CA 1
ATOM 2937 C C . GLY A 1 353 ? -9.510 -11.830 16.279 1.00 94.50 353 GLY A C 1
ATOM 2938 O O . GLY A 1 353 ? -8.557 -12.571 16.023 1.00 94.50 353 GLY A O 1
ATOM 2939 N N . ASP A 1 354 ? -10.775 -12.188 16.089 1.00 90.50 354 ASP A N 1
ATOM 2940 C CA . ASP A 1 354 ? -11.215 -13.529 15.724 1.00 90.50 354 ASP A CA 1
ATOM 2941 C C . ASP A 1 354 ? -10.881 -13.888 14.267 1.00 90.50 354 ASP A C 1
ATOM 2943 O O . ASP A 1 354 ? -11.366 -13.286 13.306 1.00 90.50 354 ASP A O 1
ATOM 2947 N N . TYR A 1 355 ? -10.054 -14.919 14.099 1.00 88.38 355 TYR A N 1
ATOM 2948 C CA . TYR A 1 355 ? -9.640 -15.385 12.780 1.00 88.38 355 TYR A CA 1
ATOM 2949 C C . TYR A 1 355 ? -10.789 -15.999 11.967 1.00 88.38 355 TYR A C 1
ATOM 2951 O O . TYR A 1 355 ? -10.830 -15.834 10.750 1.00 88.38 355 TYR A O 1
ATOM 2959 N N . LEU A 1 356 ? -11.739 -16.687 12.605 1.00 88.00 356 LEU A N 1
ATOM 2960 C CA . LEU A 1 356 ? -12.879 -17.272 11.898 1.00 88.00 356 LEU A CA 1
ATOM 2961 C C . LEU A 1 356 ? -13.833 -16.193 11.402 1.00 88.00 356 LEU A C 1
ATOM 2963 O O . LEU A 1 356 ? -14.373 -16.343 10.311 1.00 88.00 356 LEU A O 1
ATOM 2967 N N . ALA A 1 357 ? -13.989 -15.093 12.145 1.00 90.25 357 ALA A N 1
ATOM 2968 C CA . ALA A 1 357 ? -14.697 -13.918 11.645 1.00 90.25 357 ALA A CA 1
ATOM 2969 C C . ALA A 1 357 ? -13.999 -13.345 10.401 1.00 90.25 357 ALA A C 1
ATOM 2971 O O . ALA A 1 357 ? -14.648 -13.106 9.387 1.00 90.25 357 ALA A O 1
ATOM 2972 N N . TYR A 1 358 ? -12.668 -13.209 10.423 1.00 89.38 358 TYR A N 1
ATOM 2973 C CA . TYR A 1 358 ? -11.903 -12.757 9.254 1.00 89.38 358 TYR A CA 1
ATOM 2974 C C . TYR A 1 358 ? -12.114 -13.660 8.025 1.00 89.38 358 TYR A C 1
ATOM 2976 O O . TYR A 1 358 ? -12.398 -13.171 6.932 1.00 89.38 358 TYR A O 1
ATOM 2984 N N . ILE A 1 359 ? -12.047 -14.981 8.208 1.00 85.88 359 ILE A N 1
ATOM 2985 C CA . ILE A 1 359 ? -12.325 -15.958 7.148 1.00 85.88 359 ILE A CA 1
ATOM 2986 C C . ILE A 1 359 ? -13.774 -15.860 6.655 1.00 85.88 359 ILE A C 1
ATOM 2988 O O . ILE A 1 359 ? -14.011 -15.897 5.448 1.00 85.88 359 ILE A O 1
ATOM 2992 N N . ALA A 1 360 ? -14.733 -15.691 7.564 1.00 86.06 360 ALA A N 1
ATOM 2993 C CA . ALA A 1 360 ? -16.145 -15.535 7.237 1.00 86.06 360 ALA A CA 1
ATOM 2994 C C . ALA A 1 360 ? -16.384 -14.333 6.305 1.00 86.06 360 ALA A C 1
ATOM 2996 O O . ALA A 1 360 ? -17.071 -14.477 5.292 1.00 86.06 360 ALA A O 1
ATOM 2997 N N . HIS A 1 361 ? -15.725 -13.196 6.571 1.00 84.94 361 HIS A N 1
ATOM 2998 C CA . HIS A 1 361 ? -15.761 -12.015 5.697 1.00 84.94 361 HIS A CA 1
ATOM 2999 C C . HIS A 1 361 ? -15.206 -12.303 4.300 1.00 84.94 361 HIS A C 1
ATOM 3001 O O . HIS A 1 361 ? -15.867 -11.989 3.315 1.00 84.94 361 HIS A O 1
ATOM 3007 N N . ILE A 1 362 ? -14.041 -12.956 4.195 1.00 84.94 362 ILE A N 1
ATOM 3008 C CA . ILE A 1 362 ? -13.425 -13.283 2.892 1.00 84.94 362 ILE A CA 1
ATOM 3009 C C . ILE A 1 362 ? -14.350 -14.151 2.032 1.00 84.94 362 ILE A C 1
ATOM 3011 O O . ILE A 1 362 ? -14.480 -13.926 0.830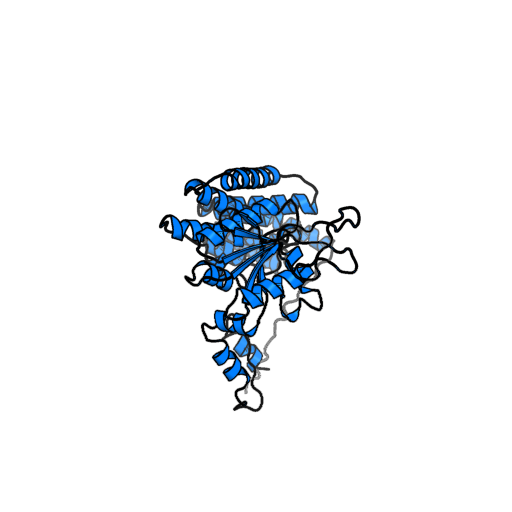 1.00 84.94 362 ILE A O 1
ATOM 3015 N N . TYR A 1 363 ? -14.985 -15.155 2.638 1.00 83.00 363 TYR A N 1
ATOM 3016 C CA . TYR A 1 363 ? -15.851 -16.091 1.919 1.00 83.00 363 TYR A CA 1
ATOM 3017 C C . TYR A 1 363 ? -17.324 -15.667 1.873 1.00 83.00 363 TYR A C 1
ATOM 3019 O O . TYR A 1 363 ? -18.143 -16.417 1.342 1.00 83.00 363 TYR A O 1
ATOM 3027 N N . LYS A 1 364 ? -17.665 -14.482 2.398 1.00 83.12 364 LYS A N 1
ATOM 3028 C CA . LYS A 1 364 ? -19.033 -13.933 2.433 1.00 83.12 364 LYS A CA 1
ATOM 3029 C C . LYS A 1 364 ? -20.041 -14.911 3.045 1.00 83.12 364 LYS A C 1
ATOM 3031 O O . LYS A 1 364 ? -21.128 -15.124 2.516 1.00 83.12 364 LYS A O 1
ATOM 3036 N N . MET A 1 365 ? -19.648 -15.514 4.161 1.00 85.19 365 MET A N 1
ATOM 3037 C CA . MET A 1 365 ? -20.445 -16.459 4.944 1.00 85.19 365 MET A CA 1
ATOM 3038 C C . MET A 1 365 ? -20.497 -16.012 6.401 1.00 85.19 365 MET A C 1
ATOM 3040 O O . MET A 1 365 ? -19.722 -15.161 6.829 1.00 85.19 365 MET A O 1
ATOM 3044 N N . SER A 1 366 ? -21.411 -16.571 7.184 1.00 85.44 366 SER A N 1
ATOM 3045 C CA . SER A 1 366 ? -21.436 -16.339 8.626 1.00 85.44 366 SER A CA 1
ATOM 3046 C C . SER A 1 366 ? -20.305 -17.097 9.326 1.00 85.44 366 SER A C 1
ATOM 3048 O O . SER A 1 366 ? -19.872 -18.168 8.895 1.00 85.44 366 SER A O 1
ATOM 3050 N N . LYS A 1 367 ? -19.854 -16.578 10.472 1.00 85.44 367 LYS A N 1
ATOM 3051 C CA . LYS A 1 367 ? -18.862 -17.257 11.320 1.00 85.44 367 LYS A CA 1
ATOM 3052 C C . LYS A 1 367 ? -19.308 -18.671 11.710 1.00 85.44 367 LYS A C 1
ATOM 3054 O O . LYS A 1 367 ? -18.519 -19.607 11.644 1.00 85.44 367 LYS A O 1
ATOM 3059 N N . THR A 1 368 ? -20.587 -18.839 12.042 1.00 86.94 368 THR A N 1
ATOM 3060 C CA . THR A 1 368 ? -21.169 -20.141 12.391 1.00 86.94 368 THR A CA 1
ATOM 3061 C C . THR A 1 368 ? -21.128 -21.126 11.222 1.00 86.94 368 THR A C 1
ATOM 3063 O O . THR A 1 368 ? -20.911 -22.315 11.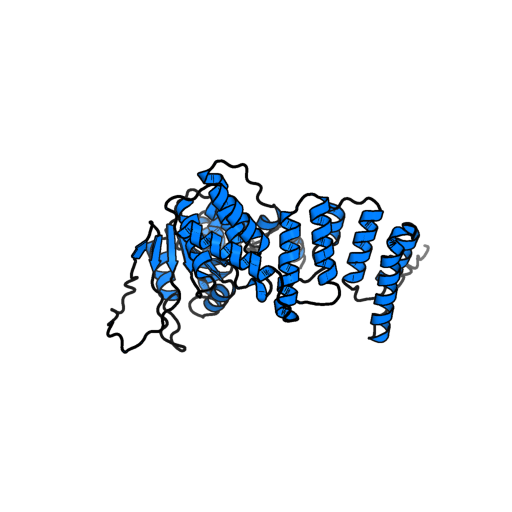433 1.00 86.94 368 THR A O 1
ATOM 3066 N N . GLU A 1 369 ? -21.286 -20.671 9.975 1.00 83.25 369 GLU A N 1
ATOM 3067 C CA . GLU A 1 369 ? -21.112 -21.536 8.799 1.00 83.25 369 GLU A CA 1
ATOM 3068 C C . GLU A 1 369 ? -19.662 -21.999 8.635 1.00 83.25 369 GLU A C 1
ATOM 3070 O O . GLU A 1 369 ? -19.439 -23.180 8.361 1.00 83.25 369 GLU A O 1
ATOM 3075 N N . VAL A 1 370 ? -18.683 -21.117 8.871 1.00 81.19 370 VAL A N 1
ATOM 3076 C CA . VAL A 1 370 ? -17.256 -21.488 8.887 1.00 81.19 370 VAL A CA 1
ATOM 3077 C C . VAL A 1 370 ? -16.979 -22.522 9.980 1.00 81.19 370 VAL A C 1
ATOM 3079 O O . VAL A 1 370 ? -16.363 -23.555 9.717 1.00 81.19 370 VAL A O 1
ATOM 3082 N N . GLU A 1 371 ? -17.466 -22.285 11.199 1.00 83.69 371 GLU A N 1
ATOM 3083 C CA . GLU A 1 371 ? -17.322 -23.205 12.335 1.00 83.69 371 GLU A CA 1
ATOM 3084 C C . GLU A 1 371 ? -17.950 -24.571 12.035 1.00 83.69 371 GLU A C 1
ATOM 3086 O O . GLU A 1 371 ? -17.313 -25.610 12.214 1.00 83.69 371 GLU A O 1
ATOM 3091 N N . ASN A 1 372 ? -19.170 -24.586 11.496 1.00 83.00 372 ASN A N 1
ATOM 3092 C CA . ASN A 1 372 ? -19.855 -25.815 11.104 1.00 83.00 372 ASN A CA 1
ATOM 3093 C C . ASN A 1 372 ? -19.100 -26.566 10.000 1.00 83.00 372 ASN A C 1
ATOM 3095 O O . ASN A 1 372 ? -19.040 -27.797 10.023 1.00 83.00 372 ASN A O 1
ATOM 3099 N N . ALA A 1 373 ? -18.504 -25.849 9.043 1.00 78.69 373 ALA A N 1
ATOM 3100 C CA . ALA A 1 373 ? -17.683 -26.450 7.998 1.00 78.69 373 ALA A CA 1
ATOM 3101 C C . ALA A 1 373 ? -16.404 -27.085 8.568 1.00 78.69 373 ALA A C 1
ATOM 3103 O O . ALA A 1 373 ? -16.037 -28.183 8.147 1.00 78.69 373 ALA A O 1
ATOM 3104 N N . LEU A 1 374 ? -15.769 -26.444 9.556 1.00 73.81 374 LEU A N 1
ATOM 3105 C CA . LEU A 1 374 ? -14.586 -26.963 10.256 1.00 73.81 374 LEU A CA 1
ATOM 3106 C C . LEU A 1 374 ? -14.902 -28.196 11.113 1.00 73.81 374 LEU A C 1
ATOM 3108 O O . LEU A 1 374 ? -14.095 -29.122 11.186 1.00 73.81 374 LEU A O 1
ATOM 3112 N N . LEU A 1 375 ? -16.077 -28.223 11.746 1.00 77.44 375 LEU A N 1
ATOM 3113 C CA . LEU A 1 375 ? -16.526 -29.322 12.607 1.00 77.44 375 LEU A CA 1
ATOM 3114 C C . LEU A 1 375 ? -17.163 -30.484 11.831 1.00 77.44 375 LEU A C 1
ATOM 3116 O O . LEU A 1 375 ? -17.427 -31.547 12.405 1.00 77.44 375 LEU A O 1
ATOM 3120 N N . LYS A 1 376 ? -17.425 -30.314 10.529 1.00 74.81 376 LYS A N 1
ATOM 3121 C CA . LYS A 1 376 ? -18.041 -31.349 9.699 1.00 74.81 376 LYS A CA 1
ATOM 3122 C C . LYS A 1 376 ? -17.154 -32.591 9.671 1.00 74.81 376 LYS A C 1
ATOM 3124 O O . LYS A 1 376 ? -15.986 -32.544 9.288 1.00 74.81 376 LYS A O 1
ATOM 3129 N N . LYS A 1 377 ? -17.741 -33.739 10.026 1.00 68.38 377 LYS A N 1
ATOM 3130 C CA . LYS A 1 377 ? -17.038 -35.024 9.989 1.00 68.38 377 LYS A CA 1
ATOM 3131 C C . LYS A 1 377 ? -16.506 -35.271 8.566 1.00 68.38 377 LYS A C 1
ATOM 3133 O O . LYS A 1 377 ? -17.304 -35.218 7.624 1.00 68.38 377 LYS A O 1
ATOM 3138 N N . PRO A 1 378 ? -15.201 -35.552 8.394 1.00 62.97 378 PRO A N 1
ATOM 3139 C CA . PRO A 1 378 ? -14.625 -35.807 7.082 1.00 62.97 378 PRO A CA 1
ATOM 3140 C C . PRO A 1 378 ? -15.383 -36.933 6.383 1.00 62.97 378 PRO A C 1
ATOM 3142 O O . PRO A 1 378 ? -15.519 -38.030 6.926 1.00 62.97 378 PRO A O 1
ATOM 3145 N N . THR A 1 379 ? -15.869 -36.683 5.169 1.00 66.94 379 THR A N 1
ATOM 3146 C CA . THR A 1 379 ? -16.433 -37.742 4.315 1.00 66.94 379 THR A CA 1
ATOM 3147 C C . THR A 1 379 ? -15.335 -38.560 3.626 1.00 66.94 379 THR A C 1
ATOM 3149 O O . THR A 1 379 ? -15.615 -39.603 3.044 1.00 66.94 379 THR A O 1
ATOM 3152 N N . CYS A 1 380 ? -14.082 -38.103 3.718 1.00 59.09 380 CYS A N 1
ATOM 3153 C CA . CYS A 1 380 ? -12.881 -38.703 3.140 1.00 59.09 380 CYS A CA 1
ATOM 3154 C C . CYS A 1 380 ? -11.829 -38.944 4.245 1.00 59.09 380 CYS A C 1
ATOM 3156 O O . CYS A 1 380 ? -11.874 -38.294 5.287 1.00 59.09 380 CYS A O 1
ATOM 3158 N N . ARG A 1 381 ? -10.858 -39.852 4.029 1.00 54.41 381 ARG A N 1
ATOM 3159 C CA . ARG A 1 381 ? -9.814 -40.216 5.026 1.00 54.41 381 ARG A CA 1
ATOM 3160 C C . ARG A 1 381 ? -8.963 -39.037 5.524 1.00 54.41 381 ARG A C 1
ATOM 3162 O O . ARG A 1 381 ? -8.379 -39.131 6.596 1.00 54.41 381 ARG A O 1
ATOM 3169 N N . PHE A 1 382 ? -8.906 -37.955 4.762 1.00 45.16 382 PHE A N 1
ATOM 3170 C CA . PHE A 1 382 ? -8.372 -36.660 5.158 1.00 45.16 382 PHE A CA 1
ATOM 3171 C C . PHE A 1 382 ? -9.264 -35.581 4.537 1.00 45.16 382 PHE A C 1
ATOM 3173 O O . PHE A 1 382 ? -9.742 -35.735 3.412 1.00 45.16 382 PHE A O 1
ATOM 3180 N N . SER A 1 383 ? -9.515 -34.510 5.285 1.00 45.22 383 SER A N 1
ATOM 3181 C CA . SER A 1 383 ? -10.154 -33.290 4.793 1.00 45.22 383 SER A CA 1
ATOM 3182 C C . SER A 1 383 ? -9.141 -32.170 4.980 1.00 45.22 383 SER A C 1
ATOM 3184 O O . SER A 1 383 ? -8.678 -31.957 6.098 1.00 45.22 383 SER A O 1
ATOM 3186 N N . ILE A 1 384 ? -8.745 -31.510 3.892 1.00 50.03 384 ILE A N 1
ATOM 3187 C CA . ILE A 1 384 ? -7.828 -30.369 3.925 1.00 50.03 384 ILE A CA 1
ATOM 3188 C C . ILE A 1 384 ? -8.645 -29.149 3.515 1.00 50.03 384 ILE A C 1
ATOM 3190 O O . ILE A 1 384 ? -9.142 -29.088 2.392 1.00 50.03 384 ILE A O 1
ATOM 3194 N N . ILE A 1 385 ? -8.790 -28.188 4.422 1.00 52.25 385 ILE A N 1
ATOM 3195 C CA . ILE A 1 385 ? -9.309 -26.862 4.089 1.00 52.25 385 ILE A CA 1
ATOM 3196 C C . ILE A 1 385 ? -8.092 -26.022 3.721 1.00 52.25 385 ILE A C 1
ATOM 3198 O O . ILE A 1 385 ? -7.296 -25.666 4.586 1.00 52.25 385 ILE A O 1
ATOM 3202 N N . ILE A 1 386 ? -7.914 -25.773 2.424 1.00 52.62 386 ILE A N 1
ATOM 3203 C CA . ILE A 1 386 ? -6.848 -24.906 1.921 1.00 52.62 386 ILE A CA 1
ATOM 3204 C C . ILE A 1 386 ? -7.483 -23.552 1.604 1.00 52.62 386 ILE A C 1
ATOM 3206 O O . ILE A 1 386 ? -8.281 -23.482 0.665 1.00 52.62 386 ILE A O 1
ATOM 3210 N N . PRO A 1 387 ? -7.159 -22.478 2.342 1.00 45.47 387 PRO A N 1
ATOM 3211 C CA . PRO A 1 387 ? -7.505 -21.141 1.899 1.00 45.47 387 PRO A CA 1
ATOM 3212 C C . PRO A 1 387 ? -6.682 -20.829 0.642 1.00 45.47 387 PRO A C 1
ATOM 3214 O O . PRO A 1 387 ? -5.477 -20.596 0.710 1.00 45.47 387 PRO A O 1
ATOM 3217 N N . CYS A 1 388 ? -7.318 -20.900 -0.527 1.00 47.59 388 CYS A N 1
ATOM 3218 C CA . CYS A 1 388 ? -6.675 -20.669 -1.819 1.00 47.59 388 CYS A CA 1
ATOM 3219 C C . CYS A 1 388 ? -7.097 -19.312 -2.374 1.00 47.59 388 CYS A C 1
ATOM 3221 O O . CYS A 1 388 ? -8.286 -19.068 -2.556 1.00 47.59 388 CYS A O 1
ATOM 3223 N N . ARG A 1 389 ? -6.117 -18.470 -2.713 1.00 45.81 389 ARG A N 1
ATOM 3224 C CA . ARG A 1 389 ? -6.354 -17.178 -3.368 1.00 45.81 389 ARG A CA 1
ATOM 3225 C C . ARG A 1 389 ? -6.595 -17.283 -4.885 1.00 45.81 389 ARG A C 1
ATOM 3227 O O . ARG A 1 389 ? -7.229 -16.396 -5.423 1.00 45.81 389 ARG A O 1
ATOM 3234 N N . ASP A 1 390 ? -6.190 -18.397 -5.515 1.00 43.19 390 ASP A N 1
ATOM 3235 C CA . ASP A 1 390 ? -6.387 -18.717 -6.948 1.00 43.19 390 ASP A CA 1
ATOM 3236 C C . ASP A 1 390 ? -6.557 -20.239 -7.168 1.00 43.19 390 ASP A C 1
ATOM 3238 O O . ASP A 1 390 ? -5.665 -20.976 -7.605 1.00 43.19 390 ASP A O 1
ATOM 3242 N N . GLY A 1 391 ? -7.713 -20.757 -6.757 1.00 42.06 391 GLY A N 1
ATOM 3243 C CA . GLY A 1 391 ? -7.952 -22.178 -6.481 1.00 42.06 391 GLY A CA 1
ATOM 3244 C C . GLY A 1 391 ? -8.191 -23.126 -7.664 1.00 42.06 391 GLY A C 1
ATOM 3245 O O . GLY A 1 391 ? -9.123 -23.919 -7.586 1.00 42.06 391 GLY A O 1
ATOM 3246 N N . ILE A 1 392 ? -7.346 -23.136 -8.705 1.00 46.78 392 ILE A N 1
ATOM 3247 C CA . ILE A 1 392 ? -7.280 -24.284 -9.647 1.00 46.78 392 ILE A CA 1
ATOM 3248 C C . ILE A 1 392 ? -5.849 -24.799 -9.839 1.00 46.78 392 ILE A C 1
ATOM 3250 O O . ILE A 1 392 ? -5.607 -25.996 -9.675 1.00 46.78 392 ILE A O 1
ATOM 3254 N N . HIS A 1 393 ? -4.873 -23.937 -10.137 1.00 47.38 393 HIS A N 1
ATOM 3255 C CA . HIS A 1 393 ? -3.515 -24.395 -10.476 1.00 47.38 393 HIS A CA 1
ATOM 3256 C C . HIS A 1 393 ? -2.696 -24.844 -9.256 1.00 47.38 393 HIS A C 1
ATOM 3258 O O . HIS A 1 393 ? -2.009 -25.872 -9.309 1.00 47.38 393 HIS A O 1
ATOM 3264 N N . THR A 1 394 ? -2.827 -24.127 -8.139 1.00 41.22 394 THR A N 1
ATOM 3265 C CA . THR A 1 394 ? -2.207 -24.490 -6.857 1.00 41.22 394 THR A CA 1
ATOM 3266 C C . THR A 1 394 ? -2.863 -25.747 -6.284 1.00 41.22 394 THR A C 1
ATOM 3268 O O . THR A 1 394 ? -2.169 -26.689 -5.910 1.00 41.22 394 THR A O 1
ATOM 3271 N N . LEU A 1 395 ? -4.198 -25.831 -6.354 1.00 44.25 395 LEU A N 1
ATOM 3272 C CA . LEU A 1 395 ? -4.974 -26.999 -5.927 1.00 44.25 395 LEU A CA 1
ATOM 3273 C C . LEU A 1 395 ? -4.596 -28.266 -6.720 1.00 44.25 395 LEU A C 1
ATOM 3275 O O . LEU A 1 395 ? -4.366 -29.318 -6.132 1.00 44.25 395 LEU A O 1
ATOM 3279 N N . HIS A 1 396 ? -4.467 -28.165 -8.048 1.00 43.38 396 HIS A N 1
ATOM 3280 C CA . HIS A 1 396 ? -4.093 -29.293 -8.910 1.00 43.38 396 HIS A CA 1
ATOM 3281 C C . HIS A 1 396 ? -2.699 -29.857 -8.585 1.00 43.38 396 HIS A C 1
ATOM 3283 O O . HIS A 1 396 ? -2.490 -31.065 -8.687 1.00 43.38 396 HIS A O 1
ATOM 3289 N N . SER A 1 397 ? -1.746 -29.006 -8.197 1.00 44.19 397 SER A N 1
ATOM 3290 C CA . SER A 1 397 ? -0.382 -29.444 -7.872 1.00 44.19 397 SER A CA 1
ATOM 3291 C C . SER A 1 397 ? -0.304 -30.071 -6.479 1.00 44.19 397 SER A C 1
ATOM 3293 O O . SER A 1 397 ? 0.342 -31.102 -6.321 1.00 44.19 397 SER A O 1
ATOM 3295 N N . THR A 1 398 ? -1.027 -29.516 -5.501 1.00 39.72 398 THR A N 1
ATOM 3296 C CA . THR A 1 398 ? -1.124 -30.064 -4.137 1.00 39.72 398 THR A CA 1
ATOM 3297 C C . THR A 1 398 ? -1.892 -31.389 -4.080 1.00 39.72 398 THR A C 1
ATOM 3299 O O . THR A 1 398 ? -1.553 -32.241 -3.271 1.00 39.72 398 THR A O 1
ATOM 3302 N N . LEU A 1 399 ? -2.887 -31.600 -4.952 1.00 42.09 399 LEU A N 1
ATOM 3303 C CA . LEU A 1 399 ? -3.642 -32.861 -5.046 1.00 42.09 399 LEU A CA 1
ATOM 3304 C C . LEU A 1 399 ? -2.921 -33.969 -5.843 1.00 42.09 399 LEU A C 1
ATOM 3306 O O . LEU A 1 399 ? -3.397 -35.104 -5.863 1.00 42.09 399 LEU A O 1
ATOM 3310 N N . LYS A 1 400 ? -1.831 -33.647 -6.558 1.00 37.69 400 LYS A N 1
ATOM 3311 C CA . LYS A 1 400 ? -1.055 -34.612 -7.365 1.00 37.69 400 LYS A CA 1
ATOM 3312 C C . LYS A 1 400 ? 0.103 -35.274 -6.616 1.00 37.69 400 LYS A C 1
ATOM 3314 O O . LYS A 1 400 ? 0.619 -36.279 -7.107 1.00 37.69 400 LYS A O 1
ATOM 3319 N N . THR A 1 401 ? 0.528 -34.696 -5.499 1.00 33.88 401 THR A N 1
ATOM 3320 C CA . THR A 1 401 ? 1.368 -35.338 -4.474 1.00 33.88 401 THR A CA 1
ATOM 3321 C C . THR A 1 401 ? 0.500 -36.114 -3.508 1.00 33.88 401 THR A C 1
ATOM 3323 O O . THR A 1 401 ? 0.931 -37.220 -3.118 1.00 33.88 401 THR A O 1
#

Sequence (401 aa):
MRKEKKQYKKKVRIGMDKSNIDQYYIQLNIVEEKLEELDKERANQLLDQLFMIKPVRLKWYLVKGKLMLKEGKSVDAVMEFLLDKCAPWYLYEGVEEFFQFLSVLSEYKGDFLESRRYTFWLNRLKEVFQGIRGKNDQIVEEKNEWGKKILEMNTIEPLEIEKLKELYYITGNIYLYLLWEEVGRQLYEKEGQTRPWILEKVNAGYFYERLISQEENVFIVMITSISDEIDCQLAAWALKELGKKVFLLEKPVMQNEKNGEILENSPKVLLKEKKGIVTIKVWDRGEKEGDNRGEILEYIVNNYTKDGLATVLGSGLLIDQMAMSREMKPKLERLTQAEADYLEENIAVGRYGDYLAYIAHIYKMSKTEVENALLKKPTCRFSIIIPCRDGIHTLHSTLKT

Foldseek 3Di:
DDDDDDDDPDLDQDEDDPVRVVVLVVLLVVLQVCVVVDDLVRSVVSLVVSVSHPPDALSSLLSVLVSCVVVVHQLVVSVVSSPPSDDLQADDPCLLVSLCVQLVSCVVVVNNLSSLLSVLSSQLRCCVHVVDHDCNVVLLVVLLVLLVVQLPDLDHDLVSLVSNLSSCSSLVLLLLNLLSLLLNCPVPVDPGDDPVVQCVFQCSVVSNCQLQDPDQAEEEEEEADPSCPSVSSSSQVSSVSSVHQYEYEYHEDEDDPPPPPPDDPDCPQVFDQDSNYTYGYWYQPDDPPGICVLVVLQVCQVPPPPQSKHKYKAQQVVLVVQCPDPSFVVFKDFRGDDDHPSRSRRITIIMGTDPLCVVCSVVVHDSVVSVCVVVDDDPDPDDDDDPDPPPDPVVVVVVVD

Secondary structure (DSSP, 8-state):
-----------PPEEP-HHHHHHHHHHHHHHHHTTTTS-HHHHHHHHHHHHTEESPPHHHHHHHHHHHHHTT--HHHHHHHHTTS--TTS--TTHHHHHHHHHHHHHHTT-HHHHHHHHHHHHHHHHHHH----THHHHHHHHHHHHHHHHH-SS--HHHHHHHHHHHHHHT-HHHHHHHHHHHHHHH-------HHHHTSTTHHHHHHHHH-SS--EEEEE--SSSSHHHHHHHHHHHHHTT-EEEEEEEEEE--GGG-----SS-----EEETTEEEEEEEE--TTT-BTHHHHHHHHHHHH-SSSEEEEEEEHHHHHHHHTSTTTTTTEEE-SPP--GGGTTSEEEEEEE-HHHHHHHHTTS-HHHHHHHHHSPPSSS-------SSTTHHHHHHTT-

pLDDT: mean 83.01, std 16.86, range [31.56, 98.0]